Protein AF-A0A7C2W8F2-F1 (afdb_monomer)

Mean predicted aligned error: 5.88 Å

Foldseek 3Di:
DFCVLLLVLLVQLQPDPDLVSNLVSLLVSQLPDDLVCNLQSLQLLVLHRWQQLVVFALADDLLLLLLLLCLQQVHDSVVLVVVCLQALASLLSSLVSLVRRPDQDPDADGHDSVLLSVLSNQSRPQDDPCSSVSNSVSLSVVSNNDHSSSSSSSSCSSNVNNPSPDDLLSSLCSLCVNQVVHSVCSVLLCVLCQLQVRSSVSSSQCSPPNSVSSVPRDRDFSGDGFAEAEAADAALVVLCVLLVLKWKKFFAAAAWKWWWWAAQLDIWTATNSRYTCCLLCVVVSVLCNVFFQFNTWTWIWGKFWADPPPRATDHHVLVVVSPDPPPNVVSCVRTPIAIATEFTQDGDPDGQQQFASVVRVVVVVVRGDDDSRYYHTDIDIDSDSVVLVVVQVVSVVSVTQGIKIARRDRRRGRPRNDYDSRIYGHGDPPDPPDPDDDDWDFPDFDADHDVRNPHTPDTDTD

Structure (mmCIF, N/CA/C/O backbone):
data_AF-A0A7C2W8F2-F1
#
_entry.id   AF-A0A7C2W8F2-F1
#
loop_
_atom_site.group_PDB
_atom_site.id
_atom_site.type_symbol
_atom_site.label_atom_id
_atom_site.label_alt_id
_atom_site.label_comp_id
_atom_site.label_asym_id
_atom_site.label_entity_id
_atom_site.label_seq_id
_atom_site.pdbx_PDB_ins_code
_atom_site.Cartn_x
_atom_site.Cartn_y
_atom_site.Cartn_z
_atom_site.occupancy
_atom_site.B_iso_or_equiv
_atom_site.auth_seq_id
_atom_site.auth_comp_id
_atom_site.auth_asym_id
_atom_site.auth_atom_id
_atom_site.pdbx_PDB_model_num
ATOM 1 N N . MET A 1 1 ? -21.651 -11.490 16.713 1.00 95.00 1 MET A N 1
ATOM 2 C CA . MET A 1 1 ? -20.514 -11.180 17.616 1.00 95.00 1 MET A CA 1
ATOM 3 C C . MET A 1 1 ? -20.652 -9.766 18.187 1.00 95.00 1 MET A C 1
ATOM 5 O O . MET A 1 1 ? -20.973 -8.854 17.424 1.00 95.00 1 MET A O 1
ATOM 9 N N . ARG A 1 2 ? -20.452 -9.576 19.502 1.00 97.62 2 ARG A N 1
ATOM 10 C CA . ARG A 1 2 ? -20.416 -8.239 20.138 1.00 97.62 2 ARG A CA 1
ATOM 11 C C . ARG A 1 2 ? -19.117 -7.513 19.778 1.00 97.62 2 ARG A C 1
ATOM 13 O O . ARG A 1 2 ? -18.077 -8.159 19.701 1.00 97.62 2 ARG A O 1
ATOM 20 N N . TYR A 1 3 ? -19.175 -6.198 19.573 1.00 98.12 3 TYR A N 1
ATOM 21 C CA . TYR A 1 3 ? -17.992 -5.392 19.252 1.00 98.12 3 TYR A CA 1
ATOM 22 C C . TYR A 1 3 ? -17.036 -5.253 20.448 1.00 98.12 3 TYR A C 1
ATOM 24 O O . TYR A 1 3 ? -15.826 -5.175 20.254 1.00 98.12 3 TYR A O 1
ATOM 32 N N . SER A 1 4 ? -17.553 -5.347 21.677 1.00 97.44 4 SER A N 1
ATOM 33 C CA . SER A 1 4 ? -16.748 -5.378 22.902 1.00 97.44 4 SER A CA 1
ATOM 34 C C . SER A 1 4 ? -15.619 -6.416 22.868 1.00 97.44 4 SER A C 1
ATOM 36 O O . SER A 1 4 ? -14.522 -6.115 23.312 1.00 97.44 4 SER A O 1
ATOM 38 N N . LEU A 1 5 ? -15.838 -7.589 22.258 1.00 97.56 5 LEU A N 1
ATOM 39 C CA . LEU A 1 5 ? -14.805 -8.629 22.125 1.00 97.56 5 LEU A CA 1
ATOM 40 C C . LEU A 1 5 ? -13.621 -8.178 21.254 1.00 97.56 5 LEU A C 1
ATOM 42 O O . LEU A 1 5 ? -12.478 -8.528 21.536 1.00 97.56 5 LEU A O 1
ATOM 46 N N . ILE A 1 6 ? -13.886 -7.378 20.216 1.00 97.50 6 ILE A N 1
ATOM 47 C CA . ILE A 1 6 ? -12.836 -6.766 19.394 1.00 97.50 6 ILE A CA 1
ATOM 48 C C . ILE A 1 6 ? -12.087 -5.714 20.215 1.00 97.50 6 ILE A C 1
ATOM 50 O O . ILE A 1 6 ? -10.860 -5.704 20.234 1.00 97.50 6 ILE A O 1
ATOM 54 N N . ALA A 1 7 ? -12.822 -4.848 20.917 1.00 97.69 7 ALA A N 1
ATOM 55 C CA . ALA A 1 7 ? -12.235 -3.806 21.754 1.00 97.69 7 ALA A CA 1
ATOM 56 C C . ALA A 1 7 ? -11.351 -4.384 22.879 1.00 97.69 7 ALA A C 1
ATOM 58 O O . ALA A 1 7 ? -10.286 -3.837 23.164 1.00 97.69 7 ALA A O 1
ATOM 59 N N . ASP A 1 8 ? -11.754 -5.505 23.481 1.00 97.69 8 ASP A N 1
ATOM 60 C CA . ASP A 1 8 ? -10.970 -6.222 24.491 1.00 97.69 8 ASP A CA 1
ATOM 61 C C . ASP A 1 8 ? -9.688 -6.820 23.896 1.00 97.69 8 ASP A C 1
ATOM 63 O O . ASP A 1 8 ? -8.611 -6.680 24.477 1.00 97.69 8 ASP A O 1
ATOM 67 N N . ALA A 1 9 ? -9.769 -7.436 22.711 1.00 97.38 9 ALA A N 1
ATOM 68 C CA . ALA A 1 9 ? -8.585 -7.933 22.012 1.00 97.38 9 ALA A CA 1
ATOM 69 C C . ALA A 1 9 ? -7.612 -6.793 21.668 1.00 97.38 9 ALA A C 1
ATOM 71 O O . ALA A 1 9 ? -6.408 -6.919 21.883 1.00 97.38 9 ALA A O 1
ATOM 72 N N . TYR A 1 10 ? -8.127 -5.659 21.189 1.00 97.25 10 TYR A N 1
ATOM 73 C CA . TYR A 1 10 ? -7.322 -4.483 20.856 1.00 97.25 10 TYR A CA 1
ATOM 74 C C . TYR A 1 10 ? -6.602 -3.900 22.070 1.00 97.25 10 TYR A C 1
ATOM 76 O O . TYR A 1 10 ? -5.442 -3.522 21.953 1.00 97.25 10 TYR A O 1
ATOM 84 N N . GLU A 1 11 ? -7.240 -3.891 23.240 1.00 96.31 11 GLU A N 1
ATOM 85 C CA . GLU A 1 11 ? -6.602 -3.463 24.488 1.00 96.31 11 GLU A CA 1
ATOM 86 C C . GLU A 1 11 ? -5.467 -4.395 24.909 1.00 96.31 11 GLU A C 1
ATOM 88 O O . GLU A 1 11 ? -4.379 -3.915 25.225 1.00 96.31 11 GLU A O 1
ATOM 93 N N . LYS A 1 12 ? -5.673 -5.717 24.834 1.00 96.25 12 LYS A N 1
ATOM 94 C CA . LYS A 1 12 ? -4.608 -6.701 25.093 1.00 96.25 12 LYS A CA 1
ATOM 95 C C . LYS A 1 12 ? -3.419 -6.513 24.141 1.00 96.25 12 LYS A C 1
ATOM 97 O O . LYS A 1 12 ? -2.271 -6.564 24.573 1.00 96.25 12 LYS A O 1
ATOM 102 N N . ILE A 1 13 ? -3.694 -6.276 22.856 1.00 95.56 13 ILE A N 1
ATOM 103 C CA . ILE A 1 13 ? -2.674 -6.051 21.823 1.00 95.56 13 ILE A CA 1
ATOM 104 C C . ILE A 1 13 ? -1.915 -4.742 22.072 1.00 95.56 13 ILE A C 1
ATOM 106 O O . ILE A 1 13 ? -0.689 -4.735 22.019 1.00 95.56 13 ILE A O 1
ATOM 110 N N . GLU A 1 14 ? -2.621 -3.644 22.356 1.00 93.00 14 GLU A N 1
ATOM 111 C CA . GLU A 1 14 ? -2.013 -2.338 22.645 1.00 93.00 14 GLU A CA 1
ATOM 112 C C . GLU A 1 14 ? -1.135 -2.377 23.906 1.00 93.00 14 GLU A C 1
ATOM 114 O O . GLU A 1 14 ? -0.131 -1.669 23.976 1.00 93.00 14 GLU A O 1
ATOM 119 N N . ALA A 1 15 ? -1.487 -3.215 24.885 1.00 93.62 15 ALA A N 1
ATOM 120 C CA . ALA A 1 15 ? -0.768 -3.344 26.149 1.00 93.62 15 ALA A CA 1
ATOM 121 C C . ALA A 1 15 ? 0.567 -4.110 26.053 1.00 93.62 15 ALA A C 1
ATOM 123 O O . ALA A 1 15 ? 1.337 -4.098 27.014 1.00 93.62 15 ALA A O 1
ATOM 124 N N . THR A 1 16 ? 0.868 -4.768 24.928 1.00 93.31 16 THR A N 1
ATOM 125 C CA . THR A 1 16 ? 2.127 -5.500 24.734 1.00 93.31 16 THR A CA 1
ATOM 126 C C . THR A 1 16 ? 2.970 -4.898 23.613 1.00 93.31 16 THR A C 1
ATOM 128 O O . THR A 1 16 ? 2.478 -4.269 22.682 1.00 93.31 16 THR A O 1
ATOM 131 N N . THR A 1 17 ? 4.284 -5.100 23.686 1.00 89.94 17 THR A N 1
ATOM 132 C CA . THR A 1 17 ? 5.238 -4.779 22.611 1.00 89.94 17 THR A CA 1
ATOM 133 C C . THR A 1 17 ? 5.797 -6.035 21.944 1.00 89.94 17 THR A C 1
ATOM 135 O O . THR A 1 17 ? 6.506 -5.944 20.939 1.00 89.94 17 THR A O 1
ATOM 138 N N . LYS A 1 18 ? 5.484 -7.222 22.478 1.00 92.56 18 LYS A N 1
ATOM 139 C CA . LYS A 1 18 ? 6.004 -8.498 21.991 1.00 92.56 18 LYS A CA 1
ATOM 140 C C . LYS A 1 18 ? 5.127 -9.020 20.861 1.00 92.56 18 LYS A C 1
ATOM 142 O O . LYS A 1 18 ? 3.969 -9.373 21.060 1.00 92.56 18 LYS A O 1
ATOM 147 N N . ARG A 1 19 ? 5.716 -9.155 19.672 1.00 89.94 19 ARG A N 1
ATOM 148 C CA . ARG A 1 19 ? 5.006 -9.616 18.468 1.00 89.94 19 ARG A CA 1
ATOM 149 C C . ARG A 1 19 ? 4.367 -11.003 18.621 1.00 89.94 19 ARG A C 1
ATOM 151 O O . ARG A 1 19 ? 3.308 -11.232 18.047 1.00 89.94 19 ARG A O 1
ATOM 158 N N . LEU A 1 20 ? 4.986 -11.911 19.379 1.00 91.81 20 LEU A N 1
ATOM 159 C CA . LEU A 1 20 ? 4.417 -13.241 19.635 1.00 91.81 20 LEU A CA 1
ATOM 160 C C . LEU A 1 20 ? 3.118 -13.147 20.446 1.00 91.81 20 LEU A C 1
ATOM 162 O O . LEU A 1 20 ? 2.108 -13.667 19.997 1.00 91.81 20 LEU A O 1
ATOM 166 N N . GLU A 1 21 ? 3.107 -12.375 21.538 1.00 94.94 21 GLU A N 1
ATOM 167 C CA . GLU A 1 21 ? 1.892 -12.155 22.339 1.00 94.94 21 GLU A CA 1
ATOM 168 C C . GLU A 1 21 ? 0.791 -11.459 21.519 1.00 94.94 21 GLU A C 1
ATOM 170 O O . GLU A 1 21 ? -0.366 -11.866 21.567 1.00 94.94 21 GLU A O 1
ATOM 175 N N . MET A 1 22 ? 1.144 -10.462 20.693 1.00 94.94 22 MET A N 1
ATOM 176 C CA . MET A 1 22 ? 0.184 -9.850 19.757 1.00 94.94 22 MET A CA 1
ATOM 177 C C . MET A 1 22 ? -0.423 -10.883 18.803 1.00 94.94 22 MET A C 1
ATOM 179 O O . MET A 1 22 ? -1.619 -10.838 18.520 1.00 94.94 22 MET A O 1
ATOM 183 N N . THR A 1 23 ? 0.402 -11.802 18.295 1.00 94.94 23 THR A N 1
ATOM 184 C CA . THR A 1 23 ? -0.048 -12.870 17.395 1.00 94.94 23 THR A CA 1
ATOM 185 C C . THR A 1 23 ? -1.003 -13.809 18.124 1.00 94.94 23 THR A C 1
ATOM 187 O O . THR A 1 23 ? -2.050 -14.134 17.574 1.00 94.94 23 THR A O 1
ATOM 190 N N . ASP A 1 24 ? -0.709 -14.180 19.369 1.00 96.25 24 ASP A N 1
ATOM 191 C CA . ASP A 1 24 ? -1.567 -15.058 20.170 1.00 96.25 24 ASP A CA 1
ATOM 192 C C . ASP A 1 24 ? -2.934 -14.419 20.460 1.00 96.25 24 ASP A C 1
ATOM 194 O O . ASP A 1 24 ? -3.969 -15.065 20.278 1.00 96.25 24 ASP A O 1
ATOM 198 N N . TYR A 1 25 ? -2.972 -13.126 20.806 1.00 97.44 25 TYR A N 1
ATOM 199 C CA . TYR A 1 25 ? -4.235 -12.394 20.973 1.00 97.44 25 TYR A CA 1
ATOM 200 C C . TYR A 1 25 ? -5.031 -12.285 19.669 1.00 97.44 25 TYR A C 1
ATOM 202 O O . TYR A 1 25 ? -6.260 -12.371 19.683 1.00 97.44 25 TYR A O 1
ATOM 210 N N . LEU A 1 26 ? -4.352 -12.134 18.528 1.00 97.00 26 LEU A N 1
ATOM 211 C CA . LEU A 1 26 ? -5.010 -12.175 17.223 1.00 97.00 26 LEU A CA 1
ATOM 212 C C . LEU A 1 26 ? -5.559 -13.566 16.907 1.00 97.00 26 LEU A C 1
ATOM 214 O O . LEU A 1 26 ? -6.680 -13.669 16.423 1.00 97.00 26 LEU A O 1
ATOM 218 N N . VAL A 1 27 ? -4.820 -14.634 17.209 1.00 97.69 27 VAL A N 1
ATOM 219 C CA . VAL A 1 27 ? -5.303 -16.014 17.049 1.00 97.69 27 VAL A CA 1
ATOM 220 C C . VAL A 1 27 ? -6.560 -16.237 17.893 1.00 97.69 27 VAL A C 1
ATOM 222 O O . VAL A 1 27 ? -7.541 -16.782 17.385 1.00 97.69 27 VAL A O 1
ATOM 225 N N . GLU A 1 28 ? -6.563 -15.785 19.152 1.00 97.81 28 GLU A N 1
ATOM 226 C CA . GLU A 1 28 ? -7.731 -15.843 20.040 1.00 97.81 28 GLU A CA 1
ATOM 227 C C . GLU A 1 28 ? -8.926 -15.091 19.431 1.00 97.81 28 GLU A C 1
ATOM 229 O O . GLU A 1 28 ? -10.022 -15.649 19.327 1.00 97.81 28 GLU A O 1
ATOM 234 N N . LEU A 1 29 ? -8.720 -13.852 18.971 1.00 97.81 29 LEU A N 1
ATOM 235 C CA . LEU A 1 29 ? -9.763 -13.042 18.340 1.00 97.81 29 LEU A CA 1
ATOM 236 C C . LEU A 1 29 ? -10.339 -13.724 17.090 1.00 97.81 29 LEU A C 1
ATOM 238 O O . LEU A 1 29 ? -11.559 -13.824 16.940 1.00 97.81 29 LEU A O 1
ATOM 242 N N . LEU A 1 30 ? -9.472 -14.210 16.201 1.00 97.50 30 LEU A N 1
ATOM 243 C CA . LEU A 1 30 ? -9.864 -14.821 14.932 1.00 97.50 30 LEU A CA 1
ATOM 244 C C . LEU A 1 30 ? -10.624 -16.137 15.144 1.00 97.50 30 LEU A C 1
ATOM 246 O O . LEU A 1 30 ? -11.603 -16.373 14.440 1.00 97.50 30 LEU A O 1
ATOM 250 N N . LYS A 1 31 ? -10.236 -16.966 16.123 1.00 96.56 31 LYS A N 1
ATOM 251 C CA . LYS A 1 31 ? -10.954 -18.211 16.468 1.00 96.56 31 LYS A CA 1
ATOM 252 C C . LYS A 1 31 ? -12.337 -17.959 17.073 1.00 96.56 31 LYS A C 1
ATOM 254 O O . LYS A 1 31 ? -13.244 -18.757 16.867 1.00 96.56 31 LYS A O 1
ATOM 259 N N . ASN A 1 32 ? -12.506 -16.853 17.798 1.00 96.31 32 ASN A N 1
ATOM 260 C CA . ASN A 1 32 ? -13.794 -16.446 18.371 1.00 96.31 32 ASN A CA 1
ATOM 261 C C . ASN A 1 32 ? -14.674 -15.643 17.393 1.00 96.31 32 ASN A C 1
ATOM 263 O O . ASN A 1 32 ? -15.793 -15.254 17.738 1.00 96.31 32 ASN A O 1
ATOM 267 N N . THR A 1 33 ? -14.179 -15.367 16.185 1.00 97.94 33 THR A N 1
ATOM 268 C CA . THR A 1 33 ? -14.913 -14.617 15.165 1.00 97.94 33 THR A CA 1
ATOM 269 C C . THR A 1 33 ? -15.762 -15.569 14.315 1.00 97.94 33 THR A C 1
ATOM 271 O O . THR A 1 33 ? -15.216 -16.506 13.735 1.00 97.94 33 THR A O 1
ATOM 274 N N . PRO A 1 34 ? -17.085 -15.342 14.192 1.00 97.38 34 PRO A N 1
ATOM 275 C CA . PRO A 1 34 ? -17.926 -16.093 13.262 1.00 97.38 34 PRO A CA 1
ATOM 276 C C . PRO A 1 34 ? -17.430 -15.977 11.818 1.00 97.38 34 PRO A C 1
ATOM 278 O O . PRO A 1 34 ? -16.967 -14.911 11.403 1.00 97.38 34 PRO A O 1
ATOM 281 N N . LYS A 1 35 ? -17.549 -17.061 11.045 1.00 96.00 35 LYS A N 1
ATOM 282 C CA . LYS A 1 35 ? -16.975 -17.166 9.694 1.00 96.00 35 LYS A CA 1
ATOM 283 C C . LYS A 1 35 ? -17.441 -16.036 8.770 1.00 96.00 35 LYS A C 1
ATOM 285 O O . LYS A 1 35 ? -16.639 -15.453 8.051 1.00 96.00 35 LYS A O 1
ATOM 290 N N . GLU A 1 36 ? -18.712 -15.656 8.865 1.00 96.25 36 GLU A N 1
ATOM 291 C CA . GLU A 1 36 ? -19.362 -14.611 8.069 1.00 96.25 36 GLU A CA 1
ATOM 292 C C . GLU A 1 36 ? -18.902 -13.173 8.390 1.00 96.25 36 GLU A C 1
ATOM 294 O O . GLU A 1 36 ? -19.252 -12.219 7.683 1.00 96.25 36 GLU A O 1
ATOM 299 N N . LEU A 1 37 ? -18.128 -13.004 9.466 1.00 97.25 37 LEU A N 1
ATOM 300 C CA . LEU A 1 37 ? -17.574 -11.724 9.905 1.00 97.25 37 LEU A CA 1
ATOM 301 C C . LEU A 1 37 ? -16.048 -11.655 9.779 1.00 97.25 37 LEU A C 1
ATOM 303 O O . LEU A 1 37 ? -15.487 -10.595 10.062 1.00 97.25 37 LEU A O 1
ATOM 307 N N . ILE A 1 38 ? -15.365 -12.741 9.396 1.00 97.62 38 ILE A N 1
ATOM 308 C CA . ILE A 1 38 ? -13.897 -12.799 9.448 1.00 97.62 38 ILE A CA 1
ATOM 309 C C . ILE A 1 38 ? -13.241 -11.751 8.542 1.00 97.62 38 ILE A C 1
ATOM 311 O O . ILE A 1 38 ? -12.291 -11.089 8.955 1.00 97.62 38 ILE A O 1
ATOM 315 N N . ASP A 1 39 ? -13.808 -11.536 7.355 1.00 96.50 39 ASP A N 1
ATOM 316 C CA . ASP A 1 39 ? -13.396 -10.519 6.389 1.00 96.50 39 ASP A CA 1
ATOM 317 C C . ASP A 1 39 ? -13.423 -9.112 7.009 1.00 96.50 39 ASP A C 1
ATOM 319 O O . ASP A 1 39 ? -12.455 -8.354 6.929 1.00 96.50 39 ASP A O 1
ATOM 323 N N . LYS A 1 40 ? -14.512 -8.795 7.714 1.00 97.12 40 LYS A N 1
ATOM 3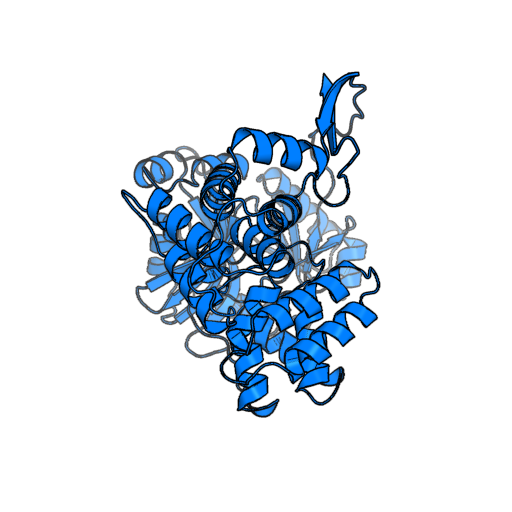24 C CA . LYS A 1 40 ? -14.731 -7.501 8.372 1.00 97.12 40 LYS A CA 1
ATOM 325 C C . LYS A 1 40 ? -13.806 -7.323 9.568 1.00 97.12 40 LYS A C 1
ATOM 327 O O . LYS A 1 40 ? -13.224 -6.255 9.728 1.00 97.12 40 LYS A O 1
ATOM 332 N N . VAL A 1 41 ? -13.662 -8.347 10.414 1.00 97.50 41 VAL A N 1
ATOM 333 C CA . VAL A 1 41 ? -12.810 -8.280 11.616 1.00 97.50 41 VAL A CA 1
ATOM 334 C C . VAL A 1 41 ? -11.347 -8.088 11.239 1.00 97.50 41 VAL A C 1
ATOM 336 O O . VAL A 1 41 ? -10.656 -7.283 11.867 1.00 97.50 41 VAL A O 1
ATOM 339 N N . VAL A 1 42 ? -10.883 -8.765 10.190 1.00 96.31 42 VAL A N 1
ATOM 340 C CA . VAL A 1 42 ? -9.526 -8.602 9.661 1.00 96.31 42 VAL A CA 1
ATOM 341 C C . VAL A 1 42 ? -9.273 -7.157 9.230 1.00 96.31 42 VAL A C 1
ATOM 343 O O . VAL A 1 42 ? -8.285 -6.563 9.666 1.00 96.31 42 VAL A O 1
ATOM 346 N N . TYR A 1 43 ? -10.188 -6.549 8.470 1.00 94.62 43 TYR A N 1
ATOM 347 C CA . TYR A 1 43 ? -10.037 -5.153 8.057 1.00 94.62 43 TYR A CA 1
ATOM 348 C C . TYR A 1 43 ? -10.154 -4.162 9.213 1.00 94.62 43 TYR A C 1
ATOM 350 O O . TYR A 1 43 ? -9.304 -3.277 9.337 1.00 94.62 43 TYR A O 1
ATOM 358 N N . LEU A 1 44 ? -11.125 -4.345 10.113 1.00 95.44 44 LEU A N 1
ATOM 359 C CA . LEU A 1 44 ? -11.261 -3.506 11.307 1.00 95.44 44 LEU A CA 1
ATOM 360 C C . LEU A 1 44 ? -9.984 -3.532 12.154 1.00 95.44 44 LEU A C 1
ATOM 362 O O . LEU A 1 44 ? -9.577 -2.497 12.672 1.00 95.44 44 LEU A O 1
ATOM 366 N N . THR A 1 45 ? -9.304 -4.680 12.219 1.00 95.12 45 THR A N 1
ATOM 367 C CA . THR A 1 45 ? -8.037 -4.854 12.954 1.00 95.12 45 THR A CA 1
ATOM 368 C C . THR A 1 45 ? -6.867 -4.134 12.295 1.00 95.12 45 THR A C 1
ATOM 370 O O . THR A 1 45 ? -5.937 -3.713 12.978 1.00 95.12 45 THR A O 1
ATOM 373 N N . GLN A 1 46 ? -6.939 -3.919 10.983 1.00 91.81 46 GLN A N 1
ATOM 374 C CA . GLN A 1 46 ? -6.030 -3.036 10.250 1.00 91.81 46 GLN A CA 1
ATOM 375 C C . GLN A 1 46 ? -6.454 -1.556 10.306 1.00 91.81 46 GLN A C 1
ATOM 377 O O . GLN A 1 46 ? -5.767 -0.700 9.756 1.00 91.81 46 GLN A O 1
ATOM 382 N N . GLY A 1 47 ? -7.572 -1.226 10.965 1.00 92.00 47 GLY A N 1
ATOM 383 C CA . GLY A 1 47 ? -8.127 0.129 10.993 1.00 92.00 47 GLY A CA 1
ATOM 384 C C . GLY A 1 47 ? -8.745 0.562 9.664 1.00 92.00 47 GLY A C 1
ATOM 385 O O . GLY A 1 47 ? -8.843 1.758 9.400 1.00 92.00 47 GLY A O 1
ATOM 386 N N . LYS A 1 48 ? -9.143 -0.401 8.828 1.00 91.56 48 LYS A N 1
ATOM 387 C CA . LYS A 1 48 ? -9.711 -0.205 7.489 1.00 91.56 48 LYS A CA 1
ATOM 388 C C . LYS A 1 48 ? -11.068 -0.909 7.383 1.00 91.56 48 LYS A C 1
ATOM 390 O O . LYS A 1 48 ? -11.486 -1.621 8.293 1.00 91.56 48 LYS A O 1
ATOM 395 N N . LEU A 1 49 ? -11.764 -0.715 6.264 1.00 93.5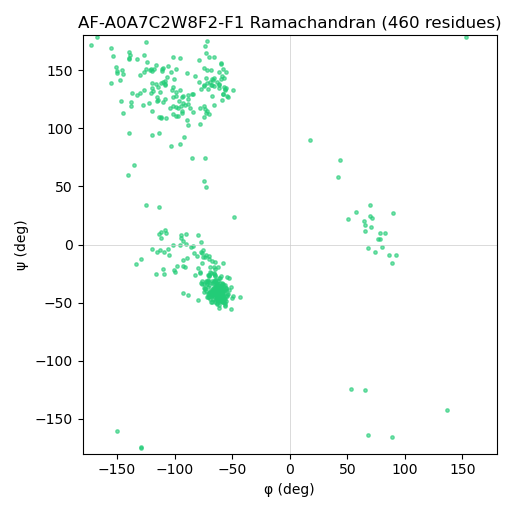6 49 LEU A N 1
ATOM 396 C CA . LEU A 1 49 ? -12.965 -1.495 5.913 1.00 93.56 49 LEU A CA 1
ATOM 397 C C . LEU A 1 49 ? -12.780 -2.331 4.649 1.00 93.56 49 LEU A C 1
ATOM 399 O O . LEU A 1 49 ? -13.470 -3.335 4.486 1.00 93.56 49 LEU A O 1
ATOM 403 N N . TYR A 1 50 ? -11.876 -1.886 3.779 1.00 93.25 50 TYR A N 1
ATOM 404 C CA . TYR A 1 50 ? -11.691 -2.367 2.421 1.00 93.25 50 TYR A CA 1
ATOM 405 C C . TYR A 1 50 ? -10.194 -2.463 2.092 1.00 93.25 50 TYR A C 1
ATOM 407 O O . TYR A 1 50 ? -9.387 -1.797 2.754 1.00 93.25 50 TYR A O 1
ATOM 415 N N . PRO A 1 51 ? -9.818 -3.260 1.076 1.00 92.81 51 PRO A N 1
ATOM 416 C CA . PRO A 1 51 ? -8.507 -3.166 0.445 1.00 92.81 51 PRO A CA 1
ATOM 417 C C . PRO A 1 51 ? -8.211 -1.747 -0.068 1.00 92.81 51 PRO A C 1
ATOM 419 O O . PRO A 1 51 ? -9.112 -1.050 -0.539 1.00 92.81 51 PRO A O 1
ATOM 422 N N . ASP A 1 52 ? -6.936 -1.351 -0.054 1.00 89.31 52 ASP A N 1
ATOM 423 C CA . ASP A 1 52 ? -6.504 0.004 -0.446 1.00 89.31 52 ASP A CA 1
ATOM 424 C C . ASP A 1 52 ? -6.864 0.342 -1.905 1.00 89.31 52 ASP A C 1
ATOM 426 O O . ASP A 1 52 ? -7.254 1.468 -2.218 1.00 89.31 52 ASP A O 1
ATOM 430 N N . PHE A 1 53 ? -6.844 -0.659 -2.788 1.00 91.94 53 PHE A N 1
ATOM 431 C CA . PHE A 1 53 ? -7.137 -0.495 -4.213 1.00 91.94 53 PHE A CA 1
ATOM 432 C C . PHE A 1 53 ? -8.589 -0.142 -4.534 1.00 91.94 53 PHE A C 1
ATOM 434 O O . PHE A 1 53 ? -8.879 0.319 -5.639 1.00 91.94 53 PHE A O 1
ATOM 441 N N . MET A 1 54 ? -9.505 -0.303 -3.576 1.00 92.25 54 MET A N 1
ATOM 442 C CA . MET A 1 54 ? -10.884 0.157 -3.730 1.00 92.25 54 MET A CA 1
ATOM 443 C C . MET A 1 54 ? -11.028 1.676 -3.560 1.00 92.25 54 MET A C 1
ATOM 445 O O . MET A 1 54 ? -12.063 2.224 -3.935 1.00 92.25 54 MET A O 1
ATOM 449 N N . GLY A 1 55 ? -10.031 2.364 -2.989 1.00 86.62 55 GLY A N 1
ATOM 450 C CA . GLY A 1 55 ? -10.059 3.820 -2.804 1.00 86.62 55 GLY A CA 1
ATOM 451 C C . GLY A 1 55 ? -11.151 4.320 -1.848 1.00 86.62 55 GLY A C 1
ATOM 452 O O . GLY A 1 55 ? -11.536 5.487 -1.914 1.00 86.62 55 GLY A O 1
ATOM 453 N N . ILE A 1 56 ? -11.678 3.449 -0.979 1.00 88.00 56 ILE A N 1
ATOM 454 C CA . ILE A 1 56 ? -12.713 3.798 0.000 1.00 88.00 56 ILE A CA 1
ATOM 455 C C . ILE A 1 56 ? -12.064 4.043 1.361 1.00 88.00 56 ILE A C 1
ATOM 457 O O . ILE A 1 56 ? -11.644 3.110 2.045 1.00 88.00 56 ILE A O 1
ATOM 461 N N . GLU A 1 57 ? -12.061 5.302 1.792 1.00 83.75 57 GLU A N 1
ATOM 462 C CA . GLU A 1 57 ? -11.595 5.705 3.117 1.00 83.75 57 GLU A CA 1
ATOM 463 C C . GLU A 1 57 ? -12.761 6.164 3.997 1.00 83.75 57 GLU A C 1
ATOM 465 O O . GLU A 1 57 ? -13.650 6.895 3.560 1.00 83.75 57 GLU A O 1
ATOM 470 N N . ILE A 1 58 ? -12.739 5.791 5.282 1.00 85.00 58 ILE A N 1
ATOM 471 C CA . ILE A 1 58 ? -13.689 6.353 6.255 1.00 85.00 58 ILE A CA 1
ATOM 472 C C . ILE A 1 58 ? -13.384 7.847 6.461 1.00 85.00 58 ILE A C 1
ATOM 474 O O . ILE A 1 58 ? -14.290 8.686 6.392 1.00 85.00 58 ILE A O 1
ATOM 478 N N . GLY A 1 59 ? -12.097 8.140 6.706 1.00 73.06 59 GLY A N 1
ATOM 479 C CA . GLY A 1 59 ? -11.470 9.463 6.696 1.00 73.06 59 GLY A CA 1
ATOM 480 C C . GLY A 1 59 ? -12.273 10.560 7.388 1.00 73.06 59 GLY A C 1
ATOM 481 O O . GLY A 1 59 ? -12.826 11.437 6.724 1.00 73.06 59 GLY A O 1
ATOM 482 N N . VAL A 1 60 ? -12.346 10.537 8.722 1.00 86.88 60 VAL A N 1
ATOM 483 C CA . VAL A 1 60 ? -12.985 11.604 9.506 1.00 86.88 60 VAL A CA 1
ATOM 484 C C . VAL A 1 60 ? -11.913 12.515 10.096 1.00 86.88 60 VAL A C 1
ATOM 486 O O . VAL A 1 60 ? -11.076 12.083 10.889 1.00 86.88 60 VAL A O 1
ATOM 489 N N . ALA A 1 61 ? -11.956 13.799 9.730 1.00 92.06 61 ALA A N 1
ATOM 490 C CA . ALA A 1 61 ? -11.076 14.808 10.309 1.00 92.06 61 ALA A CA 1
ATOM 491 C C . ALA A 1 61 ? -11.255 14.887 11.836 1.00 92.06 61 ALA A C 1
ATOM 493 O O . ALA A 1 61 ? -12.370 14.772 12.345 1.00 92.06 61 ALA A O 1
ATOM 494 N N . GLU A 1 62 ? -10.168 15.158 12.565 1.00 93.69 62 GLU A N 1
ATOM 495 C CA . GLU A 1 62 ? -10.154 15.221 14.039 1.00 93.69 62 GLU A CA 1
ATOM 496 C C . GLU A 1 62 ? -11.242 16.169 14.585 1.00 93.69 62 GLU A C 1
ATOM 498 O O . GLU A 1 62 ? -11.959 15.814 15.516 1.00 93.69 62 GLU A O 1
ATOM 503 N N . LYS A 1 63 ? -11.476 17.305 13.913 1.00 95.12 63 LYS A N 1
ATOM 504 C CA . LYS A 1 63 ? -12.549 18.259 14.244 1.00 95.12 63 LYS A CA 1
ATOM 505 C C . LYS A 1 63 ? -13.962 17.666 14.130 1.00 95.12 63 LYS A C 1
ATOM 507 O O . LYS A 1 63 ? -14.822 17.945 14.959 1.00 95.12 63 LYS A O 1
ATOM 512 N N . LEU A 1 64 ? -14.220 16.827 13.125 1.00 95.50 64 LEU A N 1
ATOM 513 C CA . LEU A 1 64 ? -15.516 16.153 12.974 1.00 95.50 64 LEU A CA 1
ATOM 514 C C . LEU A 1 64 ? -15.705 15.058 14.034 1.00 95.50 64 LEU A C 1
ATOM 516 O O . LEU A 1 64 ? -16.818 14.867 14.523 1.00 95.50 64 LEU A O 1
ATOM 520 N N . ALA A 1 65 ? -14.624 14.376 14.429 1.00 97.00 65 ALA A N 1
ATOM 521 C CA . ALA A 1 65 ? -14.661 13.428 15.540 1.00 97.00 65 ALA A CA 1
ATOM 522 C C . ALA A 1 65 ? -14.978 14.133 16.872 1.00 97.00 65 ALA A C 1
ATOM 524 O O . ALA A 1 65 ? -15.833 13.652 17.612 1.00 97.00 65 ALA A O 1
ATOM 525 N N . ILE A 1 66 ? -14.379 15.302 17.136 1.00 98.00 66 ILE A N 1
ATOM 526 C CA . ILE A 1 66 ? -14.684 16.140 18.312 1.00 98.00 66 ILE A CA 1
ATOM 527 C C . ILE A 1 66 ? -16.174 16.509 18.351 1.00 98.00 66 ILE A C 1
ATOM 529 O O . ILE A 1 66 ? -16.835 16.250 19.357 1.00 98.00 66 ILE A O 1
ATOM 533 N N . ARG A 1 67 ? -16.735 17.006 17.236 1.00 97.81 67 ARG A N 1
ATOM 534 C CA . ARG A 1 67 ? -18.178 17.300 17.104 1.00 97.81 67 ARG A CA 1
ATOM 535 C C . ARG A 1 67 ? -19.056 16.087 17.435 1.00 97.81 67 ARG A C 1
ATOM 537 O O . ARG A 1 67 ? -20.072 16.215 18.118 1.00 97.81 67 ARG A O 1
ATOM 544 N N . ALA A 1 68 ? -18.675 14.897 16.967 1.00 97.50 68 ALA A N 1
ATOM 545 C CA . ALA A 1 68 ? -19.425 13.671 17.234 1.00 97.50 68 ALA A CA 1
ATOM 546 C C . ALA A 1 68 ? -19.343 13.234 18.708 1.00 97.50 68 ALA A C 1
ATOM 548 O O . ALA A 1 68 ? -20.358 12.829 19.278 1.00 97.50 68 ALA A O 1
ATOM 549 N N . ILE A 1 69 ? -18.168 13.351 19.341 1.00 97.69 69 ILE A N 1
ATOM 550 C CA . ILE A 1 69 ? -17.979 13.067 20.775 1.00 97.69 69 ILE A CA 1
ATOM 551 C C . ILE A 1 69 ? -18.792 14.056 21.618 1.00 97.69 69 ILE A C 1
ATOM 553 O O . ILE A 1 69 ? -19.461 13.631 22.560 1.00 97.69 69 ILE A O 1
ATOM 557 N N . ALA A 1 70 ? -18.800 15.345 21.264 1.00 97.00 70 ALA A N 1
ATOM 558 C CA . ALA A 1 70 ? -19.608 16.369 21.929 1.00 97.00 70 ALA A CA 1
ATOM 559 C C . ALA A 1 70 ? -21.095 15.990 21.908 1.00 97.00 70 ALA A C 1
ATOM 561 O O . ALA A 1 70 ? -21.730 15.865 22.957 1.00 97.00 70 ALA A O 1
ATOM 562 N N . LYS A 1 71 ? -21.621 15.670 20.717 1.00 95.38 71 LYS A N 1
ATOM 563 C CA . LYS A 1 71 ? -23.016 15.246 20.524 1.00 95.38 71 LYS A CA 1
ATOM 564 C C . LYS A 1 71 ? -23.368 13.966 21.292 1.00 95.38 71 LYS A C 1
ATOM 566 O O . LYS A 1 71 ? -24.477 13.860 21.801 1.00 95.38 71 LYS A O 1
ATOM 571 N N . ALA A 1 72 ? -22.451 13.001 21.380 1.00 94.94 72 ALA A N 1
ATOM 572 C CA . ALA A 1 72 ? -22.692 11.726 22.062 1.00 94.94 72 ALA A CA 1
ATOM 573 C C . ALA A 1 72 ? -22.513 11.781 23.590 1.00 94.94 72 ALA A C 1
ATOM 575 O O . ALA A 1 72 ? -23.088 10.958 24.301 1.00 94.94 72 ALA A O 1
ATOM 576 N N . SER A 1 73 ? -21.686 12.700 24.096 1.00 94.56 73 SER A N 1
ATOM 577 C CA . SER A 1 73 ? -21.355 12.809 25.523 1.00 94.56 73 SER A CA 1
ATOM 578 C C . SER A 1 73 ? -22.132 13.905 26.257 1.00 94.56 73 SER A C 1
ATOM 580 O O . SER A 1 73 ? -22.277 13.838 27.481 1.00 94.56 73 SER A O 1
ATOM 582 N N . GLY A 1 74 ? -22.644 14.901 25.527 1.00 94.25 74 GLY A N 1
ATOM 583 C CA . GLY A 1 74 ? -23.299 16.088 26.079 1.00 94.25 74 GLY A CA 1
ATOM 584 C C . GLY A 1 74 ? -22.325 17.146 26.614 1.00 94.25 74 GLY A C 1
ATOM 585 O O . GLY A 1 74 ? -22.755 18.072 27.298 1.00 94.25 74 GLY A O 1
ATOM 586 N N . HIS A 1 75 ? -21.022 17.008 26.350 1.00 95.69 75 HIS A N 1
ATOM 587 C CA . HIS A 1 75 ? -19.999 18.006 26.689 1.00 95.69 75 HIS A CA 1
ATOM 588 C C . HIS A 1 75 ? -19.710 18.937 25.510 1.00 95.69 75 HIS A C 1
ATOM 590 O O . HIS A 1 75 ? -20.032 18.624 24.364 1.00 95.69 75 HIS A O 1
ATOM 596 N N . SER A 1 76 ? -19.117 20.095 25.792 1.00 96.69 76 SER A N 1
ATOM 597 C CA . SER A 1 76 ? -18.750 21.070 24.765 1.00 96.69 76 SER A CA 1
ATOM 598 C C . SER A 1 76 ? -17.519 20.626 23.969 1.00 96.69 76 SER A C 1
ATOM 600 O O . SER A 1 76 ? -16.640 19.934 24.482 1.00 96.69 76 SER A O 1
ATOM 602 N N . GLU A 1 77 ? -17.415 21.070 22.713 1.00 97.62 77 GLU A N 1
ATOM 603 C CA . GLU A 1 77 ? -16.236 20.803 21.872 1.00 97.62 77 GLU A CA 1
ATOM 604 C C . GLU A 1 77 ? -14.946 21.339 22.508 1.00 97.62 77 GLU A C 1
ATOM 606 O O . GLU A 1 77 ? -13.906 20.693 22.423 1.00 97.62 77 GLU A O 1
ATOM 611 N N . LYS A 1 78 ? -15.028 22.469 23.223 1.00 97.50 78 LYS A N 1
ATOM 612 C CA . LYS A 1 78 ? -13.891 23.078 23.921 1.00 97.50 78 LYS A CA 1
ATOM 613 C C . LYS A 1 78 ? -13.330 22.176 25.024 1.00 97.50 78 LYS A C 1
ATOM 615 O O . LYS A 1 78 ? -12.119 21.991 25.090 1.00 97.50 78 LYS A O 1
ATOM 620 N N . GLU A 1 79 ? -14.192 21.584 25.856 1.00 96.88 79 GLU A N 1
ATOM 621 C CA . GLU A 1 79 ? -13.767 20.628 26.895 1.00 96.88 79 GLU A CA 1
ATOM 622 C C . GLU A 1 79 ? -13.032 19.429 26.270 1.00 96.88 79 GLU A C 1
ATOM 624 O O . GLU A 1 79 ? -12.010 18.972 26.785 1.00 96.88 79 GLU A O 1
ATOM 629 N N . ILE A 1 80 ? -13.528 18.946 25.128 1.00 97.50 80 ILE A N 1
ATOM 630 C CA . ILE A 1 80 ? -12.953 17.809 24.401 1.00 97.50 80 ILE A CA 1
ATOM 631 C C . ILE A 1 80 ? -11.605 18.178 23.770 1.00 97.50 80 ILE A C 1
ATOM 633 O O . ILE A 1 80 ? -10.662 17.395 23.846 1.00 97.50 80 ILE A O 1
ATOM 637 N N . GLU A 1 81 ? -11.481 19.366 23.175 1.00 96.69 81 GLU A N 1
ATOM 638 C CA . GLU A 1 81 ? -10.215 19.872 22.631 1.00 96.69 81 GLU A CA 1
ATOM 639 C C . GLU A 1 81 ? -9.143 20.050 23.714 1.00 96.69 81 GLU A C 1
ATOM 641 O O . GLU A 1 81 ? -7.968 19.754 23.485 1.00 96.69 81 GLU A O 1
ATOM 646 N N . GLU A 1 82 ? -9.529 20.530 24.897 1.00 95.88 82 GLU A N 1
ATOM 647 C CA . GLU A 1 82 ? -8.623 20.691 26.034 1.00 95.88 82 GLU A CA 1
ATOM 648 C C . GLU A 1 82 ? -8.119 19.346 26.568 1.00 95.88 82 GLU A C 1
ATOM 650 O O . GLU A 1 82 ? -6.932 19.220 26.875 1.00 95.88 82 GLU A O 1
ATOM 655 N N . ASP A 1 83 ? -8.983 18.333 26.648 1.00 95.81 83 ASP A N 1
ATOM 656 C CA . ASP A 1 83 ? -8.578 16.971 27.006 1.00 95.81 83 ASP A CA 1
ATOM 657 C C . ASP A 1 83 ? -7.696 16.337 25.924 1.00 95.81 83 ASP A C 1
ATOM 659 O O . ASP A 1 83 ? -6.653 15.773 26.241 1.00 95.81 83 ASP A O 1
ATOM 663 N N . LEU A 1 84 ? -8.037 16.515 24.643 1.00 94.69 84 LEU A N 1
ATOM 664 C CA . LEU A 1 84 ? -7.255 15.998 23.517 1.00 94.69 84 LEU A CA 1
ATOM 665 C C . LEU A 1 84 ? -5.818 16.527 23.507 1.00 94.69 84 LEU A C 1
ATOM 667 O O . LEU A 1 84 ? -4.889 15.797 23.158 1.00 94.69 84 LEU A O 1
ATOM 671 N N . LYS A 1 85 ? -5.610 17.792 23.886 1.00 91.69 85 LYS A N 1
ATOM 672 C CA . LYS A 1 85 ? -4.261 18.362 24.033 1.00 91.69 85 LYS A CA 1
ATOM 673 C C . LYS A 1 85 ? -3.455 17.653 25.123 1.00 91.69 85 LYS A C 1
ATOM 675 O O . LYS A 1 85 ? -2.240 17.541 24.984 1.00 91.69 85 LYS A O 1
ATOM 680 N N . LYS A 1 86 ? -4.117 17.175 26.182 1.00 91.38 86 LYS A N 1
ATOM 681 C CA . LYS A 1 86 ? -3.485 16.453 27.296 1.00 91.38 86 LYS A CA 1
ATOM 682 C C . LYS A 1 86 ? -3.211 14.994 26.936 1.00 91.38 86 LYS A C 1
ATOM 684 O O . LYS A 1 86 ? -2.099 14.525 27.153 1.00 91.38 86 LYS A O 1
ATOM 689 N N . THR A 1 87 ? -4.194 14.294 26.369 1.00 92.25 87 THR A N 1
ATOM 690 C CA . THR A 1 87 ? -4.078 12.869 26.011 1.00 92.25 87 THR A CA 1
ATOM 691 C C . THR A 1 87 ? -3.220 12.649 24.762 1.00 92.25 87 THR A C 1
ATOM 693 O O . THR A 1 87 ? -2.538 11.637 24.636 1.00 92.25 87 THR A O 1
ATOM 696 N N . GLY A 1 88 ? -3.250 13.573 23.795 1.00 91.44 88 GLY A N 1
ATOM 697 C CA . GLY A 1 88 ? -2.623 13.391 22.481 1.00 91.44 88 GLY A CA 1
ATOM 698 C C . GLY A 1 88 ? -3.261 12.270 21.639 1.00 91.44 88 GLY A C 1
ATOM 699 O O . GLY A 1 88 ? -2.695 11.857 20.610 1.00 91.44 88 GLY A O 1
ATOM 700 N N . ASP A 1 89 ? -4.427 11.766 22.059 1.00 94.06 89 ASP A N 1
ATOM 701 C CA . ASP A 1 89 ? -5.142 10.648 21.451 1.00 94.06 89 ASP A CA 1
ATOM 702 C C . ASP A 1 89 ? -6.661 10.846 21.522 1.00 94.06 89 ASP A C 1
ATOM 704 O O . ASP A 1 89 ? -7.287 10.798 22.579 1.00 94.06 89 ASP A O 1
ATOM 708 N N . ILE A 1 90 ? -7.271 11.023 20.351 1.00 95.38 90 ILE A N 1
ATOM 709 C CA . ILE A 1 90 ? -8.708 11.276 20.226 1.00 95.38 90 ILE A CA 1
ATOM 710 C C . ILE A 1 90 ? -9.571 10.087 20.672 1.00 95.38 90 ILE A C 1
ATOM 712 O O . ILE A 1 90 ? -10.709 10.285 21.092 1.00 95.38 90 ILE A O 1
ATOM 716 N N . GLY A 1 91 ? -9.045 8.859 20.632 1.00 96.62 91 GLY A N 1
ATOM 717 C CA . GLY A 1 91 ? -9.736 7.692 21.170 1.00 96.62 91 GLY A CA 1
ATOM 718 C C . GLY A 1 91 ? -9.765 7.691 22.688 1.00 96.62 91 GLY A C 1
ATOM 719 O O . GLY A 1 91 ? -10.812 7.445 23.278 1.00 96.62 91 GLY A O 1
ATOM 720 N N . GLU A 1 92 ? -8.638 7.982 23.332 1.00 96.50 92 GLU A N 1
ATOM 721 C CA . GLU A 1 92 ? -8.584 8.070 24.795 1.00 96.50 92 GLU A CA 1
ATOM 722 C C . GLU A 1 92 ? -9.476 9.202 25.316 1.00 96.50 92 GLU A C 1
ATOM 724 O O . GLU A 1 92 ? -10.272 9.001 26.233 1.00 96.50 92 GLU A O 1
ATOM 729 N N . THR A 1 93 ? -9.456 10.354 24.643 1.00 97.38 93 THR A N 1
ATOM 730 C CA . THR A 1 93 ? -10.405 11.436 24.915 1.00 97.38 93 THR A CA 1
ATOM 731 C C . THR A 1 93 ? -11.853 10.977 24.733 1.00 97.38 93 THR A C 1
ATOM 733 O O . THR A 1 93 ? -12.684 11.200 25.614 1.00 97.38 93 THR A O 1
ATOM 736 N N . ALA A 1 94 ? -12.181 10.260 23.652 1.00 97.81 94 ALA A N 1
ATOM 737 C CA . ALA A 1 94 ? -13.521 9.702 23.480 1.00 97.81 94 ALA A CA 1
ATOM 738 C C . ALA A 1 94 ? -13.908 8.765 24.637 1.00 97.81 94 ALA A C 1
ATOM 740 O O . ALA A 1 94 ? -14.998 8.900 25.184 1.00 97.81 94 ALA A O 1
ATOM 741 N N . GLN A 1 95 ? -13.018 7.868 25.066 1.00 97.56 95 GLN A N 1
ATOM 742 C CA . GLN A 1 95 ? -13.247 6.992 26.217 1.00 97.56 95 GLN A CA 1
ATOM 743 C C . GLN A 1 95 ? -13.570 7.788 27.488 1.00 97.56 95 GLN A C 1
ATOM 745 O O . GLN A 1 95 ? -14.561 7.490 28.158 1.00 97.56 95 GLN A O 1
ATOM 750 N N . ASN A 1 96 ? -12.791 8.831 27.784 1.00 97.44 96 ASN A N 1
ATOM 751 C CA . ASN A 1 96 ? -12.968 9.672 28.970 1.00 97.44 96 ASN A CA 1
ATOM 752 C C . ASN A 1 96 ? -14.333 10.374 28.993 1.00 97.44 96 ASN A C 1
ATOM 754 O O . ASN A 1 96 ? -15.013 10.379 30.022 1.00 97.44 96 ASN A O 1
ATOM 758 N N . PHE A 1 97 ? -14.762 10.942 27.863 1.00 96.81 97 PHE A N 1
ATOM 759 C CA . PHE A 1 97 ? -16.039 11.657 27.771 1.00 96.81 97 PHE A CA 1
ATOM 760 C C . PHE A 1 97 ? -17.247 10.724 27.692 1.00 96.81 97 PHE A C 1
ATOM 762 O O . PHE A 1 97 ? -18.300 11.030 28.252 1.00 96.81 97 PHE A O 1
ATOM 769 N N . ILE A 1 98 ? -17.103 9.560 27.057 1.00 95.38 98 ILE A N 1
ATOM 770 C CA . ILE A 1 98 ? -18.154 8.537 26.998 1.00 95.38 98 ILE A CA 1
ATOM 771 C C . ILE A 1 98 ? -18.354 7.871 28.368 1.00 95.38 98 ILE A C 1
ATOM 773 O O . ILE A 1 98 ? -19.484 7.527 28.706 1.00 95.38 98 ILE A O 1
ATOM 777 N N . ALA A 1 99 ? -17.309 7.761 29.196 1.00 94.50 99 ALA A N 1
ATOM 778 C CA . ALA A 1 99 ? -17.434 7.336 30.593 1.00 94.50 99 ALA A CA 1
ATOM 779 C C . ALA A 1 99 ? -18.167 8.364 31.477 1.00 94.50 99 ALA A C 1
ATOM 781 O O . ALA A 1 99 ? -18.753 7.994 32.490 1.00 94.50 99 ALA A O 1
ATOM 782 N N . LYS A 1 100 ? -18.156 9.647 31.088 1.00 91.56 100 LYS A N 1
ATOM 783 C CA . LYS A 1 100 ? -18.738 10.778 31.833 1.00 91.56 100 LYS A CA 1
ATOM 784 C C . LYS A 1 100 ? -19.939 11.404 31.109 1.00 91.56 100 LYS A C 1
ATOM 786 O O . LYS A 1 100 ? -20.130 12.620 31.180 1.00 91.56 100 LYS A O 1
ATOM 791 N N . LYS A 1 101 ? -20.723 10.606 30.373 1.00 86.00 101 LYS A N 1
ATOM 792 C CA . LYS A 1 101 ? -21.905 11.081 29.630 1.00 86.00 101 LYS A CA 1
ATOM 793 C C . LYS A 1 101 ? -22.855 11.854 30.552 1.00 86.00 101 LYS A C 1
ATOM 795 O O . LYS A 1 101 ? -23.276 11.333 31.579 1.00 86.00 101 LYS A O 1
ATOM 800 N N . LYS A 1 102 ? -23.222 13.079 30.159 1.00 82.56 102 LYS A N 1
ATOM 801 C CA . LYS A 1 102 ? -24.213 13.906 30.878 1.00 82.56 102 LYS A CA 1
ATOM 802 C C . LYS A 1 102 ? -25.652 13.464 30.593 1.00 82.56 102 LYS A C 1
ATOM 804 O O . LYS A 1 102 ? -26.543 13.721 31.394 1.00 82.56 102 LYS A O 1
ATOM 809 N N . GLN A 1 103 ? -25.876 12.815 29.452 1.00 69.50 103 GLN A N 1
ATOM 810 C CA . GLN A 1 103 ? -27.188 12.355 29.005 1.00 69.50 103 GLN A CA 1
ATOM 811 C C . GLN A 1 103 ? -27.211 10.827 28.944 1.00 69.50 103 GLN A C 1
ATOM 813 O O . GLN A 1 103 ? -26.393 10.212 28.259 1.00 69.50 103 GLN A O 1
ATOM 818 N N . VAL A 1 104 ? -28.155 10.219 29.663 1.00 66.94 104 VAL A N 1
ATOM 819 C CA . VAL A 1 104 ? -28.407 8.775 29.612 1.00 66.94 104 VAL A CA 1
ATOM 820 C C . VAL A 1 104 ? -29.408 8.512 28.492 1.00 66.94 104 VAL A C 1
ATOM 822 O O . VAL A 1 104 ? -30.451 9.160 28.416 1.00 66.94 104 VAL A O 1
ATOM 825 N N . THR A 1 105 ? -29.090 7.583 27.594 1.00 67.94 105 THR A N 1
ATOM 826 C CA . THR A 1 105 ? -30.030 7.154 26.555 1.00 67.94 105 THR A CA 1
ATOM 827 C C . THR A 1 105 ? -31.109 6.270 27.185 1.00 67.94 105 THR A C 1
ATOM 829 O O . THR A 1 105 ? -30.802 5.403 27.996 1.00 67.94 105 THR A O 1
ATOM 832 N N . LEU A 1 106 ? -32.383 6.481 26.823 1.00 65.25 106 LEU A N 1
ATOM 833 C CA . LEU A 1 106 ? -33.506 5.692 27.363 1.00 65.25 106 LEU A CA 1
ATOM 834 C C . LEU A 1 106 ? -33.386 4.190 27.037 1.00 65.25 106 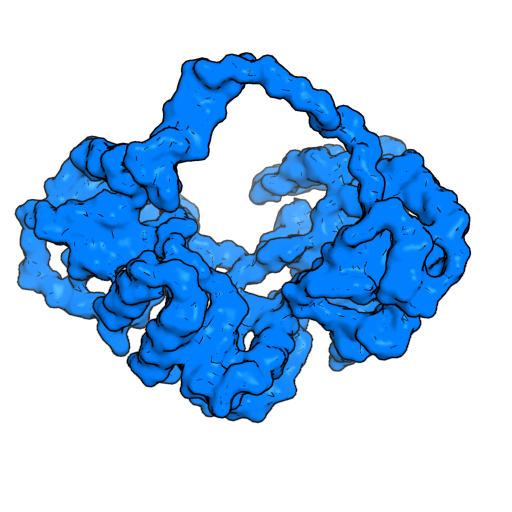LEU A C 1
ATOM 836 O O . LEU A 1 106 ? -33.880 3.352 27.784 1.00 65.25 106 LEU A O 1
ATOM 840 N N . PHE A 1 107 ? -32.730 3.863 25.919 1.00 70.00 107 PHE A N 1
ATOM 841 C CA . PHE A 1 107 ? -32.464 2.503 25.462 1.00 70.00 107 PHE A CA 1
ATOM 842 C C . PHE A 1 107 ? -31.037 2.423 24.926 1.00 70.00 107 PHE A C 1
ATOM 844 O O . PHE A 1 107 ? -30.693 3.136 23.982 1.00 70.00 107 PHE A O 1
ATOM 851 N N . GLN A 1 108 ? -30.226 1.533 25.497 1.00 72.38 108 GLN A N 1
ATOM 852 C CA . GLN A 1 108 ? -28.883 1.239 25.007 1.00 72.38 108 GLN A CA 1
ATOM 853 C C . GLN A 1 108 ? -28.862 -0.168 24.409 1.00 72.38 108 GLN A C 1
ATOM 855 O O . GLN A 1 108 ? -29.184 -1.146 25.085 1.00 72.38 108 GLN A O 1
ATOM 860 N N . GLN A 1 109 ? -28.479 -0.277 23.137 1.00 86.31 109 GLN A N 1
ATOM 861 C CA . GLN A 1 109 ? -28.269 -1.572 22.491 1.00 86.31 109 GLN A CA 1
ATOM 862 C C . GLN A 1 109 ? -26.770 -1.882 22.430 1.00 86.31 109 GLN A C 1
ATOM 864 O O . GLN A 1 109 ? -26.011 -1.060 21.912 1.00 86.31 109 GLN A O 1
ATOM 869 N N . PRO A 1 110 ? -26.320 -3.055 22.918 1.00 92.88 110 PRO A N 1
ATOM 870 C CA . PRO A 1 110 ? -24.928 -3.464 22.778 1.00 92.88 110 PRO A CA 1
ATOM 871 C C . PRO A 1 110 ? -24.492 -3.466 21.310 1.00 92.88 110 PRO A C 1
ATOM 873 O O . PRO A 1 110 ? -25.187 -4.012 20.448 1.00 92.88 110 PRO A O 1
ATOM 876 N N . LEU A 1 111 ? -23.326 -2.886 21.023 1.00 97.19 111 LEU A N 1
ATOM 877 C CA . LEU A 1 111 ? -22.802 -2.834 19.664 1.00 97.19 111 LEU A CA 1
ATOM 878 C C . LEU A 1 111 ? -22.403 -4.232 19.175 1.00 97.19 111 LEU A C 1
ATOM 880 O O . LEU A 1 111 ? -21.763 -5.021 19.876 1.00 97.19 111 LEU A O 1
ATOM 884 N N . THR A 1 112 ? -22.753 -4.532 17.928 1.00 98.12 112 THR A N 1
ATOM 885 C CA . THR A 1 112 ? -22.279 -5.718 17.211 1.00 98.12 112 THR A CA 1
ATOM 886 C C . THR A 1 112 ? -21.246 -5.314 16.170 1.00 98.12 112 THR A C 1
ATOM 888 O O . THR A 1 112 ? -21.277 -4.197 15.652 1.00 98.12 112 THR A O 1
ATOM 891 N N . VAL A 1 113 ? -20.347 -6.239 15.830 1.00 98.06 113 VAL A N 1
ATOM 892 C CA . VAL A 1 113 ? -19.342 -6.030 14.771 1.00 98.06 113 VAL A CA 1
ATOM 893 C C . VAL A 1 113 ? -20.014 -5.626 13.459 1.00 98.06 113 VAL A C 1
ATOM 895 O O . VAL A 1 113 ? -19.596 -4.662 12.826 1.00 98.06 113 VAL A O 1
ATOM 898 N N . GLN A 1 114 ? -21.105 -6.311 13.106 1.00 97.56 114 GLN A N 1
ATOM 899 C CA . GLN A 1 114 ? -21.891 -6.023 11.909 1.00 97.56 114 GLN A CA 1
ATOM 900 C C . GLN A 1 114 ? -22.433 -4.588 11.918 1.00 97.56 114 GLN A C 1
ATOM 902 O O . GLN A 1 114 ? -22.238 -3.853 10.956 1.00 97.56 114 GLN A O 1
ATOM 907 N N . LYS A 1 115 ? -23.050 -4.152 13.027 1.00 97.31 115 LYS A N 1
ATOM 908 C CA . LYS A 1 115 ? -23.624 -2.805 13.134 1.00 97.31 115 LYS A CA 1
ATOM 909 C C . LYS A 1 115 ? -22.558 -1.718 13.022 1.00 97.31 115 LYS A C 1
ATOM 911 O O . LYS A 1 115 ? -22.790 -0.708 12.353 1.00 97.31 115 LYS A O 1
ATOM 916 N N . VAL A 1 116 ? -21.412 -1.914 13.680 1.00 98.06 116 VAL A N 1
ATOM 917 C CA . VAL A 1 116 ? -20.270 -0.996 13.587 1.00 98.06 116 VAL A CA 1
ATOM 918 C C . VAL A 1 116 ? -19.779 -0.937 12.143 1.00 98.06 116 VAL A C 1
ATOM 920 O O . VAL A 1 116 ? -19.782 0.147 11.570 1.00 98.06 116 VAL A O 1
ATOM 923 N N . TYR A 1 117 ? -19.460 -2.078 11.526 1.00 97.75 117 TYR A N 1
ATOM 924 C CA . TYR A 1 117 ? -18.965 -2.135 10.148 1.00 97.75 117 TYR A CA 1
ATOM 925 C C . TYR A 1 117 ? -19.923 -1.462 9.154 1.00 97.75 117 TYR A C 1
ATOM 927 O O . TYR A 1 117 ? -19.506 -0.575 8.421 1.00 97.75 117 TYR A O 1
ATOM 935 N N . GLU A 1 118 ? -21.217 -1.796 9.177 1.00 97.44 118 GLU A N 1
ATOM 936 C CA . GLU A 1 118 ? -22.224 -1.191 8.290 1.00 97.44 118 GLU A CA 1
ATOM 937 C C . GLU A 1 118 ? -22.347 0.323 8.469 1.00 97.44 118 GLU A C 1
ATOM 939 O O . GLU A 1 118 ? -22.605 1.057 7.516 1.00 97.44 118 GLU A O 1
ATOM 944 N N . THR A 1 119 ? -22.205 0.806 9.702 1.00 97.62 119 THR A N 1
ATOM 945 C CA . THR A 1 119 ? -22.314 2.239 9.979 1.00 97.62 119 THR A CA 1
ATOM 946 C C . THR A 1 119 ? -21.067 2.972 9.497 1.00 97.62 119 THR A C 1
ATOM 948 O O . THR A 1 119 ? -21.187 4.031 8.884 1.00 97.62 119 THR A O 1
ATOM 951 N N . LEU A 1 120 ? -19.886 2.384 9.702 1.00 97.19 120 LEU A N 1
ATOM 952 C CA . LEU A 1 120 ? -18.628 2.898 9.168 1.00 97.19 120 LEU A CA 1
ATOM 953 C C . LEU A 1 120 ? -18.603 2.868 7.632 1.00 97.19 120 LEU A C 1
ATOM 955 O O . LEU A 1 120 ? -18.135 3.825 7.023 1.00 97.19 120 LEU A O 1
ATOM 959 N N . ASP A 1 121 ? -19.161 1.832 7.004 1.00 96.75 121 ASP A N 1
ATOM 960 C CA . ASP A 1 121 ? -19.300 1.742 5.547 1.00 96.75 121 ASP A CA 1
ATOM 961 C C . ASP A 1 121 ? -20.216 2.846 4.996 1.00 96.75 121 ASP A C 1
ATOM 963 O O . ASP A 1 121 ? -19.838 3.588 4.088 1.00 96.75 121 ASP A O 1
ATOM 967 N N . LYS A 1 122 ? -21.385 3.055 5.619 1.00 96.25 122 LYS A N 1
ATOM 968 C CA . LYS A 1 122 ? -22.271 4.185 5.281 1.00 96.25 122 LYS A CA 1
ATOM 969 C C . LYS A 1 122 ? -21.560 5.531 5.412 1.00 96.25 122 LYS A C 1
ATOM 971 O O . LYS A 1 122 ? -21.763 6.408 4.579 1.00 96.25 122 LYS A O 1
ATOM 976 N N . MET A 1 123 ? -20.722 5.699 6.437 1.00 95.56 123 MET A N 1
ATOM 977 C CA . MET A 1 123 ? -19.906 6.905 6.596 1.00 95.56 123 MET A CA 1
ATOM 978 C C . MET A 1 123 ? -18.853 7.039 5.492 1.00 95.56 123 MET A C 1
ATOM 980 O O . MET A 1 123 ? -18.655 8.142 4.991 1.00 95.56 123 MET A O 1
ATOM 984 N N . ALA A 1 124 ? -18.175 5.956 5.111 1.00 93.69 124 ALA A N 1
ATOM 985 C CA . ALA A 1 124 ? -17.137 5.977 4.082 1.00 93.69 124 ALA A CA 1
ATOM 986 C C . ALA A 1 124 ? -17.709 6.323 2.696 1.00 93.69 124 ALA A C 1
ATOM 988 O O . ALA A 1 124 ? -17.122 7.114 1.963 1.00 93.69 124 ALA A O 1
ATOM 989 N N . LYS A 1 125 ? -18.903 5.807 2.380 1.00 93.94 125 LYS A N 1
ATOM 990 C CA . LYS A 1 125 ? -19.610 6.051 1.111 1.00 93.94 125 LYS A CA 1
ATOM 991 C C . LYS A 1 125 ? -20.358 7.387 1.046 1.00 93.94 125 LYS A C 1
ATOM 993 O O . LYS A 1 125 ? -20.827 7.762 -0.024 1.00 93.94 125 LYS A O 1
ATOM 998 N N . ALA A 1 126 ? -20.494 8.110 2.158 1.00 92.75 126 ALA A N 1
ATOM 999 C CA . ALA A 1 126 ? -21.168 9.405 2.173 1.00 92.75 126 ALA A CA 1
ATOM 1000 C C . ALA A 1 126 ? -20.312 10.489 1.489 1.00 92.75 126 ALA A C 1
ATOM 1002 O O . ALA A 1 126 ? -19.254 10.873 2.000 1.00 92.75 126 ALA A O 1
ATOM 1003 N N . THR A 1 127 ? -20.807 11.022 0.369 1.00 89.56 127 THR A N 1
ATOM 1004 C CA . THR A 1 127 ? -20.177 12.088 -0.430 1.00 89.56 127 THR A CA 1
ATOM 1005 C C . THR A 1 127 ? -21.179 13.185 -0.794 1.00 89.56 127 THR A C 1
ATOM 1007 O O . THR A 1 127 ? -22.381 12.937 -0.805 1.00 89.56 127 THR A O 1
ATOM 1010 N N . GLY A 1 128 ? -20.688 14.376 -1.146 1.00 89.25 128 GLY A N 1
ATOM 1011 C CA . GLY A 1 128 ? -21.525 15.496 -1.590 1.00 89.25 128 GLY A CA 1
ATOM 1012 C C . GLY A 1 128 ? -22.016 16.403 -0.458 1.00 89.25 128 GLY A C 1
ATOM 1013 O O . GLY A 1 128 ? -21.488 16.386 0.659 1.00 89.25 128 GLY A O 1
ATOM 1014 N N . GLU A 1 129 ? -23.008 17.233 -0.772 1.00 92.12 129 GLU A N 1
ATOM 1015 C CA . GLU A 1 129 ? -23.610 18.177 0.171 1.00 92.12 129 GLU A CA 1
ATOM 1016 C C . GLU A 1 129 ? -24.249 17.440 1.362 1.00 92.12 129 GLU A C 1
ATOM 1018 O O . GLU A 1 129 ? -24.856 16.382 1.211 1.00 92.12 129 GLU A O 1
ATOM 1023 N N . GLY A 1 130 ? -24.051 17.949 2.582 1.00 91.69 130 GLY A N 1
ATOM 1024 C CA . GLY A 1 130 ? -24.561 17.324 3.812 1.00 91.69 130 GLY A CA 1
ATOM 1025 C C . GLY A 1 130 ? -23.816 16.062 4.280 1.00 91.69 130 GLY A C 1
ATOM 1026 O O . GLY A 1 130 ? -24.056 15.588 5.394 1.00 91.69 130 GLY A O 1
ATOM 1027 N N . ALA A 1 131 ? -22.856 15.538 3.506 1.00 92.38 131 ALA A N 1
ATOM 1028 C CA . ALA A 1 131 ? -22.114 14.328 3.874 1.00 92.38 131 ALA A CA 1
ATOM 1029 C C . ALA A 1 131 ? -21.358 14.473 5.206 1.00 92.38 131 ALA A C 1
ATOM 1031 O O . ALA A 1 131 ? -21.306 13.530 5.996 1.00 92.38 131 ALA A O 1
ATOM 1032 N N . MET A 1 132 ? -20.803 15.656 5.494 1.00 93.00 132 MET A N 1
ATOM 1033 C CA . MET A 1 132 ? -20.088 15.908 6.750 1.00 93.00 132 MET A CA 1
ATOM 1034 C C . MET A 1 132 ? -21.002 15.775 7.977 1.00 93.00 132 MET A C 1
ATOM 1036 O O . MET A 1 132 ? -20.631 15.104 8.941 1.00 93.00 132 MET A O 1
ATOM 1040 N N . ASP A 1 133 ? -22.206 16.349 7.939 1.00 94.25 133 ASP A N 1
ATOM 1041 C CA . ASP A 1 133 ? -23.149 16.283 9.063 1.00 94.25 133 ASP A CA 1
ATOM 1042 C C . ASP A 1 133 ? -23.775 14.892 9.217 1.00 94.25 133 ASP A C 1
ATOM 1044 O O . ASP A 1 133 ? -24.016 14.438 10.345 1.00 94.25 133 ASP A O 1
ATOM 1048 N N . LEU A 1 134 ? -23.957 14.169 8.105 1.00 95.12 134 LEU A N 1
ATOM 1049 C CA . LEU A 1 134 ? -24.332 12.758 8.130 1.00 95.12 134 LEU A CA 1
ATOM 1050 C C . LEU A 1 134 ? -23.252 11.914 8.822 1.00 95.12 134 LEU A C 1
ATOM 1052 O O . LEU A 1 134 ? -23.576 11.158 9.739 1.00 95.12 134 LEU A O 1
ATOM 1056 N N . LYS A 1 135 ? -21.969 12.078 8.457 1.00 95.75 135 LYS A N 1
ATOM 1057 C CA . LYS A 1 135 ? -20.847 11.367 9.102 1.00 95.75 135 LYS A CA 1
ATOM 1058 C C . LYS A 1 135 ? -20.785 11.650 10.606 1.00 95.75 135 LYS A C 1
ATOM 1060 O O . LYS A 1 135 ? -20.656 10.713 11.392 1.00 95.75 135 LYS A O 1
ATOM 1065 N N . VAL A 1 136 ? -20.930 12.914 11.016 1.00 96.81 136 VAL A N 1
ATOM 1066 C CA . VAL A 1 136 ? -20.967 13.306 12.439 1.00 96.81 136 VAL A CA 1
ATOM 1067 C C . VAL A 1 136 ? -22.146 12.649 13.161 1.00 96.81 136 VAL A C 1
ATOM 1069 O O . VAL A 1 136 ? -21.979 12.133 14.264 1.00 96.81 136 VAL A O 1
ATOM 1072 N N . SER A 1 137 ? -23.331 12.628 12.548 1.00 96.38 137 SER A N 1
ATOM 1073 C CA . SER A 1 137 ? -24.533 12.054 13.162 1.00 96.38 137 SER A CA 1
ATOM 1074 C C . SER A 1 137 ? -24.469 10.531 13.290 1.00 96.38 137 SER A C 1
ATOM 1076 O O . SER A 1 137 ? -24.835 10.002 14.339 1.00 96.38 137 SER A O 1
ATOM 1078 N N . LEU A 1 138 ? -23.957 9.832 12.273 1.00 97.19 138 LEU A N 1
ATOM 1079 C CA . LEU A 1 138 ? -23.735 8.384 12.316 1.00 97.19 138 LEU A CA 1
ATOM 1080 C C . LEU A 1 138 ? -22.708 8.006 13.391 1.00 97.19 138 LEU A C 1
ATOM 1082 O O . LEU A 1 138 ? -22.966 7.110 14.197 1.00 97.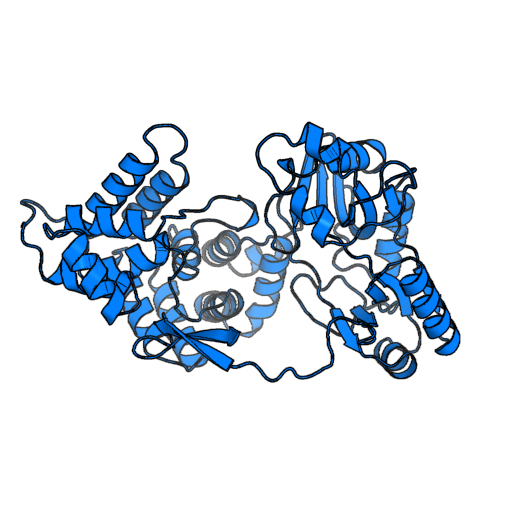19 138 LEU A O 1
ATOM 1086 N N . LEU A 1 139 ? -21.582 8.727 13.454 1.00 97.56 139 LEU A N 1
ATOM 1087 C CA . LEU A 1 139 ? -20.557 8.501 14.473 1.00 97.56 139 LEU A CA 1
ATOM 1088 C C . LEU A 1 139 ? -21.098 8.775 15.881 1.00 97.56 139 LEU A C 1
ATOM 1090 O O . LEU A 1 139 ? -20.934 7.942 16.767 1.00 97.56 139 LEU A O 1
ATOM 1094 N N . ALA A 1 140 ? -21.802 9.891 16.086 1.00 96.44 140 ALA A N 1
ATOM 1095 C CA . ALA A 1 140 ? -22.417 10.200 17.375 1.00 96.44 140 ALA A CA 1
ATOM 1096 C C . ALA A 1 140 ? -23.420 9.115 17.809 1.00 96.44 140 ALA A C 1
ATOM 1098 O O . ALA A 1 140 ? -23.434 8.726 18.975 1.00 96.44 140 ALA A O 1
ATOM 1099 N N . GLY A 1 141 ? -24.211 8.573 16.873 1.00 94.81 141 GLY A N 1
ATOM 1100 C CA . GLY A 1 141 ? -25.145 7.474 17.138 1.00 94.81 141 GLY A CA 1
ATOM 1101 C C . GLY A 1 141 ? -24.460 6.168 17.563 1.00 94.81 141 GLY A C 1
ATOM 1102 O O . GLY A 1 141 ? -24.946 5.486 18.470 1.00 94.81 141 GLY A O 1
ATOM 1103 N N . LEU A 1 142 ? -23.308 5.833 16.965 1.00 95.50 142 LEU A N 1
ATOM 1104 C CA . LEU A 1 142 ? -22.475 4.717 17.433 1.00 95.50 142 LEU A CA 1
ATOM 1105 C C . LEU A 1 142 ? -21.947 4.975 18.847 1.00 95.50 142 LEU A C 1
ATOM 1107 O O . LEU A 1 142 ? -22.103 4.129 19.725 1.00 95.50 142 LEU A O 1
ATOM 1111 N N . LEU A 1 143 ? -21.356 6.150 19.083 1.00 96.00 143 LEU A N 1
ATOM 1112 C CA . LEU A 1 143 ? -20.744 6.501 20.368 1.00 96.00 143 LEU A CA 1
ATOM 1113 C C . LEU A 1 143 ? -21.766 6.597 21.507 1.00 96.00 143 LEU A C 1
ATOM 1115 O O . LEU A 1 143 ? -21.448 6.270 22.652 1.00 96.00 143 LEU A O 1
ATOM 1119 N N . ALA A 1 144 ? -23.008 6.982 21.210 1.00 93.38 144 ALA A N 1
ATOM 1120 C CA . ALA A 1 144 ? -24.098 6.990 22.180 1.00 93.38 144 ALA A CA 1
ATOM 1121 C C . ALA A 1 144 ? -24.361 5.587 22.762 1.00 93.38 144 ALA A C 1
ATOM 1123 O O . ALA A 1 144 ? -24.570 5.468 23.969 1.00 93.38 144 ALA A O 1
ATOM 1124 N N . ASN A 1 145 ? -24.253 4.539 21.936 1.00 93.62 145 ASN A N 1
ATOM 1125 C CA . ASN A 1 145 ? -24.451 3.141 22.336 1.00 93.62 145 ASN A CA 1
ATOM 1126 C C . ASN A 1 145 ? -23.166 2.436 22.802 1.00 93.62 145 ASN A C 1
ATOM 1128 O O . ASN A 1 145 ? -23.245 1.425 23.499 1.00 93.62 145 ASN A O 1
ATOM 1132 N N . ALA A 1 146 ? -21.996 2.967 22.444 1.00 95.56 146 ALA A N 1
ATOM 1133 C CA . ALA A 1 146 ? -20.701 2.407 22.806 1.00 95.56 146 ALA A CA 1
ATOM 1134 C C . ALA A 1 146 ? -20.421 2.485 24.315 1.00 95.56 146 ALA A C 1
ATOM 1136 O O . ALA A 1 146 ? -20.693 3.498 24.975 1.00 95.56 146 ALA A O 1
ATOM 1137 N N . SER A 1 147 ? -19.790 1.436 24.839 1.00 95.50 147 SER A N 1
ATOM 1138 C CA . SER A 1 147 ? -19.022 1.513 26.081 1.00 95.50 147 SER A CA 1
ATOM 1139 C C . SER A 1 147 ? -17.792 2.427 25.907 1.00 95.50 147 SER A C 1
ATOM 1141 O O . SER A 1 147 ? -17.359 2.674 24.776 1.00 95.50 147 SER A O 1
ATOM 1143 N N . PRO A 1 148 ? -17.181 2.922 27.001 1.00 96.50 148 PRO A N 1
ATOM 1144 C CA . PRO A 1 148 ? -15.993 3.777 26.922 1.00 96.50 148 PRO A CA 1
ATOM 1145 C C . PRO A 1 148 ? -14.848 3.160 26.104 1.00 96.50 148 PRO A C 1
ATOM 1147 O O . PRO A 1 148 ? -14.249 3.833 25.267 1.00 96.50 148 PRO A O 1
ATOM 1150 N N . LYS A 1 149 ? -14.592 1.859 26.285 1.00 97.00 149 LYS A N 1
ATOM 1151 C CA . LYS A 1 149 ? -13.546 1.129 25.556 1.00 97.00 149 LYS A CA 1
ATOM 1152 C C . LYS A 1 149 ? -13.867 0.998 24.066 1.00 97.00 149 LYS A C 1
ATOM 1154 O O . LYS A 1 149 ? -13.008 1.219 23.218 1.00 97.00 149 LYS A O 1
ATOM 1159 N N . GLU A 1 150 ? -15.114 0.679 23.721 1.00 98.06 150 GLU A N 1
ATOM 1160 C CA . GLU A 1 150 ? -15.536 0.609 22.317 1.00 98.06 150 GLU A CA 1
ATOM 1161 C C . GLU A 1 150 ? -15.412 1.976 21.633 1.00 98.06 150 GLU A C 1
ATOM 1163 O O . GLU A 1 150 ? -14.933 2.051 20.500 1.00 98.06 150 GLU A O 1
ATOM 1168 N N . ALA A 1 151 ? -15.770 3.061 22.332 1.00 97.88 151 ALA A N 1
ATOM 1169 C CA . ALA A 1 151 ? -15.626 4.423 21.829 1.00 97.88 151 ALA A CA 1
ATOM 1170 C C . ALA A 1 151 ? -14.169 4.767 21.486 1.00 97.88 151 ALA A C 1
ATOM 1172 O O . ALA A 1 151 ? -13.932 5.335 20.418 1.00 97.88 151 ALA A O 1
ATOM 1173 N N . LYS A 1 152 ? -13.200 4.359 22.323 1.00 97.94 152 LYS A N 1
ATOM 1174 C CA . LYS A 1 152 ? -11.763 4.534 22.048 1.00 97.94 152 LYS A CA 1
ATOM 1175 C C . LYS A 1 152 ? -11.390 4.015 20.667 1.00 97.94 152 LYS A C 1
ATOM 1177 O O . LYS A 1 152 ? -10.844 4.752 19.844 1.00 97.94 152 LYS A O 1
ATOM 1182 N N . TYR A 1 153 ? -11.705 2.750 20.402 1.00 97.81 153 TYR A N 1
ATOM 1183 C CA . TYR A 1 153 ? -11.286 2.097 19.166 1.00 97.81 153 TYR A CA 1
ATOM 1184 C C . TYR A 1 153 ? -12.116 2.521 17.958 1.00 97.81 153 TYR A C 1
ATOM 1186 O O . TYR A 1 153 ? -11.547 2.684 16.886 1.00 97.81 153 TYR A O 1
ATOM 1194 N N . ILE A 1 154 ? -13.417 2.794 18.114 1.00 97.75 154 ILE A N 1
ATOM 1195 C CA . ILE A 1 154 ? -14.236 3.353 17.023 1.00 97.75 154 ILE A CA 1
ATOM 1196 C C . ILE A 1 154 ? -13.651 4.691 16.561 1.00 97.75 154 ILE A C 1
ATOM 1198 O O . ILE A 1 154 ? -13.421 4.882 15.367 1.00 97.75 154 ILE A O 1
ATOM 1202 N N . VAL A 1 155 ? -13.361 5.602 17.497 1.00 97.38 155 VAL A N 1
ATOM 1203 C CA . VAL A 1 155 ? -12.837 6.934 17.168 1.00 97.38 155 VAL A CA 1
ATOM 1204 C C . VAL A 1 155 ? -11.427 6.856 16.580 1.00 97.38 155 VAL A C 1
ATOM 1206 O O . VAL A 1 155 ? -11.111 7.562 15.618 1.00 97.38 155 VAL A O 1
ATOM 1209 N N . ARG A 1 156 ? -10.576 5.960 17.085 1.00 95.75 156 ARG A N 1
ATOM 1210 C CA . ARG A 1 156 ? -9.267 5.722 16.470 1.00 95.75 156 ARG A CA 1
ATOM 1211 C C . ARG A 1 156 ? -9.373 5.146 15.055 1.00 95.75 156 ARG A C 1
ATOM 1213 O O . ARG A 1 156 ? -8.620 5.586 14.193 1.00 95.75 156 ARG A O 1
ATOM 1220 N N . THR A 1 157 ? -10.303 4.230 14.784 1.00 95.19 157 THR A N 1
ATOM 1221 C CA . THR A 1 157 ? -10.519 3.679 13.435 1.00 95.19 157 THR A CA 1
ATOM 1222 C C . THR A 1 157 ? -10.968 4.763 12.454 1.00 95.19 157 THR A C 1
ATOM 1224 O O . THR A 1 157 ? -10.329 4.950 11.423 1.00 95.19 157 THR A O 1
ATOM 1227 N N . VAL A 1 158 ? -12.001 5.550 12.782 1.00 95.31 158 VAL A N 1
ATOM 1228 C CA . VAL A 1 158 ? -12.527 6.586 11.860 1.00 95.31 158 VAL A CA 1
ATOM 1229 C C . VAL A 1 158 ? -11.535 7.717 11.583 1.00 95.31 158 VAL A C 1
ATOM 1231 O O . VAL A 1 158 ? -11.616 8.355 10.535 1.00 95.31 158 VAL A O 1
ATOM 1234 N N . THR A 1 159 ? -10.602 7.967 12.506 1.00 94.06 159 THR A N 1
ATOM 1235 C CA . THR A 1 159 ? -9.552 8.987 12.354 1.00 94.06 159 THR A CA 1
ATOM 1236 C C . THR A 1 159 ? -8.245 8.442 11.768 1.00 94.06 159 THR A C 1
ATOM 1238 O O . THR A 1 159 ? -7.275 9.193 11.667 1.00 94.06 159 THR A O 1
ATOM 1241 N N . GLY A 1 160 ? -8.190 7.154 11.394 1.00 91.00 160 GLY A N 1
ATOM 1242 C CA . GLY A 1 160 ? -6.996 6.517 10.818 1.00 91.00 160 GLY A CA 1
ATOM 1243 C C . GLY A 1 160 ? -5.842 6.341 11.816 1.00 91.00 160 GLY A C 1
ATOM 1244 O O . GLY A 1 160 ? -4.675 6.306 11.435 1.00 91.00 160 GLY A O 1
ATOM 1245 N N . LYS A 1 161 ? -6.147 6.276 13.117 1.00 88.50 161 LYS A N 1
ATOM 1246 C CA . LYS A 1 161 ? -5.183 6.262 14.230 1.00 88.50 161 LYS A CA 1
ATOM 1247 C C . LYS A 1 161 ? -5.377 5.056 15.154 1.00 88.50 161 LYS A C 1
ATOM 1249 O O . LYS A 1 161 ? -5.143 5.175 16.353 1.00 88.50 161 LYS A O 1
ATOM 1254 N N . LEU A 1 162 ? -5.774 3.896 14.615 1.00 90.31 162 LEU A N 1
ATOM 1255 C CA . LEU A 1 162 ? -6.010 2.671 15.400 1.00 90.31 162 LEU A CA 1
ATOM 1256 C C . LEU A 1 162 ? -4.794 2.245 16.243 1.00 90.31 162 LEU A C 1
ATOM 1258 O O . LEU A 1 162 ? -4.962 1.872 17.400 1.00 90.31 162 LEU A O 1
ATOM 1262 N N . ARG A 1 163 ? -3.575 2.417 15.707 1.00 78.81 163 ARG A N 1
ATOM 1263 C CA . ARG A 1 163 ? -2.301 2.366 16.460 1.00 78.81 163 ARG A CA 1
ATOM 1264 C C . ARG A 1 163 ? -2.026 1.054 17.217 1.00 78.81 163 ARG A C 1
ATOM 1266 O O . ARG A 1 163 ? -1.258 1.063 18.170 1.00 78.81 163 ARG A O 1
ATOM 1273 N N . LEU A 1 164 ? -2.547 -0.082 16.755 1.00 87.12 164 LEU A N 1
ATOM 1274 C CA . LEU A 1 164 ? -2.302 -1.383 17.403 1.00 87.12 164 LEU A CA 1
ATOM 1275 C C . LEU A 1 164 ? -0.893 -1.948 17.176 1.00 87.12 164 LEU A C 1
ATOM 1277 O O . LEU A 1 164 ? -0.522 -2.934 17.797 1.00 87.12 164 LEU A O 1
ATOM 1281 N N . GLY A 1 165 ? -0.106 -1.363 16.268 1.00 82.44 165 GLY A N 1
ATOM 1282 C CA . GLY A 1 165 ? 1.220 -1.892 15.924 1.00 82.44 165 GLY A CA 1
ATOM 1283 C C . GLY A 1 165 ? 1.179 -3.212 15.143 1.00 82.44 165 GLY A C 1
ATOM 1284 O O . GLY A 1 165 ? 2.203 -3.878 15.019 1.00 82.44 165 GLY A O 1
ATOM 1285 N N . ILE A 1 166 ? 0.015 -3.577 14.600 1.00 85.19 166 ILE A N 1
ATOM 1286 C CA . ILE A 1 166 ? -0.179 -4.775 13.783 1.00 85.19 166 ILE A CA 1
ATOM 1287 C C . ILE A 1 166 ? 0.002 -4.412 12.312 1.00 85.19 166 ILE A C 1
ATOM 1289 O O . ILE A 1 166 ? -0.660 -3.507 11.812 1.00 85.19 166 ILE A O 1
ATOM 1293 N N . ALA A 1 167 ? 0.860 -5.158 11.621 1.00 86.62 167 ALA A N 1
ATOM 1294 C CA . ALA A 1 167 ? 0.986 -5.126 10.168 1.00 86.62 167 ALA A CA 1
ATOM 1295 C C . ALA A 1 167 ? 0.263 -6.325 9.532 1.00 86.62 167 ALA A C 1
ATOM 1297 O O . ALA A 1 167 ? 0.074 -7.346 10.199 1.00 86.62 167 ALA A O 1
ATOM 1298 N N . ASP A 1 168 ? -0.037 -6.243 8.231 1.00 90.69 168 ASP A N 1
ATOM 1299 C CA . ASP A 1 168 ? -0.636 -7.321 7.426 1.00 90.69 168 ASP A CA 1
ATOM 1300 C C . ASP A 1 168 ? -0.007 -8.695 7.713 1.00 90.69 168 ASP A C 1
ATOM 1302 O O . ASP A 1 168 ? -0.698 -9.685 7.933 1.00 90.69 168 ASP A O 1
ATOM 1306 N N . MET A 1 169 ? 1.329 -8.742 7.775 1.00 90.81 169 MET A N 1
ATOM 1307 C CA . MET A 1 169 ? 2.090 -9.977 7.974 1.00 90.81 169 MET A CA 1
ATOM 1308 C C . MET A 1 169 ? 1.801 -10.638 9.328 1.00 90.81 169 MET A C 1
ATOM 1310 O O . MET A 1 169 ? 1.761 -11.860 9.398 1.00 90.81 169 MET A O 1
ATOM 1314 N N . THR A 1 170 ? 1.555 -9.855 10.383 1.00 93.12 170 THR A N 1
ATOM 1315 C CA . THR A 1 170 ? 1.177 -10.379 11.706 1.00 93.12 170 THR A CA 1
ATOM 1316 C C . THR A 1 170 ? -0.236 -10.972 11.680 1.00 93.12 170 THR A C 1
ATOM 1318 O O . THR A 1 170 ? -0.495 -11.979 12.333 1.00 93.12 170 THR A O 1
ATOM 1321 N N . VAL A 1 171 ? -1.152 -10.395 10.892 1.00 95.50 171 VAL A N 1
ATOM 1322 C CA . VAL A 1 171 ? -2.488 -10.980 10.691 1.00 95.50 171 VAL A CA 1
ATOM 1323 C C . VAL A 1 171 ? -2.396 -12.283 9.901 1.00 95.50 171 VAL A C 1
ATOM 1325 O O . VAL A 1 171 ? -3.055 -13.253 10.262 1.00 95.50 171 VAL A O 1
ATOM 1328 N N . LEU A 1 172 ? -1.548 -12.345 8.869 1.00 96.56 172 LEU A N 1
ATOM 1329 C CA . LEU A 1 172 ? -1.288 -13.584 8.131 1.00 96.56 172 LEU A CA 1
ATOM 1330 C C . LEU A 1 172 ? -0.660 -14.667 9.023 1.00 96.56 172 LEU A C 1
ATOM 1332 O O . LEU A 1 172 ? -1.049 -15.828 8.913 1.00 96.56 172 LEU A O 1
ATOM 1336 N N . ASP A 1 173 ? 0.263 -14.299 9.921 1.00 95.75 173 ASP A N 1
ATOM 1337 C CA . ASP A 1 173 ? 0.831 -15.210 10.927 1.00 95.75 173 ASP A CA 1
ATOM 1338 C C . ASP A 1 173 ? -0.289 -15.791 11.812 1.00 95.75 173 ASP A C 1
ATOM 1340 O O . ASP A 1 173 ? -0.379 -17.006 12.001 1.00 95.75 173 ASP A O 1
ATOM 1344 N N . ALA A 1 174 ? -1.196 -14.935 12.293 1.00 97.19 174 ALA A N 1
ATOM 1345 C CA . ALA A 1 174 ? -2.325 -15.352 13.118 1.00 97.19 174 ALA A CA 1
ATOM 1346 C C . ALA A 1 174 ? -3.338 -16.225 12.353 1.00 97.19 174 ALA A C 1
ATOM 1348 O O . ALA A 1 174 ? -3.805 -17.227 12.890 1.00 97.19 174 ALA A O 1
ATOM 1349 N N . LEU A 1 175 ? -3.648 -15.907 11.092 1.00 97.88 175 LEU A N 1
ATOM 1350 C CA . LEU A 1 175 ? -4.522 -16.718 10.233 1.00 97.88 175 LEU A CA 1
ATOM 1351 C C . LEU A 1 175 ? -3.930 -18.110 9.969 1.00 97.88 175 LEU A C 1
ATOM 1353 O O . LEU A 1 175 ? -4.649 -19.106 10.057 1.00 97.88 175 LEU A O 1
ATOM 1357 N N . ALA A 1 176 ? -2.622 -18.191 9.705 1.00 97.56 176 ALA A N 1
ATOM 1358 C CA . ALA A 1 176 ? -1.915 -19.455 9.503 1.00 97.56 176 ALA A CA 1
ATOM 1359 C C . ALA A 1 176 ? -2.023 -20.362 10.741 1.00 97.56 176 ALA A C 1
ATOM 1361 O O . ALA A 1 176 ? -2.378 -21.535 10.630 1.00 97.56 176 ALA A O 1
ATOM 1362 N N . ILE A 1 177 ? -1.815 -19.801 11.935 1.00 97.06 177 ILE A N 1
ATOM 1363 C CA . ILE A 1 177 ? -1.928 -20.541 13.199 1.00 97.06 177 ILE A CA 1
ATOM 1364 C C . ILE A 1 177 ? -3.389 -20.900 13.513 1.00 97.06 177 ILE A C 1
ATOM 1366 O O . ILE A 1 177 ? -3.672 -22.003 13.981 1.00 97.06 177 ILE A O 1
ATOM 1370 N N . ALA A 1 178 ? -4.328 -19.980 13.283 1.00 96.69 178 ALA A N 1
ATOM 1371 C CA . ALA A 1 178 ? -5.727 -20.168 13.652 1.00 96.69 178 ALA A CA 1
ATOM 1372 C C . ALA A 1 178 ? -6.456 -21.175 12.753 1.00 96.69 178 ALA A C 1
ATOM 1374 O O . ALA A 1 178 ? -7.246 -21.968 13.266 1.00 96.69 178 ALA A O 1
ATOM 1375 N N . TYR A 1 179 ? -6.182 -21.144 11.446 1.00 96.50 179 TYR A N 1
ATOM 1376 C CA . TYR A 1 179 ? -6.951 -21.868 10.428 1.00 96.50 179 TYR A CA 1
ATOM 1377 C C . TYR A 1 179 ? -6.093 -22.626 9.404 1.00 96.50 179 TYR A C 1
ATOM 1379 O O . TYR A 1 179 ? -6.602 -23.506 8.718 1.00 96.50 179 TYR A O 1
ATOM 1387 N N . GLY A 1 180 ? -4.799 -22.318 9.295 1.00 92.12 180 GLY A N 1
ATOM 1388 C CA . GLY A 1 180 ? -3.871 -22.972 8.364 1.00 92.12 180 GLY A CA 1
ATOM 1389 C C . GLY A 1 180 ? -3.156 -24.207 8.922 1.00 92.12 180 GLY A C 1
ATOM 1390 O O . GLY A 1 180 ? -2.345 -24.797 8.220 1.00 92.12 180 GLY A O 1
ATOM 1391 N N . GLY A 1 181 ? -3.427 -24.602 10.169 1.00 90.12 181 GLY A N 1
ATOM 1392 C CA . GLY A 1 181 ? -2.806 -25.774 10.798 1.00 90.12 181 GLY A CA 1
ATOM 1393 C C . GLY A 1 181 ? -1.376 -25.559 11.306 1.00 90.12 181 GLY A C 1
ATOM 1394 O O . GLY A 1 181 ? -0.773 -26.512 11.787 1.00 90.12 181 GLY A O 1
ATOM 1395 N N . GLY A 1 182 ? -0.840 -24.335 11.240 1.00 91.44 182 GLY A N 1
ATOM 1396 C CA . GLY A 1 182 ? 0.514 -24.032 11.705 1.00 91.44 182 GLY A CA 1
ATOM 1397 C C . GLY A 1 182 ? 1.151 -22.840 10.995 1.00 91.44 182 GLY A C 1
ATOM 1398 O O . GLY A 1 182 ? 0.568 -22.234 10.094 1.00 91.44 182 GLY A O 1
ATOM 1399 N N . LYS A 1 183 ? 2.375 -22.490 11.401 1.00 89.25 183 LYS A N 1
ATOM 1400 C CA . LYS A 1 183 ? 3.132 -21.372 10.806 1.00 89.25 183 LYS A CA 1
ATOM 1401 C C . LYS A 1 183 ? 3.583 -21.673 9.376 1.00 89.25 183 LYS A C 1
ATOM 1403 O O . LYS A 1 183 ? 3.855 -20.755 8.617 1.00 89.25 183 LYS A O 1
ATOM 1408 N N . GLU A 1 184 ? 3.625 -22.936 8.985 1.00 91.56 184 GLU A N 1
ATOM 1409 C CA . GLU A 1 184 ? 4.049 -23.420 7.673 1.00 91.56 184 GLU A CA 1
ATOM 1410 C C . GLU A 1 184 ? 3.098 -22.944 6.564 1.00 91.56 184 GLU A C 1
ATOM 1412 O O . GLU A 1 184 ? 3.531 -22.624 5.458 1.00 91.56 184 GLU A O 1
ATOM 1417 N N . ALA A 1 185 ? 1.805 -22.788 6.875 1.00 94.50 185 ALA A N 1
ATOM 1418 C CA . ALA A 1 185 ? 0.814 -22.245 5.945 1.00 94.50 185 ALA A CA 1
ATOM 1419 C C . ALA A 1 185 ? 1.068 -20.774 5.573 1.00 94.50 185 ALA A C 1
ATOM 1421 O O . ALA A 1 185 ? 0.518 -20.272 4.588 1.00 94.50 185 ALA A O 1
ATOM 1422 N N . ARG A 1 186 ? 1.916 -20.070 6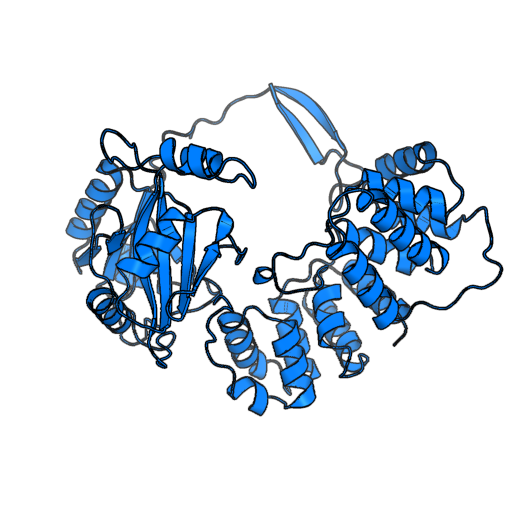.334 1.00 94.62 186 ARG A N 1
ATOM 1423 C CA . ARG A 1 186 ? 2.153 -18.632 6.196 1.00 94.62 186 ARG A CA 1
ATOM 1424 C C . ARG A 1 186 ? 2.613 -18.225 4.801 1.00 94.62 186 ARG A C 1
ATOM 1426 O O . ARG A 1 186 ? 2.161 -17.190 4.313 1.00 94.62 186 ARG A O 1
ATOM 1433 N N . GLN A 1 187 ? 3.474 -19.018 4.164 1.00 93.50 187 GLN A N 1
ATOM 1434 C CA . GLN A 1 187 ? 3.993 -18.723 2.825 1.00 93.50 187 GLN A CA 1
ATOM 1435 C C . GLN A 1 187 ? 2.887 -18.791 1.763 1.00 93.50 187 GLN A C 1
ATOM 1437 O O . GLN A 1 187 ? 2.828 -17.953 0.864 1.00 93.50 187 GLN A O 1
ATOM 1442 N N . LEU A 1 188 ? 1.980 -19.762 1.893 1.00 95.50 188 LEU A N 1
ATOM 1443 C CA . LEU A 1 188 ? 0.856 -19.932 0.979 1.00 95.50 188 LEU A CA 1
ATOM 1444 C C . LEU A 1 188 ? -0.135 -18.764 1.104 1.00 95.50 188 LEU A C 1
ATOM 1446 O O . LEU A 1 188 ? -0.554 -18.199 0.093 1.00 95.50 188 LEU A O 1
ATOM 1450 N N . LEU A 1 189 ? -0.451 -18.363 2.343 1.00 97.69 189 LEU A N 1
ATOM 1451 C CA . LEU A 1 189 ? -1.292 -17.193 2.610 1.00 97.69 189 LEU A CA 1
ATOM 1452 C C . LEU A 1 189 ? -0.640 -15.900 2.120 1.00 97.69 189 LEU A C 1
ATOM 1454 O O . LEU A 1 189 ? -1.329 -15.047 1.569 1.00 97.69 189 LEU A O 1
ATOM 1458 N N . GLU A 1 190 ? 0.682 -15.766 2.278 1.00 96.31 190 GLU A N 1
ATOM 1459 C CA . GLU A 1 190 ? 1.415 -14.613 1.750 1.00 96.31 190 GLU A CA 1
ATOM 1460 C C . GLU A 1 190 ? 1.269 -14.506 0.249 1.00 96.31 190 GLU A C 1
ATOM 1462 O O . GLU A 1 190 ? 0.972 -13.432 -0.252 1.00 96.31 190 GLU A O 1
ATOM 1467 N N . ARG A 1 191 ? 1.453 -15.617 -0.474 1.00 95.12 191 ARG A N 1
ATOM 1468 C CA . ARG A 1 191 ? 1.335 -15.607 -1.930 1.00 95.12 191 ARG A CA 1
ATOM 1469 C C . ARG A 1 191 ? -0.070 -15.185 -2.349 1.00 95.12 191 ARG A C 1
ATOM 1471 O O . ARG A 1 191 ? -0.199 -14.316 -3.204 1.00 95.12 191 ARG A O 1
ATOM 1478 N N . ALA A 1 192 ? -1.101 -15.768 -1.737 1.00 97.38 192 ALA A N 1
ATOM 1479 C CA . ALA A 1 192 ? -2.490 -15.413 -2.017 1.00 97.38 192 ALA A CA 1
ATOM 1480 C C . ALA A 1 192 ? -2.763 -13.928 -1.740 1.00 97.38 192 ALA A C 1
ATOM 1482 O O . ALA A 1 192 ? -3.367 -13.250 -2.570 1.00 97.38 192 ALA A O 1
ATOM 1483 N N . TYR A 1 193 ? -2.258 -13.397 -0.624 1.00 97.56 193 TYR A N 1
ATOM 1484 C CA . TYR A 1 193 ? -2.375 -11.978 -0.303 1.00 97.56 193 TYR A CA 1
ATOM 1485 C C . TYR A 1 193 ? -1.585 -11.093 -1.267 1.00 97.56 193 TYR A C 1
ATOM 1487 O O . TYR A 1 193 ? -2.088 -10.071 -1.711 1.00 97.56 193 TYR A O 1
ATOM 1495 N N . ASN A 1 194 ? -0.370 -11.479 -1.643 1.00 96.69 194 ASN A N 1
ATOM 1496 C CA . ASN A 1 194 ? 0.491 -10.647 -2.472 1.00 96.69 194 ASN A CA 1
ATOM 1497 C C . ASN A 1 194 ? -0.015 -10.531 -3.914 1.00 96.69 194 ASN A C 1
ATOM 1499 O O . ASN A 1 194 ? 0.253 -9.512 -4.537 1.00 96.69 194 ASN A O 1
ATOM 1503 N N . ILE A 1 195 ? -0.755 -11.516 -4.436 1.00 96.50 195 ILE A N 1
ATOM 1504 C CA . ILE A 1 195 ? -1.333 -11.442 -5.791 1.00 96.50 195 ILE A CA 1
ATOM 1505 C C . ILE A 1 195 ? -2.757 -10.875 -5.840 1.00 96.50 195 ILE A C 1
ATOM 1507 O O . ILE A 1 195 ? -3.232 -10.568 -6.925 1.00 96.50 195 ILE A O 1
ATOM 1511 N N . SER A 1 196 ? -3.440 -10.767 -4.697 1.00 96.50 196 SER A N 1
ATOM 1512 C CA . SER A 1 196 ? -4.808 -10.225 -4.608 1.00 96.50 196 SER A CA 1
ATOM 1513 C C . SER A 1 196 ? -4.887 -8.859 -3.936 1.00 96.50 196 SER A C 1
ATOM 1515 O O . SER A 1 196 ? -5.854 -8.126 -4.113 1.00 96.50 196 SER A O 1
ATOM 1517 N N . SER A 1 197 ? -3.912 -8.555 -3.079 1.00 96.69 197 SER A N 1
ATOM 1518 C CA . SER A 1 197 ? -3.914 -7.433 -2.140 1.00 96.69 197 SER A CA 1
ATOM 1519 C C . SER A 1 197 ? -5.178 -7.332 -1.271 1.00 96.69 197 SER A C 1
ATOM 1521 O O . SER A 1 197 ? -5.468 -6.271 -0.717 1.00 96.69 197 SER A O 1
ATOM 1523 N N . ASP A 1 198 ? -5.908 -8.440 -1.097 1.00 96.56 198 ASP A N 1
ATOM 1524 C CA . ASP A 1 198 ? -7.168 -8.505 -0.354 1.00 96.56 198 ASP A CA 1
ATOM 1525 C C . ASP A 1 198 ? -7.050 -9.474 0.831 1.00 96.56 198 ASP A C 1
ATOM 1527 O O . ASP A 1 198 ? -7.237 -10.690 0.726 1.00 96.56 198 ASP A O 1
ATOM 1531 N N . LEU A 1 199 ? -6.717 -8.914 1.994 1.00 96.31 199 LEU A N 1
ATOM 1532 C CA . LEU A 1 199 ? -6.536 -9.677 3.224 1.00 96.31 199 LEU A CA 1
ATOM 1533 C C . LEU A 1 199 ? -7.859 -10.270 3.729 1.00 96.31 199 LEU A C 1
ATOM 1535 O O . LEU A 1 199 ? -7.863 -11.367 4.290 1.00 96.31 199 LEU A O 1
ATOM 1539 N N . GLY A 1 200 ? -8.980 -9.572 3.518 1.00 96.75 200 GLY A N 1
ATOM 1540 C CA . GLY A 1 200 ? -10.300 -10.046 3.930 1.00 96.75 200 GLY A CA 1
ATOM 1541 C C . GLY A 1 200 ? -10.743 -11.255 3.112 1.00 96.75 200 GLY A C 1
ATOM 1542 O O . GLY A 1 200 ? -11.218 -12.237 3.685 1.00 96.75 200 GLY A O 1
ATOM 1543 N N . ARG A 1 201 ? -10.510 -11.241 1.795 1.00 97.25 201 ARG A N 1
ATOM 1544 C CA . ARG A 1 201 ? -10.774 -12.378 0.908 1.00 97.25 201 ARG A CA 1
ATOM 1545 C C . ARG A 1 201 ? -9.875 -13.565 1.218 1.00 97.25 201 ARG A C 1
ATOM 1547 O O . ARG A 1 201 ? -10.373 -14.690 1.251 1.00 97.25 201 ARG A O 1
ATOM 1554 N N . VAL A 1 202 ? -8.587 -13.339 1.491 1.00 98.19 202 VAL A N 1
ATOM 1555 C CA . VAL A 1 202 ? -7.674 -14.406 1.942 1.00 98.19 202 VAL A CA 1
ATOM 1556 C C . VAL A 1 202 ? -8.182 -15.034 3.239 1.00 98.19 202 VAL A C 1
ATOM 1558 O O . VAL A 1 202 ? -8.293 -16.255 3.321 1.00 98.19 202 VAL A O 1
ATOM 1561 N N . ALA A 1 203 ? -8.551 -14.219 4.230 1.00 98.19 203 ALA A N 1
ATOM 1562 C CA . ALA A 1 203 ? -9.074 -14.710 5.501 1.00 98.19 203 ALA A CA 1
ATOM 1563 C C . ALA A 1 203 ? -10.375 -15.503 5.327 1.00 98.19 203 ALA A C 1
ATOM 1565 O O . ALA A 1 203 ? -10.493 -16.615 5.838 1.00 98.19 203 ALA A O 1
ATOM 1566 N N . LYS A 1 204 ? -11.330 -14.959 4.567 1.00 98.06 204 LYS A N 1
ATOM 1567 C CA . LYS A 1 204 ? -12.611 -15.612 4.292 1.00 98.06 204 LYS A CA 1
ATOM 1568 C C . LYS A 1 204 ? -12.421 -16.948 3.579 1.00 98.06 204 LYS A C 1
ATOM 1570 O O . LYS A 1 204 ? -12.933 -17.960 4.048 1.00 98.06 204 LYS A O 1
ATOM 1575 N N . THR A 1 205 ? -11.611 -16.970 2.521 1.00 98.31 205 THR A N 1
ATOM 1576 C CA . THR A 1 205 ? -11.338 -18.199 1.763 1.00 98.31 205 THR A CA 1
ATOM 1577 C C . THR A 1 205 ? -10.659 -19.251 2.637 1.00 98.31 205 THR A C 1
ATOM 1579 O O . THR A 1 205 ? -11.040 -20.415 2.595 1.00 98.31 205 THR A O 1
ATOM 1582 N N . LEU A 1 206 ? -9.701 -18.860 3.486 1.00 98.31 206 LEU A N 1
ATOM 1583 C CA . LEU A 1 206 ? -9.057 -19.793 4.413 1.00 98.31 206 LEU A CA 1
ATOM 1584 C C . LEU A 1 206 ? -10.063 -20.416 5.395 1.00 98.31 206 LEU A C 1
ATOM 1586 O O . LEU A 1 206 ? -9.988 -21.607 5.680 1.00 98.31 206 LEU A O 1
ATOM 1590 N N . VAL A 1 207 ? -10.999 -19.626 5.920 1.00 97.56 207 VAL A N 1
ATOM 1591 C CA . VAL A 1 207 ? -11.974 -20.079 6.927 1.00 97.56 207 VAL A CA 1
ATOM 1592 C C . VAL A 1 207 ? -13.109 -20.925 6.329 1.00 97.56 207 VAL A C 1
ATOM 1594 O O . VAL A 1 207 ? -13.651 -21.815 7.004 1.00 97.56 207 VAL A O 1
ATOM 1597 N N . GLU A 1 208 ? -13.490 -20.645 5.084 1.00 97.19 208 GLU A N 1
ATOM 1598 C CA . GLU A 1 208 ? -14.573 -21.333 4.372 1.00 97.19 208 GLU A CA 1
ATOM 1599 C C . GLU A 1 208 ? -14.078 -22.576 3.619 1.00 97.19 208 GLU A C 1
ATOM 1601 O O . GLU A 1 208 ? -14.703 -23.631 3.717 1.00 97.19 208 GLU A O 1
ATOM 1606 N N . GLU A 1 209 ? -12.941 -22.481 2.926 1.00 97.19 209 GLU A N 1
ATOM 1607 C CA . GLU A 1 209 ? -12.422 -23.515 2.017 1.00 97.19 209 GLU A CA 1
ATOM 1608 C C . GLU A 1 209 ? -11.089 -24.143 2.468 1.00 97.19 209 GLU A C 1
ATOM 1610 O O . GLU A 1 209 ? -10.603 -25.090 1.843 1.00 97.19 209 GLU A O 1
ATOM 1615 N N . GLY A 1 210 ? -10.464 -23.636 3.534 1.00 97.00 210 GLY A N 1
ATOM 1616 C CA . GLY A 1 210 ? -9.160 -24.113 3.991 1.00 97.00 210 GLY A CA 1
ATOM 1617 C C . GLY A 1 210 ? -8.017 -23.782 3.025 1.00 97.00 210 GLY A C 1
ATOM 1618 O O . GLY A 1 210 ? -8.128 -22.944 2.126 1.00 97.00 210 GLY A O 1
ATOM 1619 N N . LEU A 1 211 ? -6.881 -24.464 3.199 1.00 97.12 211 LEU A N 1
ATOM 1620 C CA . LEU A 1 211 ? -5.693 -24.250 2.363 1.00 97.12 211 LEU A CA 1
ATOM 1621 C C . LEU A 1 211 ? -5.911 -24.630 0.893 1.00 97.12 211 LEU A C 1
ATOM 1623 O O . LEU A 1 211 ? -5.258 -24.059 0.023 1.00 97.12 211 LEU A O 1
ATOM 1627 N N . GLU A 1 212 ? -6.834 -25.548 0.598 1.00 96.81 212 GLU A N 1
ATOM 1628 C CA . GLU A 1 212 ? -7.177 -25.895 -0.785 1.00 96.81 212 GLU A CA 1
ATOM 1629 C C . GLU A 1 212 ? -7.839 -24.723 -1.516 1.00 96.81 212 GLU A C 1
ATOM 1631 O O . GLU A 1 212 ? -7.527 -24.489 -2.681 1.00 96.81 212 GLU A O 1
ATOM 1636 N N . GLY A 1 213 ? -8.669 -23.924 -0.836 1.00 97.31 213 GLY A N 1
ATOM 1637 C CA . GLY A 1 213 ? -9.176 -22.664 -1.389 1.00 97.31 213 GLY A CA 1
ATOM 1638 C C . GLY A 1 213 ? -8.054 -21.659 -1.654 1.00 97.31 213 GLY A C 1
ATOM 1639 O O . GLY A 1 213 ? -7.978 -21.067 -2.729 1.00 97.31 213 GLY A O 1
ATOM 1640 N N . ILE A 1 214 ? -7.102 -21.534 -0.724 1.00 97.88 214 ILE A N 1
ATOM 1641 C CA . ILE A 1 214 ? -5.940 -20.644 -0.884 1.00 97.88 214 ILE A CA 1
ATOM 1642 C C . ILE A 1 214 ? -5.085 -21.035 -2.095 1.00 97.88 214 ILE A C 1
ATOM 1644 O O . ILE A 1 214 ? -4.656 -20.166 -2.855 1.00 97.88 214 ILE A O 1
ATOM 1648 N N . LYS A 1 215 ? -4.876 -22.333 -2.342 1.00 96.12 215 LYS A N 1
ATOM 1649 C CA . LYS A 1 215 ? -4.138 -22.821 -3.522 1.00 96.12 215 LYS A CA 1
ATOM 1650 C C . LYS A 1 215 ? -4.803 -22.449 -4.849 1.00 96.12 215 LYS A C 1
ATOM 1652 O O . LYS A 1 215 ? -4.122 -22.460 -5.875 1.00 96.12 215 LYS A O 1
ATOM 1657 N N . LYS A 1 216 ? -6.098 -22.115 -4.860 1.00 96.44 216 LYS A N 1
ATOM 1658 C CA . LYS A 1 216 ? -6.827 -21.672 -6.059 1.00 96.44 216 LYS A CA 1
ATOM 1659 C C . LYS A 1 216 ? -6.655 -20.186 -6.358 1.00 96.44 216 LYS A C 1
ATOM 1661 O O . LYS A 1 216 ? -7.074 -19.766 -7.429 1.00 96.44 216 LYS A O 1
ATOM 1666 N N . PHE A 1 217 ? -6.027 -19.396 -5.481 1.00 96.62 217 PHE A N 1
ATOM 1667 C CA . PHE A 1 217 ? -5.765 -17.986 -5.776 1.00 96.62 217 PHE A CA 1
ATOM 1668 C C . PHE A 1 217 ? -4.931 -17.853 -7.053 1.00 96.62 217 PHE A C 1
ATOM 1670 O O . PHE A 1 217 ? -3.885 -18.495 -7.225 1.00 96.62 217 PHE A O 1
ATOM 1677 N N . ARG A 1 218 ? -5.416 -17.008 -7.955 1.00 94.69 218 ARG A N 1
ATOM 1678 C CA . ARG A 1 218 ? -4.764 -16.627 -9.205 1.00 94.69 218 ARG A CA 1
ATOM 1679 C C . ARG A 1 218 ? -4.686 -15.111 -9.264 1.00 94.69 218 ARG A C 1
ATOM 1681 O O . ARG A 1 218 ? -5.373 -14.422 -8.512 1.00 94.69 218 ARG A O 1
ATOM 1688 N N . VAL A 1 219 ? -3.832 -14.626 -10.150 1.00 95.88 219 VAL A N 1
ATOM 1689 C CA . VAL A 1 219 ? -3.832 -13.226 -10.557 1.00 95.88 219 VAL A CA 1
ATOM 1690 C C . VAL A 1 219 ? -5.180 -12.907 -11.210 1.00 95.88 219 VAL A C 1
ATOM 1692 O O . VAL A 1 219 ? -5.674 -13.697 -12.015 1.00 95.88 219 VAL A O 1
ATOM 1695 N N . VAL A 1 220 ? -5.781 -11.776 -10.837 1.00 95.81 220 VAL A N 1
ATOM 1696 C CA . VAL A 1 220 ? -7.077 -11.315 -11.351 1.00 95.81 220 VAL A CA 1
ATOM 1697 C C . VAL A 1 220 ? -6.934 -9.865 -11.800 1.00 95.81 220 VAL A C 1
ATOM 1699 O O . VAL A 1 220 ? -6.422 -9.020 -11.069 1.00 95.81 220 VAL A O 1
ATOM 1702 N N . ILE A 1 221 ? -7.391 -9.552 -13.011 1.00 96.81 221 ILE A N 1
ATOM 1703 C CA . ILE A 1 221 ? -7.365 -8.175 -13.507 1.00 96.81 221 ILE A CA 1
ATOM 1704 C C . ILE A 1 221 ? -8.306 -7.289 -12.677 1.00 96.81 221 ILE A C 1
ATOM 1706 O O . ILE A 1 221 ? -9.435 -7.664 -12.377 1.00 96.81 221 ILE A O 1
ATOM 1710 N N . GLY A 1 222 ? -7.838 -6.088 -12.325 1.00 95.56 222 GLY A N 1
ATOM 1711 C CA . GLY A 1 222 ? -8.527 -5.157 -11.434 1.00 95.56 222 GLY A CA 1
ATOM 1712 C C . GLY A 1 222 ? -8.145 -5.300 -9.961 1.00 95.56 222 GLY A C 1
ATOM 1713 O O . GLY A 1 222 ? -8.500 -4.428 -9.173 1.00 95.56 222 GLY A O 1
ATOM 1714 N N . GLU A 1 223 ? -7.387 -6.336 -9.602 1.00 95.81 223 GLU A N 1
ATOM 1715 C CA . GLU A 1 223 ? -6.831 -6.522 -8.264 1.00 95.81 223 GLU A CA 1
ATOM 1716 C C . GLU A 1 223 ? -5.310 -6.407 -8.329 1.00 95.81 223 GLU A C 1
ATOM 1718 O O . GLU A 1 223 ? -4.658 -7.277 -8.911 1.00 95.81 223 GLU A O 1
ATOM 1723 N N . PRO A 1 224 ? -4.716 -5.338 -7.780 1.00 97.44 224 PRO A N 1
ATOM 1724 C CA . PRO A 1 224 ? -3.301 -5.113 -7.962 1.00 97.44 224 PRO A CA 1
ATOM 1725 C C . PRO A 1 224 ? -2.463 -6.111 -7.168 1.00 97.44 224 PRO A C 1
ATOM 1727 O O . PRO A 1 224 ? -2.724 -6.423 -6.002 1.00 97.44 224 PRO A O 1
ATOM 1730 N N . ILE A 1 225 ? -1.399 -6.572 -7.808 1.00 98.31 225 ILE A N 1
ATOM 1731 C CA . ILE A 1 225 ? -0.349 -7.388 -7.220 1.00 98.31 225 ILE A CA 1
ATOM 1732 C C . ILE A 1 225 ? 0.557 -6.468 -6.398 1.00 98.31 225 ILE A C 1
ATOM 1734 O O . ILE A 1 225 ? 0.987 -5.408 -6.857 1.00 98.31 225 ILE A O 1
ATOM 1738 N N . ARG A 1 226 ? 0.907 -6.874 -5.175 1.00 97.38 226 ARG A N 1
ATOM 1739 C CA . ARG A 1 226 ? 1.837 -6.111 -4.338 1.00 97.38 226 ARG A CA 1
ATOM 1740 C C . ARG A 1 226 ? 3.177 -5.937 -5.062 1.00 97.38 226 ARG A C 1
ATOM 1742 O O . ARG A 1 226 ? 3.768 -6.946 -5.459 1.00 97.38 226 ARG A O 1
ATOM 1749 N N . PRO A 1 227 ? 3.728 -4.714 -5.158 1.00 97.38 227 PRO A N 1
ATOM 1750 C CA . PRO A 1 227 ? 4.898 -4.492 -5.988 1.00 97.38 227 PRO A CA 1
ATOM 1751 C C . PRO A 1 227 ? 6.137 -5.169 -5.396 1.00 97.38 227 PRO A C 1
ATOM 1753 O O . PRO A 1 227 ? 6.368 -5.120 -4.183 1.00 97.38 227 PRO A O 1
ATOM 1756 N N . MET A 1 228 ? 6.962 -5.773 -6.247 1.00 97.81 228 MET A N 1
ATOM 1757 C CA . MET A 1 228 ? 8.284 -6.269 -5.864 1.00 97.81 228 MET A CA 1
ATOM 1758 C C . MET A 1 228 ? 9.212 -5.095 -5.524 1.00 97.81 228 MET A C 1
ATOM 1760 O O . MET A 1 228 ? 9.216 -4.064 -6.205 1.00 97.81 228 MET A O 1
ATOM 1764 N N . LEU A 1 229 ? 9.992 -5.229 -4.452 1.00 96.44 229 LEU A N 1
ATOM 1765 C CA . LEU A 1 229 ? 10.895 -4.195 -3.950 1.00 96.44 229 LEU A CA 1
ATOM 1766 C C . LEU A 1 229 ? 12.359 -4.601 -4.144 1.00 96.44 229 LEU A C 1
ATOM 1768 O O . LEU A 1 229 ? 12.705 -5.776 -4.070 1.00 96.44 229 LEU A O 1
ATOM 1772 N N . ALA A 1 230 ? 13.223 -3.601 -4.310 1.00 96.38 230 ALA A N 1
ATOM 1773 C CA . ALA A 1 230 ? 14.656 -3.798 -4.500 1.00 96.38 230 ALA A CA 1
ATOM 1774 C C . ALA A 1 230 ? 15.463 -3.559 -3.214 1.00 96.38 230 ALA A C 1
ATOM 1776 O O . ALA A 1 230 ? 15.168 -2.625 -2.451 1.00 96.38 230 ALA A O 1
ATOM 1777 N N . GLU A 1 231 ? 16.505 -4.367 -3.014 1.00 96.94 231 GLU A N 1
ATOM 1778 C CA . GLU A 1 231 ? 17.597 -4.056 -2.084 1.00 96.94 231 GLU A CA 1
ATOM 1779 C C . GLU A 1 231 ? 18.507 -2.956 -2.643 1.00 96.94 231 GLU A C 1
ATOM 1781 O O . GLU A 1 231 ? 18.334 -2.526 -3.782 1.00 96.94 231 GLU A O 1
ATOM 1786 N N . ARG A 1 232 ? 19.438 -2.437 -1.837 1.00 94.81 232 ARG A N 1
ATOM 1787 C CA . ARG A 1 232 ? 20.373 -1.373 -2.243 1.00 94.81 232 ARG A CA 1
ATOM 1788 C C . ARG A 1 232 ? 21.814 -1.850 -2.129 1.00 94.81 232 ARG A C 1
ATOM 1790 O O . ARG A 1 232 ? 22.185 -2.357 -1.078 1.00 94.81 232 ARG A O 1
ATOM 1797 N N . LEU A 1 233 ? 22.612 -1.572 -3.155 1.00 93.94 233 LEU A N 1
ATOM 1798 C CA . LEU A 1 233 ? 24.076 -1.616 -3.113 1.00 93.94 233 LEU A CA 1
ATOM 1799 C C . LEU A 1 233 ? 24.646 -0.420 -3.885 1.00 93.94 233 LEU A C 1
ATOM 1801 O O . LEU A 1 233 ? 23.934 0.234 -4.654 1.00 93.94 233 LEU A O 1
ATOM 1805 N N . SER A 1 234 ? 25.921 -0.124 -3.652 1.00 90.81 234 SER A N 1
ATOM 1806 C CA . SER A 1 234 ? 26.645 1.008 -4.247 1.00 90.81 234 SER A CA 1
ATOM 1807 C C . SER A 1 234 ? 27.859 0.594 -5.088 1.00 90.81 234 SER A C 1
ATOM 1809 O O . SER A 1 234 ? 28.489 1.456 -5.701 1.00 90.81 234 SER A O 1
ATOM 1811 N N . SER A 1 235 ? 28.183 -0.700 -5.145 1.00 93.56 235 SER A N 1
ATOM 1812 C CA . SER A 1 235 ? 29.320 -1.234 -5.898 1.00 93.56 235 SER A CA 1
ATOM 1813 C C . SER A 1 235 ? 28.845 -2.120 -7.055 1.00 93.56 235 SER A C 1
ATOM 1815 O O . SER A 1 235 ? 28.141 -3.100 -6.796 1.00 93.56 235 SER A O 1
ATOM 1817 N N . PRO A 1 236 ? 29.248 -1.843 -8.311 1.00 95.81 236 PRO A N 1
ATOM 1818 C CA . PRO A 1 236 ? 28.950 -2.705 -9.457 1.00 95.81 236 PRO A CA 1
ATOM 1819 C C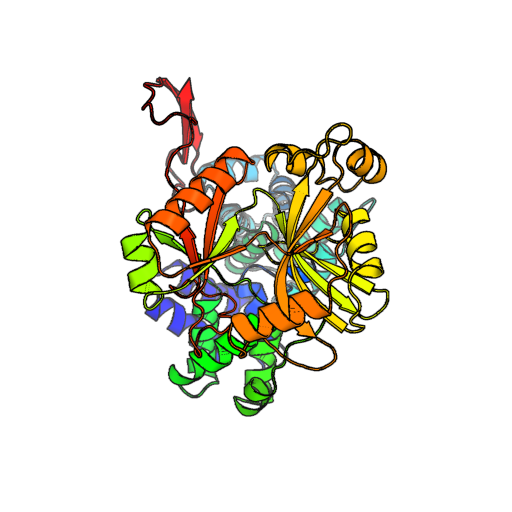 . PRO A 1 236 ? 29.420 -4.152 -9.253 1.00 95.81 236 PRO A C 1
ATOM 1821 O O . PRO A 1 236 ? 28.707 -5.089 -9.604 1.00 95.81 236 PRO A O 1
ATOM 1824 N N . HIS A 1 237 ? 30.581 -4.337 -8.616 1.00 96.88 237 HIS A N 1
ATOM 1825 C CA . HIS A 1 237 ? 31.149 -5.655 -8.330 1.00 96.88 237 HIS A CA 1
ATOM 1826 C C . HIS A 1 237 ? 30.270 -6.450 -7.359 1.00 96.88 237 HIS A C 1
ATOM 1828 O O . HIS A 1 237 ? 29.901 -7.584 -7.652 1.00 96.88 237 HIS A O 1
ATOM 1834 N N . GLU A 1 238 ? 29.871 -5.838 -6.239 1.00 96.69 238 GLU A N 1
ATOM 1835 C CA . GLU A 1 238 ? 29.003 -6.491 -5.248 1.00 96.69 238 GLU A CA 1
ATOM 1836 C C . GLU A 1 238 ? 27.616 -6.799 -5.826 1.00 96.69 238 GLU A C 1
ATOM 1838 O O . GLU A 1 238 ? 27.016 -7.827 -5.511 1.00 96.69 238 GLU A O 1
ATOM 1843 N N . ILE A 1 239 ? 27.099 -5.911 -6.682 1.00 97.62 239 ILE A N 1
ATOM 1844 C CA . ILE A 1 239 ? 25.825 -6.110 -7.376 1.00 97.62 239 ILE A CA 1
ATOM 1845 C C . ILE A 1 239 ? 25.899 -7.344 -8.270 1.00 97.62 239 ILE A C 1
ATOM 1847 O O . ILE A 1 239 ? 25.040 -8.220 -8.161 1.00 97.62 239 ILE A O 1
ATOM 1851 N N . LEU A 1 240 ? 26.910 -7.430 -9.136 1.00 98.12 240 LEU A N 1
ATOM 1852 C CA . LEU A 1 240 ? 27.073 -8.567 -10.036 1.00 98.12 240 LEU A CA 1
ATOM 1853 C C . LEU A 1 240 ? 27.303 -9.856 -9.251 1.00 98.12 240 LEU A C 1
ATOM 1855 O O . LEU A 1 240 ? 26.630 -10.846 -9.526 1.00 98.12 240 LEU A O 1
ATOM 1859 N N . GLU A 1 241 ? 28.150 -9.837 -8.221 1.00 97.56 241 GLU A N 1
ATOM 1860 C CA . GLU A 1 241 ? 28.362 -10.986 -7.336 1.00 97.56 241 GLU A CA 1
ATOM 1861 C C . GLU A 1 241 ? 27.038 -11.479 -6.729 1.00 97.56 241 GLU A C 1
ATOM 1863 O O . GLU A 1 241 ? 26.716 -12.666 -6.816 1.00 97.56 241 GLU A O 1
ATOM 1868 N N . LYS A 1 242 ? 26.211 -10.572 -6.184 1.00 97.44 242 LYS A N 1
ATOM 1869 C CA . LYS A 1 242 ? 24.897 -10.930 -5.623 1.00 97.44 242 LYS A CA 1
ATOM 1870 C C . LYS A 1 242 ? 23.902 -11.450 -6.651 1.00 97.44 242 LYS A C 1
ATOM 1872 O O . LYS A 1 242 ? 23.015 -12.216 -6.275 1.00 97.44 242 LYS A O 1
ATOM 1877 N N . LEU A 1 243 ? 24.028 -11.048 -7.912 1.00 97.62 243 LEU A N 1
ATOM 1878 C CA . LEU A 1 243 ? 23.119 -11.433 -8.992 1.00 97.62 243 LEU A CA 1
ATOM 1879 C C . LEU A 1 243 ? 23.595 -12.657 -9.791 1.00 97.62 243 LEU A C 1
ATOM 1881 O O . LEU A 1 243 ? 22.920 -13.043 -10.744 1.00 97.62 243 LEU A O 1
ATOM 1885 N N . GLY A 1 244 ? 24.693 -13.300 -9.377 1.00 96.25 244 GLY A N 1
ATOM 1886 C CA . GLY A 1 244 ? 25.220 -14.510 -10.017 1.00 96.25 244 GLY A CA 1
ATOM 1887 C C . GLY A 1 244 ? 26.217 -14.232 -11.146 1.00 96.25 244 GLY A C 1
ATOM 1888 O O . GLY A 1 244 ? 26.330 -15.024 -12.075 1.00 96.25 244 GLY A O 1
ATOM 1889 N N . GLY A 1 245 ? 26.914 -13.096 -11.089 1.00 97.06 245 GLY A N 1
ATOM 1890 C CA . GLY A 1 245 ? 27.936 -12.665 -12.046 1.00 97.06 245 GLY A CA 1
ATOM 1891 C C . GLY A 1 245 ? 27.395 -11.919 -13.264 1.00 97.06 245 GLY A C 1
ATOM 1892 O O . GLY A 1 245 ? 28.180 -11.356 -14.013 1.00 97.06 245 GLY A O 1
ATOM 1893 N N . LYS A 1 246 ? 26.073 -11.880 -13.464 1.00 97.88 246 LYS A N 1
ATOM 1894 C CA . LYS A 1 246 ? 25.431 -11.235 -14.616 1.00 97.88 246 LYS A CA 1
ATOM 1895 C C . LYS A 1 246 ? 24.082 -10.649 -14.228 1.00 97.88 246 LYS A C 1
ATOM 1897 O O . LYS A 1 246 ? 23.323 -11.274 -13.487 1.00 97.88 246 LYS A O 1
ATOM 1902 N N . CYS A 1 247 ? 23.745 -9.478 -14.755 1.00 98.31 247 CYS A N 1
ATOM 1903 C CA . CYS A 1 247 ? 22.445 -8.858 -14.514 1.00 98.31 247 CYS A CA 1
ATOM 1904 C C . CYS A 1 247 ? 21.864 -8.211 -15.771 1.00 98.31 247 CYS A C 1
ATOM 1906 O O . CYS A 1 247 ? 22.555 -8.005 -16.766 1.00 98.31 247 CYS A O 1
ATOM 1908 N N . ALA A 1 248 ? 20.572 -7.896 -15.706 1.00 98.62 248 ALA A N 1
ATOM 1909 C CA . ALA A 1 248 ? 19.944 -6.908 -16.568 1.00 98.62 248 ALA A CA 1
ATOM 1910 C C . ALA A 1 248 ? 19.792 -5.618 -15.761 1.00 98.62 248 ALA A C 1
ATOM 1912 O O . ALA A 1 248 ? 19.039 -5.585 -14.788 1.00 98.62 248 ALA A O 1
ATOM 1913 N N . ALA A 1 249 ? 20.526 -4.578 -16.124 1.00 98.62 249 ALA A N 1
ATOM 1914 C CA . ALA A 1 249 ? 20.442 -3.273 -15.502 1.00 98.62 249 ALA A CA 1
ATOM 1915 C C . ALA A 1 249 ? 19.517 -2.376 -16.317 1.00 98.62 249 ALA A C 1
ATOM 1917 O O . ALA A 1 249 ? 19.737 -2.189 -17.505 1.00 98.62 249 ALA A O 1
ATOM 1918 N N . GLU A 1 250 ? 18.485 -1.835 -15.683 1.00 98.62 250 GLU A N 1
ATOM 1919 C CA . GLU A 1 250 ? 17.543 -0.901 -16.298 1.00 98.62 250 GLU A CA 1
ATOM 1920 C C . GLU A 1 250 ? 17.716 0.495 -15.716 1.00 98.62 250 GLU A C 1
ATOM 1922 O O . GLU A 1 250 ? 18.078 0.636 -14.543 1.00 98.62 250 GLU A O 1
ATOM 1927 N N . TYR A 1 251 ? 17.394 1.524 -16.496 1.00 98.44 251 TYR A N 1
ATOM 1928 C CA . TYR A 1 251 ? 17.299 2.883 -15.972 1.00 98.44 251 TYR A CA 1
ATOM 1929 C C . TYR A 1 251 ? 16.309 2.958 -14.815 1.00 98.44 251 TYR A C 1
ATOM 1931 O O . TYR A 1 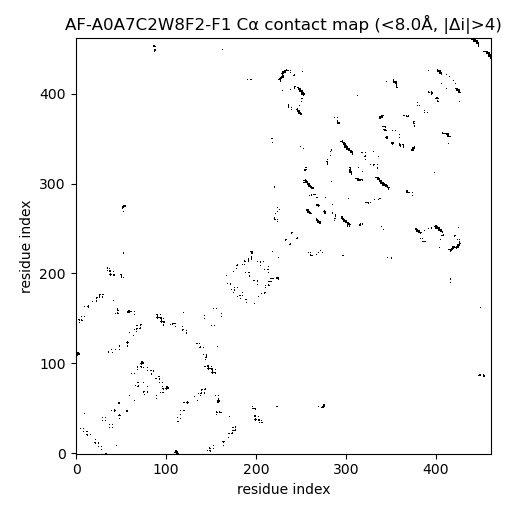251 ? 15.190 2.441 -14.865 1.00 98.44 251 TYR A O 1
ATOM 1939 N N . LYS A 1 252 ? 16.729 3.636 -13.748 1.00 97.62 252 LYS A N 1
ATOM 1940 C CA . LYS A 1 252 ? 15.868 3.948 -12.621 1.00 97.62 252 LYS A CA 1
ATOM 1941 C C . LYS A 1 252 ? 15.280 5.345 -12.796 1.00 97.62 252 LYS A C 1
ATOM 1943 O O . LYS A 1 252 ? 15.804 6.317 -12.256 1.00 97.62 252 LYS A O 1
ATOM 1948 N N . TYR A 1 253 ? 14.169 5.403 -13.507 1.00 97.62 253 TYR A N 1
ATOM 1949 C CA . TYR A 1 253 ? 13.383 6.616 -13.705 1.00 97.62 253 TYR A CA 1
ATOM 1950 C C . TYR A 1 253 ? 12.901 7.234 -12.376 1.00 97.62 253 TYR A C 1
ATOM 1952 O O . TYR A 1 253 ? 12.727 6.523 -11.376 1.00 97.62 253 TYR A O 1
ATOM 1960 N N . ASP A 1 254 ? 12.722 8.560 -12.374 1.00 94.75 254 ASP A N 1
ATOM 1961 C CA . ASP A 1 254 ? 12.200 9.348 -11.249 1.00 94.75 254 ASP A CA 1
ATOM 1962 C C . ASP A 1 254 ? 10.735 9.730 -11.503 1.00 94.75 254 ASP A C 1
ATOM 1964 O O . ASP A 1 254 ? 10.434 10.790 -12.047 1.00 94.75 254 ASP A O 1
ATOM 1968 N N . GLY A 1 255 ? 9.804 8.837 -11.166 1.00 95.44 255 GLY A N 1
ATOM 1969 C CA . GLY A 1 255 ? 8.387 9.045 -11.446 1.00 95.44 255 GLY A CA 1
ATOM 1970 C C . GLY A 1 255 ? 7.459 8.378 -10.436 1.00 95.44 255 GLY A C 1
ATOM 1971 O O . GLY A 1 255 ? 7.826 8.068 -9.300 1.00 95.44 255 GLY A O 1
ATOM 1972 N N . GLU A 1 256 ? 6.206 8.191 -10.842 1.00 96.12 256 GLU A N 1
ATOM 1973 C CA . GLU A 1 256 ? 5.251 7.362 -10.110 1.00 96.12 256 GLU A CA 1
ATOM 1974 C C . GLU A 1 256 ? 5.265 5.957 -10.709 1.00 96.12 256 GLU A C 1
ATOM 1976 O O . GLU A 1 256 ? 4.924 5.763 -11.879 1.00 96.12 256 GLU A O 1
ATOM 1981 N N . ARG A 1 257 ? 5.610 4.958 -9.895 1.00 98.06 257 ARG A N 1
ATOM 1982 C CA . ARG A 1 257 ? 5.464 3.560 -10.297 1.00 98.06 257 ARG A CA 1
ATOM 1983 C C . ARG A 1 257 ? 3.987 3.240 -10.470 1.00 98.06 257 ARG A C 1
ATOM 1985 O O . ARG A 1 257 ? 3.222 3.273 -9.501 1.00 98.06 257 ARG A O 1
ATOM 1992 N N . ILE A 1 258 ? 3.627 2.841 -11.681 1.00 98.00 258 ILE A N 1
ATOM 1993 C CA . ILE A 1 258 ? 2.285 2.404 -12.031 1.00 98.00 258 ILE A CA 1
ATOM 1994 C C . ILE A 1 258 ? 2.255 0.896 -12.253 1.00 98.00 258 ILE A C 1
ATOM 1996 O O . ILE A 1 258 ? 3.134 0.318 -12.892 1.00 98.00 258 ILE A O 1
ATOM 2000 N N . GLN A 1 259 ? 1.209 0.263 -11.738 1.00 98.75 259 GLN A N 1
ATOM 2001 C CA . GLN A 1 259 ? 0.792 -1.066 -12.150 1.00 98.75 259 GLN A CA 1
ATOM 2002 C C . GLN A 1 259 ? -0.484 -0.918 -12.975 1.00 98.75 259 GLN A C 1
ATOM 2004 O O . GLN A 1 259 ? -1.538 -0.541 -12.457 1.00 98.75 259 GLN A O 1
ATOM 2009 N N . ALA A 1 260 ? -0.358 -1.150 -14.276 1.00 98.69 260 ALA A N 1
ATOM 2010 C CA . ALA A 1 260 ? -1.429 -1.005 -15.242 1.00 98.69 260 ALA A CA 1
ATOM 2011 C C . ALA A 1 260 ? -2.129 -2.345 -15.457 1.00 98.69 260 ALA A C 1
ATOM 2013 O O . ALA A 1 260 ? -1.494 -3.344 -15.777 1.00 98.69 260 ALA A O 1
ATOM 2014 N N . HIS A 1 261 ? -3.446 -2.346 -15.303 1.00 98.75 261 HIS A N 1
ATOM 2015 C CA . HIS A 1 261 ? -4.321 -3.482 -15.548 1.00 98.75 261 HIS A CA 1
ATOM 2016 C C . HIS A 1 261 ? -5.192 -3.162 -16.759 1.00 98.75 261 HIS A C 1
ATOM 2018 O O . HIS A 1 261 ? -6.079 -2.314 -16.657 1.00 98.75 261 HIS A O 1
ATOM 2024 N N . LYS A 1 262 ? -4.946 -3.832 -17.884 1.00 98.56 262 LYS A N 1
ATOM 2025 C CA . LYS A 1 262 ? -5.732 -3.714 -19.117 1.00 98.56 262 LYS A CA 1
ATOM 2026 C C . LYS A 1 262 ? -6.666 -4.917 -19.253 1.00 98.56 262 LYS A C 1
ATOM 2028 O O . LYS A 1 262 ? -6.231 -6.048 -19.055 1.00 98.56 262 LYS A O 1
ATOM 2033 N N . ASN A 1 263 ? -7.930 -4.655 -19.567 1.00 97.94 263 ASN A N 1
ATOM 2034 C CA . ASN A 1 263 ? -8.932 -5.633 -19.991 1.00 97.94 263 ASN A CA 1
ATOM 2035 C C . ASN A 1 263 ? -9.750 -4.999 -21.124 1.00 97.94 263 ASN A C 1
ATOM 2037 O O . ASN A 1 263 ? -10.640 -4.177 -20.864 1.00 97.94 263 ASN A O 1
ATOM 2041 N N . GLY A 1 264 ? -9.361 -5.296 -22.363 1.00 96.25 264 GLY A N 1
ATOM 2042 C CA . GLY A 1 264 ? -9.823 -4.606 -23.561 1.00 96.25 264 GLY A CA 1
ATOM 2043 C C . GLY A 1 264 ? -9.625 -3.098 -23.441 1.00 96.25 264 GLY A C 1
ATOM 2044 O O . GLY A 1 264 ? -8.539 -2.612 -23.125 1.00 96.25 264 GLY A O 1
ATOM 2045 N N . GLU A 1 265 ? -10.712 -2.348 -23.605 1.00 94.81 265 GLU A N 1
ATOM 2046 C CA . GLU A 1 265 ? -10.726 -0.884 -23.494 1.00 94.81 265 GLU A CA 1
ATOM 2047 C C . GLU A 1 265 ? -10.685 -0.361 -22.050 1.00 94.81 265 GLU A C 1
ATOM 2049 O O . GLU A 1 265 ? -10.592 0.846 -21.816 1.00 94.81 265 GLU A O 1
ATOM 2054 N N . LYS A 1 266 ? -10.782 -1.230 -21.040 1.00 97.81 266 LYS A N 1
ATOM 2055 C CA . LYS A 1 266 ? -10.731 -0.802 -19.643 1.00 97.81 266 LYS A CA 1
ATOM 2056 C C . LYS A 1 266 ? -9.303 -0.896 -19.122 1.00 97.81 266 LYS A C 1
ATOM 2058 O O . LYS A 1 266 ? -8.774 -1.989 -18.943 1.00 97.81 266 LYS A O 1
ATOM 2063 N N . VAL A 1 267 ? -8.723 0.253 -18.787 1.00 98.50 267 VAL A N 1
ATOM 2064 C CA . VAL A 1 267 ? -7.424 0.340 -18.109 1.00 98.50 267 VAL A CA 1
ATOM 2065 C C . VAL A 1 267 ? -7.618 0.886 -16.700 1.00 98.50 267 VAL A C 1
ATOM 2067 O O . VAL A 1 267 ? -8.292 1.896 -16.500 1.00 98.50 267 VAL A O 1
ATOM 2070 N N . LEU A 1 268 ? -7.026 0.209 -15.721 1.00 98.31 268 LEU A N 1
ATOM 2071 C CA . LEU A 1 268 ? -6.910 0.668 -14.341 1.00 98.31 268 LEU A CA 1
ATOM 2072 C C . LEU A 1 268 ? -5.436 0.868 -14.004 1.00 98.31 268 LEU A C 1
ATOM 2074 O O . LEU A 1 268 ? -4.602 0.038 -14.357 1.00 98.31 268 LEU A O 1
ATOM 2078 N N . LEU A 1 269 ? -5.128 1.954 -13.303 1.00 98.06 269 LEU A N 1
ATOM 2079 C CA . LEU A 1 269 ? -3.779 2.275 -12.850 1.00 98.06 269 LEU A CA 1
ATOM 2080 C C . LEU A 1 269 ? -3.739 2.260 -11.330 1.00 98.06 269 LEU A C 1
ATOM 2082 O O . LEU A 1 269 ? -4.522 2.956 -10.674 1.00 98.06 269 LEU A O 1
ATOM 2086 N N . PHE A 1 270 ? -2.799 1.501 -10.781 1.00 98.19 270 PHE A N 1
ATOM 2087 C CA . PHE A 1 270 ? -2.537 1.447 -9.350 1.00 98.19 270 PHE A CA 1
ATOM 2088 C C . PHE A 1 270 ? -1.153 2.012 -9.044 1.00 98.19 270 PHE A C 1
ATOM 2090 O O . PHE A 1 270 ? -0.187 1.698 -9.736 1.00 98.19 270 PHE A O 1
ATOM 2097 N N . SER A 1 271 ? -1.055 2.849 -8.013 1.00 95.94 271 SER A N 1
ATOM 2098 C CA . SER A 1 271 ? 0.228 3.389 -7.555 1.00 95.94 271 SER A CA 1
ATOM 2099 C C . SER A 1 271 ? 1.066 2.322 -6.858 1.00 95.94 271 SER A C 1
ATOM 2101 O O . SER A 1 271 ? 0.590 1.235 -6.516 1.00 95.94 271 SER A O 1
ATOM 2103 N N . ARG A 1 272 ? 2.302 2.673 -6.493 1.00 95.00 272 ARG A N 1
ATOM 2104 C CA . ARG A 1 272 ? 3.138 1.843 -5.612 1.00 95.00 272 ARG A CA 1
ATOM 2105 C C . ARG A 1 272 ? 2.457 1.457 -4.291 1.00 95.00 272 ARG A C 1
ATOM 2107 O O . ARG A 1 272 ? 2.799 0.434 -3.697 1.00 95.00 272 ARG A O 1
ATOM 2114 N N . ARG A 1 273 ? 1.543 2.296 -3.796 1.00 92.50 273 ARG A N 1
ATOM 2115 C CA . ARG A 1 273 ? 0.770 2.055 -2.565 1.00 92.50 273 ARG A CA 1
ATOM 2116 C C . ARG A 1 273 ? -0.537 1.311 -2.824 1.00 92.50 273 ARG A C 1
ATOM 2118 O O . ARG A 1 273 ? -1.332 1.182 -1.903 1.00 92.50 273 ARG A O 1
ATOM 2125 N N . LEU A 1 274 ? -0.728 0.809 -4.045 1.00 94.56 274 LEU A N 1
ATOM 2126 C CA . LEU A 1 274 ? -1.927 0.113 -4.501 1.00 94.56 274 LEU A CA 1
ATOM 2127 C C . LEU A 1 274 ? -3.167 1.008 -4.532 1.00 94.56 274 LEU A C 1
ATOM 2129 O O . LEU A 1 274 ? -4.277 0.502 -4.610 1.00 94.56 274 LEU A O 1
ATOM 2133 N N . GLU A 1 275 ? -3.002 2.331 -4.486 1.00 92.69 275 GLU A N 1
ATOM 2134 C CA . GLU A 1 275 ? -4.117 3.268 -4.626 1.00 92.69 275 GLU A CA 1
ATOM 2135 C C . GLU A 1 275 ? -4.542 3.322 -6.092 1.00 92.69 275 GLU A C 1
ATOM 2137 O O . GLU A 1 275 ? -3.691 3.414 -6.978 1.00 92.69 275 GLU A O 1
ATOM 2142 N N . ASN A 1 276 ? -5.848 3.319 -6.361 1.00 93.69 276 ASN A N 1
ATOM 2143 C CA . ASN A 1 276 ? -6.346 3.542 -7.712 1.00 93.69 276 ASN A CA 1
ATOM 2144 C C . ASN A 1 276 ? -6.121 5.010 -8.114 1.00 93.69 276 ASN A C 1
ATOM 2146 O O . ASN A 1 276 ? -6.746 5.924 -7.571 1.00 93.69 276 ASN A O 1
ATOM 2150 N N . ILE A 1 277 ? -5.231 5.223 -9.080 1.00 93.62 277 ILE A N 1
ATOM 2151 C CA . ILE A 1 277 ? -4.843 6.540 -9.597 1.00 93.62 277 ILE A CA 1
ATOM 2152 C C . ILE A 1 277 ? -5.312 6.760 -11.040 1.00 93.62 277 ILE A C 1
ATOM 2154 O O . ILE A 1 277 ? -4.924 7.740 -11.663 1.00 93.62 277 ILE A O 1
ATOM 2158 N N . THR A 1 278 ? -6.174 5.888 -11.572 1.00 94.62 278 THR A N 1
ATOM 2159 C CA . THR A 1 278 ? -6.624 5.905 -12.979 1.00 94.62 278 THR A CA 1
ATOM 2160 C C . THR A 1 278 ? -7.109 7.286 -13.428 1.00 94.62 278 THR A C 1
ATOM 2162 O O . THR A 1 278 ? -6.694 7.786 -14.468 1.00 94.62 278 THR A O 1
ATOM 2165 N N . SER A 1 279 ? -7.933 7.955 -12.615 1.00 91.94 279 SER A N 1
ATOM 2166 C CA . SER A 1 279 ? -8.487 9.276 -12.950 1.00 91.94 279 SER A CA 1
ATOM 2167 C C . SER A 1 279 ? -7.459 10.415 -12.942 1.00 91.94 279 SER A C 1
ATOM 2169 O O . SER A 1 279 ? -7.779 11.515 -13.377 1.00 91.94 279 SER A O 1
ATOM 2171 N N . GLN A 1 280 ? -6.259 10.187 -12.398 1.00 91.50 280 GLN A N 1
ATOM 2172 C CA . GLN A 1 280 ? -5.167 11.168 -12.332 1.00 91.50 280 GLN A CA 1
ATOM 2173 C C . GLN A 1 280 ? -4.258 11.102 -13.573 1.00 91.50 280 GLN A C 1
ATOM 2175 O O . GLN A 1 280 ? -3.430 11.990 -13.762 1.00 91.50 280 GLN A O 1
ATOM 2180 N N . TYR A 1 281 ? -4.398 10.065 -14.409 1.00 94.31 281 TYR A N 1
ATOM 2181 C CA . TYR A 1 281 ? -3.535 9.835 -15.572 1.00 94.31 281 TYR A CA 1
ATOM 2182 C C . TYR A 1 281 ? -4.321 9.335 -16.800 1.00 94.31 281 TYR A C 1
ATOM 2184 O O . TYR A 1 281 ? -4.061 8.237 -17.299 1.00 94.31 281 TYR A O 1
ATOM 2192 N N . PRO A 1 282 ? -5.304 10.104 -17.303 1.00 94.44 282 PRO A N 1
ATOM 2193 C CA . PRO A 1 282 ? -6.084 9.692 -18.470 1.00 94.44 282 PRO A CA 1
ATOM 2194 C C . PRO A 1 282 ? -5.245 9.603 -19.761 1.00 94.44 282 PRO A C 1
ATOM 2196 O O . PRO A 1 282 ? -5.494 8.728 -20.577 1.00 94.44 282 PRO A O 1
ATOM 2199 N N . ASP A 1 283 ? -4.205 10.422 -19.936 1.00 94.88 283 ASP A N 1
ATOM 2200 C CA . ASP A 1 283 ? -3.239 10.276 -21.044 1.00 94.88 283 ASP A CA 1
ATOM 2201 C C . ASP A 1 283 ? -2.463 8.950 -20.991 1.00 94.88 283 ASP A C 1
ATOM 2203 O O . ASP A 1 283 ? -2.325 8.292 -22.017 1.00 94.88 283 ASP A O 1
ATOM 2207 N N . ALA A 1 284 ? -1.998 8.519 -19.816 1.00 96.81 284 ALA A N 1
ATOM 2208 C CA . ALA A 1 284 ? -1.340 7.228 -19.630 1.00 96.81 284 ALA A CA 1
ATOM 2209 C C . ALA A 1 284 ? -2.293 6.071 -19.948 1.00 96.81 284 ALA A C 1
ATOM 2211 O O . ALA A 1 284 ? -1.889 5.090 -20.569 1.00 96.81 284 ALA A O 1
ATOM 2212 N N . VAL A 1 285 ? -3.566 6.198 -19.556 1.00 97.94 285 VAL A N 1
ATOM 2213 C CA . VAL A 1 285 ? -4.623 5.247 -19.921 1.00 97.94 285 VAL A CA 1
ATOM 2214 C C . VAL A 1 285 ? -4.747 5.133 -21.441 1.00 97.94 285 VAL A C 1
ATOM 2216 O O . VAL A 1 285 ? -4.725 4.018 -21.957 1.00 97.94 285 VAL A O 1
ATOM 2219 N N . GLU A 1 286 ? -4.821 6.252 -22.163 1.00 97.62 286 GLU A N 1
ATOM 2220 C CA . GLU A 1 286 ? -4.914 6.241 -23.629 1.00 97.62 286 GLU A CA 1
ATOM 2221 C C . GLU A 1 286 ? -3.650 5.676 -24.296 1.00 97.62 286 GLU A C 1
ATOM 2223 O O . GLU A 1 286 ? -3.753 4.888 -25.239 1.00 97.62 286 GLU A O 1
ATOM 2228 N N . LEU A 1 287 ? -2.459 5.996 -23.775 1.00 98.00 287 LEU A N 1
ATOM 2229 C CA . LEU A 1 287 ? -1.203 5.396 -24.238 1.00 98.00 287 LEU A CA 1
ATOM 2230 C C . LEU A 1 287 ? -1.235 3.871 -24.088 1.00 98.00 287 LEU A C 1
ATOM 2232 O O . LEU A 1 287 ? -0.945 3.157 -25.044 1.00 98.00 287 LEU A O 1
ATOM 2236 N N . LEU A 1 288 ? -1.640 3.361 -22.922 1.00 98.44 288 LEU A N 1
ATOM 2237 C CA . LEU A 1 288 ? -1.712 1.922 -22.659 1.00 98.44 288 LEU A CA 1
ATOM 2238 C C . LEU A 1 288 ? -2.755 1.218 -23.530 1.00 98.44 288 LEU A C 1
ATOM 2240 O O . LEU A 1 288 ? -2.482 0.126 -24.019 1.00 98.44 288 LEU A O 1
ATOM 2244 N N . LYS A 1 289 ? -3.922 1.826 -23.771 1.00 97.75 289 LYS A N 1
ATOM 2245 C CA . LYS A 1 289 ? -4.925 1.256 -24.688 1.00 97.75 289 LYS A CA 1
ATOM 2246 C C . LYS A 1 289 ? -4.368 1.082 -26.094 1.00 97.75 289 LYS A C 1
ATOM 2248 O O . LYS A 1 289 ? -4.514 0.016 -26.681 1.00 97.75 289 LYS A O 1
ATOM 2253 N N . LYS A 1 290 ? -3.722 2.130 -26.612 1.00 97.62 290 LYS A N 1
ATOM 2254 C CA . LYS A 1 290 ? -3.241 2.184 -27.994 1.00 97.62 290 LYS A CA 1
ATOM 2255 C C . LYS A 1 290 ? -2.009 1.311 -28.232 1.00 97.62 290 LYS A C 1
ATOM 2257 O O . LYS A 1 290 ? -1.890 0.723 -29.299 1.00 97.62 290 LYS A O 1
ATOM 2262 N N . HIS A 1 291 ? -1.092 1.263 -27.269 1.00 98.25 291 HIS A N 1
ATOM 2263 C CA . HIS A 1 291 ? 0.240 0.688 -27.466 1.00 98.25 291 HIS A CA 1
ATOM 2264 C C . HIS A 1 291 ? 0.430 -0.698 -26.834 1.00 98.25 291 HIS A C 1
ATOM 2266 O O . HIS A 1 291 ? 1.443 -1.345 -27.092 1.00 98.25 291 HIS A O 1
ATOM 2272 N N . VAL A 1 292 ? -0.520 -1.190 -26.029 1.00 98.38 292 VAL A N 1
ATOM 2273 C CA . VAL A 1 292 ? -0.489 -2.564 -25.501 1.00 98.38 292 VAL A CA 1
ATOM 2274 C C . VAL A 1 292 ? -1.366 -3.463 -26.367 1.00 98.38 292 VAL A C 1
ATOM 2276 O O . VAL A 1 292 ? -2.594 -3.368 -26.334 1.00 98.38 292 VAL A O 1
ATOM 2279 N N . LYS A 1 293 ? -0.732 -4.377 -27.106 1.00 97.75 293 LYS A N 1
ATOM 2280 C CA . LYS A 1 293 ? -1.385 -5.276 -28.074 1.00 97.75 293 LYS A CA 1
ATOM 2281 C C . LYS A 1 293 ? -2.247 -6.364 -27.432 1.00 97.75 293 LYS A C 1
ATOM 2283 O O . LYS A 1 293 ? -3.222 -6.786 -28.041 1.00 97.75 293 LYS A O 1
ATOM 2288 N N . ALA A 1 294 ? -1.881 -6.824 -26.235 1.00 97.62 294 ALA A N 1
ATOM 2289 C CA . ALA A 1 294 ? -2.615 -7.862 -25.509 1.00 97.62 294 ALA A CA 1
ATOM 2290 C C . ALA A 1 294 ? -4.013 -7.376 -25.099 1.00 97.62 294 ALA A C 1
ATOM 2292 O O . ALA A 1 294 ? -4.172 -6.210 -24.728 1.00 97.62 294 ALA A O 1
ATOM 2293 N N . GLU A 1 295 ? -5.012 -8.256 -25.128 1.00 97.50 295 GLU A N 1
ATOM 2294 C CA . GLU A 1 295 ? -6.379 -7.922 -24.700 1.00 97.50 295 GLU A CA 1
ATOM 2295 C C . GLU A 1 295 ? -6.423 -7.757 -23.178 1.00 97.50 295 GLU A C 1
ATOM 2297 O O . GLU A 1 295 ? -6.979 -6.794 -22.646 1.00 97.50 295 GLU A O 1
ATOM 2302 N N . GLU A 1 296 ? -5.749 -8.664 -22.479 1.00 98.38 296 GLU A N 1
ATOM 2303 C CA . GLU A 1 296 ? -5.672 -8.714 -21.032 1.00 98.38 296 GLU A CA 1
ATOM 2304 C C . GLU A 1 296 ? -4.211 -8.652 -20.582 1.00 98.38 296 GLU A C 1
ATOM 2306 O O . GLU A 1 296 ? -3.406 -9.510 -20.936 1.00 98.38 296 GLU A O 1
ATOM 2311 N N . ALA A 1 297 ? -3.840 -7.657 -19.772 1.00 98.62 297 ALA A N 1
ATOM 2312 C CA . ALA A 1 297 ? -2.465 -7.539 -19.289 1.00 98.62 297 ALA A CA 1
ATOM 2313 C C . ALA A 1 297 ? -2.354 -6.886 -17.909 1.00 98.62 297 ALA A C 1
ATOM 2315 O O . ALA A 1 297 ? -3.120 -5.983 -17.565 1.00 98.62 297 ALA A O 1
ATOM 2316 N N . ILE A 1 298 ? -1.347 -7.309 -17.141 1.00 98.81 298 ILE A N 1
ATOM 2317 C CA . ILE A 1 298 ? -0.870 -6.590 -15.953 1.00 98.81 298 ILE A CA 1
ATOM 2318 C C . ILE A 1 298 ? 0.590 -6.230 -16.171 1.00 98.81 298 ILE A C 1
ATOM 2320 O O . ILE A 1 298 ? 1.449 -7.105 -16.266 1.00 98.81 298 ILE A O 1
ATOM 2324 N N . LEU A 1 299 ? 0.850 -4.933 -16.246 1.00 98.56 299 LEU A N 1
ATOM 2325 C CA . LEU A 1 299 ? 2.131 -4.341 -16.600 1.00 98.56 299 LEU A CA 1
ATOM 2326 C C . LEU A 1 299 ? 2.627 -3.455 -15.466 1.00 98.56 299 LEU A C 1
ATOM 2328 O O . LEU A 1 299 ? 1.829 -2.838 -14.762 1.00 98.56 299 LEU A O 1
ATOM 2332 N N . GLU A 1 300 ? 3.940 -3.330 -15.335 1.00 98.75 300 GLU A N 1
ATOM 2333 C CA . GLU A 1 300 ? 4.550 -2.327 -14.471 1.00 98.75 300 GLU A CA 1
ATOM 2334 C C . GLU A 1 300 ? 5.438 -1.384 -15.275 1.00 98.75 300 GLU A C 1
ATOM 2336 O O . GLU A 1 300 ? 6.176 -1.801 -16.171 1.00 98.75 300 GLU A O 1
ATOM 2341 N N . GLY A 1 301 ? 5.361 -0.102 -14.934 1.00 98.50 301 GLY A N 1
ATOM 2342 C CA . GLY A 1 301 ? 6.160 0.948 -15.543 1.00 98.50 301 GLY A CA 1
ATOM 2343 C C . GLY A 1 301 ? 6.322 2.141 -14.618 1.00 98.50 301 GLY A C 1
ATOM 2344 O O . GLY A 1 301 ? 5.650 2.243 -13.588 1.00 98.50 301 GLY A O 1
ATOM 2345 N N . GLU A 1 302 ? 7.216 3.044 -14.992 1.00 98.62 302 GLU A N 1
ATOM 2346 C CA . GLU A 1 302 ? 7.337 4.349 -14.356 1.00 98.62 302 GLU A CA 1
ATOM 2347 C C . GLU A 1 302 ? 6.616 5.398 -15.209 1.00 98.62 302 GLU A C 1
ATOM 2349 O O . GLU A 1 302 ? 6.850 5.501 -16.414 1.00 98.62 302 GLU A O 1
ATOM 2354 N N . CYS A 1 303 ? 5.726 6.161 -14.582 1.00 97.62 303 CYS A N 1
ATOM 2355 C CA . CYS A 1 303 ? 5.066 7.317 -15.174 1.00 97.62 303 CYS A CA 1
ATOM 2356 C C . CYS A 1 303 ? 5.867 8.570 -14.810 1.00 97.62 303 CYS A C 1
ATOM 2358 O O . CYS A 1 303 ? 5.947 8.931 -13.634 1.00 97.62 303 CYS A O 1
ATOM 2360 N N . VAL A 1 304 ? 6.475 9.206 -15.807 1.00 97.50 304 VAL A N 1
ATOM 2361 C CA . VAL A 1 304 ? 7.422 10.317 -15.633 1.00 97.50 304 VAL A CA 1
ATOM 2362 C C . VAL A 1 304 ? 6.857 11.550 -16.324 1.00 97.50 304 VAL A C 1
ATOM 2364 O O . VAL A 1 304 ? 6.398 11.456 -17.462 1.00 97.50 304 VAL A O 1
ATOM 2367 N N . ALA A 1 305 ? 6.861 12.692 -15.635 1.00 95.75 305 ALA A N 1
ATOM 2368 C CA . ALA A 1 305 ? 6.490 13.964 -16.248 1.00 95.75 305 ALA A CA 1
ATOM 2369 C C . ALA A 1 305 ? 7.550 14.361 -17.282 1.00 95.75 305 ALA A C 1
ATOM 2371 O O . ALA A 1 305 ? 8.736 14.126 -17.061 1.00 95.75 305 ALA A O 1
ATOM 2372 N N . ILE A 1 306 ? 7.130 14.950 -18.396 1.00 95.06 306 ILE A N 1
ATOM 2373 C CA . ILE A 1 306 ? 8.040 15.436 -19.433 1.00 95.06 306 ILE A CA 1
ATOM 2374 C C . ILE A 1 306 ? 7.784 16.910 -19.720 1.00 95.06 306 ILE A C 1
ATOM 2376 O O . ILE A 1 306 ? 6.657 17.388 -19.572 1.00 95.06 306 ILE A O 1
ATOM 2380 N N . ASP A 1 307 ? 8.827 17.607 -20.147 1.00 93.19 307 ASP A N 1
ATOM 2381 C CA . ASP A 1 307 ? 8.717 18.953 -20.683 1.00 93.19 307 ASP A CA 1
ATOM 2382 C C . ASP A 1 307 ? 7.957 18.907 -22.025 1.00 93.19 307 ASP A C 1
ATOM 2384 O O . ASP A 1 307 ? 8.302 18.095 -22.891 1.00 93.19 307 ASP A O 1
ATOM 2388 N N . PRO A 1 308 ? 6.895 19.708 -22.213 1.00 90.56 308 PRO A N 1
ATOM 2389 C CA . PRO A 1 308 ? 6.085 19.669 -23.429 1.00 90.56 308 PRO A CA 1
ATOM 2390 C C . PRO A 1 308 ? 6.817 20.188 -24.676 1.00 90.56 308 PRO A C 1
ATOM 2392 O O . PRO A 1 308 ? 6.438 19.806 -25.784 1.00 90.56 308 PRO A O 1
ATOM 2395 N N . ASP A 1 309 ? 7.836 21.036 -24.512 1.00 91.06 309 ASP A N 1
ATOM 2396 C CA . ASP A 1 309 ? 8.565 21.664 -25.613 1.00 91.06 309 ASP A CA 1
ATOM 2397 C C . ASP A 1 309 ? 9.797 20.840 -26.013 1.00 91.06 309 ASP A C 1
ATOM 2399 O O . ASP A 1 309 ? 10.073 20.675 -27.205 1.00 91.06 309 ASP A O 1
ATOM 2403 N N . THR A 1 310 ? 10.542 20.310 -25.035 1.00 91.81 310 THR A N 1
ATOM 2404 C CA . THR A 1 310 ? 11.781 19.553 -25.294 1.00 91.81 310 THR A CA 1
ATOM 2405 C C . THR A 1 310 ? 11.598 18.038 -25.254 1.00 91.81 310 THR A C 1
ATOM 2407 O O . THR A 1 310 ? 12.374 17.312 -25.877 1.00 91.81 310 THR A O 1
ATOM 2410 N N . GLY A 1 311 ? 10.574 17.543 -24.551 1.00 90.25 311 GLY A N 1
ATOM 2411 C CA . GLY A 1 311 ? 10.373 16.117 -24.282 1.00 90.25 311 GLY A CA 1
ATOM 2412 C C . GLY A 1 311 ? 11.284 15.551 -23.186 1.00 90.25 311 GLY A C 1
ATOM 2413 O O . GLY A 1 311 ? 11.250 14.341 -22.940 1.00 90.25 311 GLY A O 1
ATOM 2414 N N . ASP A 1 312 ? 12.087 16.395 -22.530 1.00 92.19 312 ASP A N 1
ATOM 2415 C CA . ASP A 1 312 ? 12.999 15.975 -21.467 1.00 92.19 312 ASP A CA 1
ATOM 2416 C C . ASP A 1 312 ? 12.237 15.516 -20.221 1.00 92.19 312 ASP A C 1
ATOM 2418 O O . ASP A 1 312 ? 11.145 15.995 -19.918 1.00 92.19 312 ASP A O 1
ATOM 2422 N N . MET A 1 313 ? 12.819 14.583 -19.468 1.00 94.88 313 MET A N 1
ATOM 2423 C CA . MET A 1 313 ? 12.221 14.104 -18.222 1.00 94.88 313 MET A CA 1
ATOM 2424 C C . MET A 1 313 ? 12.298 15.174 -17.132 1.00 94.88 313 MET A C 1
ATOM 2426 O O . MET A 1 313 ? 13.356 15.749 -16.876 1.00 94.88 313 MET A O 1
ATOM 2430 N N . LEU A 1 314 ? 11.181 15.381 -16.442 1.00 93.00 314 LEU A N 1
ATOM 2431 C CA . LEU A 1 314 ? 11.072 16.278 -15.301 1.00 93.00 314 LEU A CA 1
ATOM 2432 C C . LEU A 1 314 ? 11.168 15.499 -13.977 1.00 93.00 314 LEU A C 1
ATOM 2434 O O . LEU A 1 314 ? 10.746 14.340 -13.913 1.00 93.00 314 LEU A O 1
ATOM 2438 N N . PRO A 1 315 ? 11.666 16.126 -12.894 1.00 90.38 315 PRO A N 1
ATOM 2439 C CA . PRO A 1 315 ? 11.728 15.500 -11.574 1.00 90.38 315 PRO A CA 1
ATOM 2440 C C . PRO A 1 315 ? 10.352 15.088 -11.036 1.00 90.38 315 PRO A C 1
ATOM 2442 O O . PRO A 1 315 ? 9.334 15.725 -11.323 1.00 90.38 315 PRO A O 1
ATOM 2445 N N . PHE A 1 316 ? 10.319 14.107 -10.128 1.00 89.56 316 PHE A N 1
ATOM 2446 C CA . PHE A 1 316 ? 9.073 13.636 -9.501 1.00 89.56 316 PHE A CA 1
ATOM 2447 C C . PHE A 1 316 ? 8.244 14.748 -8.828 1.00 89.56 316 PHE A C 1
ATOM 2449 O O . PHE A 1 316 ? 7.019 14.650 -8.735 1.00 89.56 316 PHE A O 1
ATOM 2456 N N . GLN A 1 317 ? 8.885 15.820 -8.353 1.00 88.50 317 GLN A N 1
ATOM 2457 C CA . GLN A 1 317 ? 8.187 16.958 -7.746 1.00 88.50 317 GLN A CA 1
ATOM 2458 C C . GLN A 1 317 ? 7.230 17.646 -8.728 1.00 88.50 317 GLN A C 1
ATOM 2460 O O . GLN A 1 317 ? 6.113 17.977 -8.330 1.00 88.50 317 GLN A O 1
ATOM 2465 N N . GLU A 1 318 ? 7.604 17.756 -10.004 1.00 90.19 318 GLU A N 1
ATOM 2466 C CA . GLU A 1 318 ? 6.738 18.325 -11.042 1.00 90.19 318 GLU A CA 1
ATOM 2467 C C . GLU A 1 318 ? 5.505 17.442 -11.269 1.00 90.19 318 GLU A C 1
ATOM 2469 O O . GLU A 1 318 ? 4.370 17.920 -11.318 1.00 90.19 318 GLU A O 1
ATOM 2474 N N . LEU A 1 319 ? 5.690 16.116 -11.250 1.00 88.94 319 LEU A N 1
ATOM 2475 C CA . LEU A 1 319 ? 4.588 15.153 -11.323 1.00 88.94 319 LEU A CA 1
ATOM 2476 C C . LEU A 1 319 ? 3.588 15.311 -10.160 1.00 88.94 319 LEU A C 1
ATOM 2478 O O . LEU A 1 319 ? 2.405 14.997 -10.310 1.00 88.94 319 LEU A O 1
ATOM 2482 N N . MET A 1 320 ? 4.011 15.814 -8.995 1.00 86.88 320 MET A N 1
ATOM 2483 C CA . MET A 1 320 ? 3.109 16.040 -7.856 1.00 86.88 320 MET A CA 1
ATOM 2484 C C . MET A 1 320 ? 2.141 17.201 -8.068 1.00 86.88 320 MET A C 1
ATOM 2486 O O . MET A 1 320 ? 1.030 17.148 -7.532 1.00 86.88 320 MET A O 1
ATOM 2490 N N . HIS A 1 321 ? 2.480 18.186 -8.904 1.00 85.56 321 HIS A N 1
ATOM 2491 C CA . HIS A 1 321 ? 1.552 19.257 -9.284 1.00 85.56 321 HIS A CA 1
ATOM 2492 C C . HIS A 1 321 ? 0.349 18.739 -10.085 1.00 85.56 321 HIS A C 1
ATOM 2494 O O . HIS A 1 321 ? -0.729 19.343 -10.071 1.00 85.56 321 HIS A O 1
ATOM 2500 N N . ARG A 1 322 ? 0.493 17.558 -10.694 1.00 81.75 322 ARG A N 1
ATOM 2501 C CA . ARG A 1 322 ? -0.552 16.876 -11.456 1.00 81.75 322 ARG A CA 1
ATOM 2502 C C . ARG A 1 322 ? -1.601 16.173 -10.591 1.00 81.75 322 ARG A C 1
ATOM 2504 O O . ARG A 1 322 ? -2.722 15.962 -11.056 1.00 81.75 322 ARG A O 1
ATOM 2511 N N . ARG A 1 323 ? -1.291 15.804 -9.338 1.00 73.06 323 ARG A N 1
ATOM 2512 C CA . ARG A 1 323 ? -2.192 15.010 -8.471 1.00 73.06 323 ARG A CA 1
ATOM 2513 C C . ARG A 1 323 ? -3.375 15.843 -7.956 1.00 73.06 323 ARG A C 1
ATOM 2515 O O . ARG A 1 323 ? -3.445 16.203 -6.782 1.00 73.06 323 ARG A O 1
ATOM 2522 N N . ARG A 1 324 ? -4.345 16.126 -8.830 1.00 73.81 324 ARG A N 1
ATOM 2523 C CA . ARG A 1 324 ? -5.580 16.866 -8.524 1.00 73.81 324 ARG A CA 1
ATOM 2524 C C . ARG A 1 324 ? -6.830 16.138 -9.024 1.00 73.81 324 ARG A C 1
ATOM 2526 O O . ARG A 1 324 ? -6.809 15.473 -10.051 1.00 73.81 324 ARG A O 1
ATOM 2533 N N . LYS A 1 325 ? -7.938 16.266 -8.278 1.00 63.38 325 LYS A N 1
ATOM 2534 C CA . LYS A 1 325 ? -9.252 15.695 -8.654 1.00 63.38 325 LYS A CA 1
ATOM 2535 C C . LYS A 1 325 ? -10.016 16.539 -9.685 1.00 63.38 325 LYS A C 1
ATOM 2537 O O . LYS A 1 325 ? -10.919 16.021 -10.326 1.00 63.38 325 LYS A O 1
ATOM 2542 N N . TYR A 1 326 ? -9.672 17.819 -9.826 1.00 69.69 326 TYR A N 1
ATOM 2543 C CA . TYR A 1 326 ? -10.314 18.772 -10.735 1.00 69.69 326 TYR A CA 1
ATOM 2544 C C . TYR A 1 326 ? -9.255 19.438 -11.618 1.00 69.69 326 TYR A C 1
ATOM 2546 O O . TYR A 1 326 ? -8.128 19.630 -11.165 1.00 69.69 326 TYR A O 1
ATOM 2554 N N . GLY A 1 327 ? -9.610 19.807 -12.853 1.00 79.38 327 GLY A N 1
ATOM 2555 C CA . GLY A 1 327 ? -8.685 20.463 -13.788 1.00 79.38 327 GLY A CA 1
ATOM 2556 C C . GLY A 1 327 ? -7.570 19.544 -14.295 1.00 79.38 327 GLY A C 1
ATOM 2557 O O . GLY A 1 327 ? -6.437 19.995 -14.470 1.00 79.38 327 GLY A O 1
ATOM 2558 N N . ILE A 1 328 ? -7.864 18.250 -14.464 1.00 85.38 328 ILE A N 1
ATOM 2559 C CA . ILE A 1 328 ? -6.876 17.269 -14.926 1.00 85.38 328 ILE A CA 1
ATOM 2560 C C . ILE A 1 328 ? -6.411 17.553 -16.357 1.00 85.38 328 ILE A C 1
ATOM 2562 O O . ILE A 1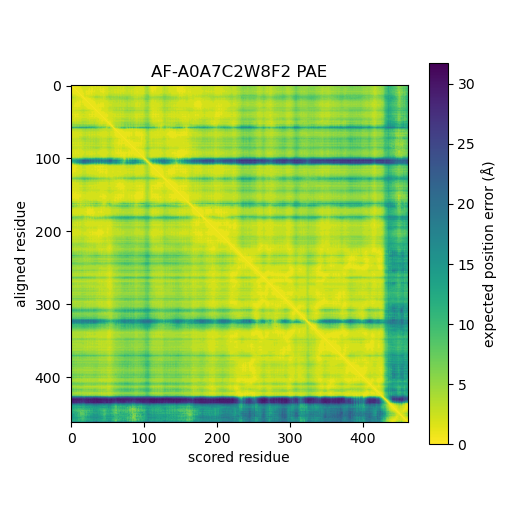 328 ? -5.220 17.469 -16.609 1.00 85.38 328 ILE A O 1
ATOM 2566 N N . GLU A 1 329 ? -7.306 17.996 -17.243 1.00 86.06 329 GLU A N 1
ATOM 2567 C CA . GLU A 1 329 ? -6.993 18.332 -18.642 1.00 86.06 329 GLU A CA 1
ATOM 2568 C C . GLU A 1 329 ? -5.878 19.376 -18.729 1.00 86.06 329 GLU A C 1
ATOM 2570 O O . GLU A 1 329 ? -4.814 19.108 -19.275 1.00 86.06 329 GLU A O 1
ATOM 2575 N N . LYS A 1 330 ? -6.047 20.504 -18.031 1.00 86.75 330 LYS A N 1
ATOM 2576 C CA . LYS A 1 330 ? -5.001 21.527 -17.925 1.00 86.75 330 LYS A CA 1
ATOM 2577 C C . LYS A 1 330 ? -3.701 20.978 -17.320 1.00 86.75 330 LYS A C 1
ATOM 2579 O O . LYS A 1 330 ? -2.616 21.419 -17.662 1.00 86.75 330 LYS A O 1
ATOM 2584 N N . ALA A 1 331 ? -3.803 20.018 -16.395 1.00 86.19 331 ALA A N 1
ATOM 2585 C CA . ALA A 1 331 ? -2.623 19.419 -15.765 1.00 86.19 331 ALA A CA 1
ATOM 2586 C C . ALA A 1 331 ? -1.850 18.531 -16.739 1.00 86.19 331 ALA A C 1
ATOM 2588 O O . ALA A 1 331 ? -0.641 18.418 -16.616 1.00 86.19 331 ALA A O 1
ATOM 2589 N N . MET A 1 332 ? -2.548 17.883 -17.672 1.00 90.12 332 MET A N 1
ATOM 2590 C CA . MET A 1 332 ? -1.938 17.060 -18.714 1.00 90.12 332 MET A CA 1
ATOM 2591 C C . MET A 1 332 ? -1.236 17.910 -19.768 1.00 90.12 332 MET A C 1
ATOM 2593 O O . MET A 1 332 ? -0.253 17.452 -20.334 1.00 90.12 332 MET A O 1
ATOM 2597 N N . GLU A 1 333 ? -1.749 19.111 -20.040 1.00 88.31 333 GLU A N 1
ATOM 2598 C CA . GLU A 1 333 ? -1.105 20.078 -20.935 1.00 88.31 333 GLU A CA 1
ATOM 2599 C C . GLU A 1 333 ? 0.158 20.670 -20.301 1.00 88.31 333 GLU A C 1
ATOM 2601 O O . GLU A 1 333 ? 1.192 20.735 -20.952 1.00 88.31 333 GLU A O 1
ATOM 2606 N N . GLU A 1 334 ? 0.081 21.065 -19.025 1.00 89.81 334 GLU A N 1
ATOM 2607 C CA . GLU A 1 334 ? 1.218 21.623 -18.277 1.00 89.81 334 GLU A CA 1
ATOM 2608 C C . GLU A 1 334 ? 2.276 20.551 -17.946 1.00 89.81 334 GLU A C 1
ATOM 2610 O O . GLU A 1 334 ? 3.468 20.833 -17.968 1.00 89.81 334 GLU A O 1
ATOM 2615 N N . TYR A 1 335 ? 1.839 19.323 -17.645 1.00 91.69 335 TYR A N 1
ATOM 2616 C CA . TYR A 1 335 ? 2.685 18.211 -17.201 1.00 91.69 335 TYR A CA 1
ATOM 2617 C C . TYR A 1 335 ? 2.309 16.907 -17.924 1.00 91.69 335 TYR A C 1
ATOM 2619 O O . TYR A 1 335 ? 1.760 15.977 -17.299 1.00 91.69 335 TYR A O 1
ATOM 2627 N N . PRO A 1 336 ? 2.562 16.805 -19.242 1.00 94.38 336 PRO A N 1
ATOM 2628 C CA . PRO A 1 336 ? 2.373 15.555 -19.965 1.00 94.38 336 PRO A CA 1
ATOM 2629 C C . PRO A 1 336 ? 3.264 14.463 -19.369 1.00 94.38 336 PRO A C 1
ATOM 2631 O O . PRO A 1 336 ? 4.284 14.739 -18.740 1.00 94.38 336 PRO A O 1
ATOM 2634 N N . VAL A 1 337 ? 2.868 13.200 -19.540 1.00 96.44 337 VAL A N 1
ATOM 2635 C CA . VAL A 1 337 ? 3.651 12.061 -19.038 1.00 96.44 337 VAL A CA 1
ATOM 2636 C C . VAL A 1 337 ? 4.093 11.130 -20.152 1.00 96.44 337 VAL A C 1
ATOM 2638 O O . VAL A 1 337 ? 3.381 10.943 -21.144 1.00 96.44 337 VAL A O 1
ATOM 2641 N N . SER A 1 338 ? 5.248 10.514 -19.919 1.00 97.81 338 SER A N 1
ATOM 2642 C CA . SER A 1 338 ? 5.746 9.347 -20.634 1.00 97.81 338 SER A CA 1
ATOM 2643 C C . SER A 1 338 ? 5.742 8.119 -19.726 1.00 97.81 338 SER A C 1
ATOM 2645 O O . SER A 1 338 ? 5.904 8.220 -18.508 1.00 97.81 338 SER A O 1
ATOM 2647 N N . LEU A 1 339 ? 5.555 6.948 -20.329 1.00 98.62 339 LEU A N 1
ATOM 2648 C CA . LEU A 1 339 ? 5.559 5.653 -19.661 1.00 98.62 339 LEU A CA 1
ATOM 2649 C C . LEU A 1 339 ? 6.815 4.867 -20.025 1.00 98.62 339 LEU A C 1
ATOM 2651 O O . LEU A 1 339 ? 7.068 4.611 -21.202 1.00 98.62 339 LEU A O 1
ATOM 2655 N N . PHE A 1 340 ? 7.554 4.434 -19.010 1.00 98.69 340 PHE A N 1
ATOM 2656 C CA . PHE A 1 340 ? 8.733 3.584 -19.153 1.00 98.69 340 PHE A CA 1
ATOM 2657 C C . PHE A 1 340 ? 8.453 2.215 -18.535 1.00 98.69 340 PHE A C 1
ATOM 2659 O O . PHE A 1 340 ? 8.534 2.024 -17.321 1.00 98.69 340 PHE A O 1
ATOM 2666 N N . MET A 1 341 ? 8.058 1.264 -19.376 1.00 98.81 341 MET A N 1
ATOM 2667 C CA . MET A 1 341 ? 7.544 -0.040 -18.965 1.00 98.81 341 MET A CA 1
ATOM 2668 C C . MET A 1 341 ? 8.691 -1.014 -18.685 1.00 98.81 341 MET A C 1
ATOM 2670 O O . MET A 1 341 ? 9.588 -1.172 -19.511 1.00 98.81 341 MET A O 1
ATOM 2674 N N . PHE A 1 342 ? 8.675 -1.684 -17.532 1.00 98.69 342 PHE A N 1
ATOM 2675 C CA . PHE A 1 342 ? 9.823 -2.466 -17.057 1.00 98.69 342 PHE A CA 1
ATOM 2676 C C . PHE A 1 342 ? 9.506 -3.906 -16.627 1.00 98.69 342 PHE A C 1
ATOM 2678 O O . PHE A 1 342 ? 10.434 -4.691 -16.411 1.00 98.69 342 PHE A O 1
ATOM 2685 N N . ASP A 1 343 ? 8.236 -4.284 -16.461 1.00 98.69 343 ASP A N 1
ATOM 2686 C CA . ASP A 1 343 ? 7.855 -5.679 -16.198 1.00 98.69 343 ASP A CA 1
ATOM 2687 C C . ASP A 1 343 ? 6.429 -5.983 -16.679 1.00 98.69 343 ASP A C 1
ATOM 2689 O O . ASP A 1 343 ? 5.609 -5.086 -16.881 1.00 98.69 343 ASP A O 1
ATOM 2693 N N . VAL A 1 344 ? 6.127 -7.270 -16.830 1.00 98.75 344 VAL A N 1
ATOM 2694 C CA . VAL A 1 344 ? 4.793 -7.794 -17.135 1.00 98.75 344 VAL A CA 1
ATOM 2695 C C . VAL A 1 344 ? 4.522 -9.017 -16.265 1.00 98.75 344 VAL A C 1
ATOM 2697 O O . VAL A 1 344 ? 5.338 -9.929 -16.155 1.00 98.75 344 VAL A O 1
ATOM 2700 N N . LEU A 1 345 ? 3.361 -9.027 -15.617 1.00 98.69 345 LEU A N 1
ATOM 2701 C CA . LEU A 1 345 ? 2.984 -10.016 -14.605 1.00 98.69 345 LEU A CA 1
ATOM 2702 C C . LEU A 1 345 ? 1.882 -10.958 -15.091 1.00 98.69 345 LEU A C 1
ATOM 2704 O O . LEU A 1 345 ? 1.728 -12.054 -14.554 1.00 98.69 345 LEU A O 1
ATOM 2708 N N . TYR A 1 346 ? 1.123 -10.538 -16.100 1.00 98.69 346 TYR A N 1
ATOM 2709 C CA . TYR A 1 346 ? 0.016 -11.296 -16.667 1.00 98.69 346 TYR A CA 1
ATOM 2710 C C . TYR A 1 346 ? -0.229 -10.875 -18.113 1.00 98.69 346 TYR A C 1
ATOM 2712 O O . TYR A 1 346 ? -0.179 -9.676 -18.392 1.00 98.69 346 TYR A O 1
ATOM 2720 N N . VAL A 1 347 ? -0.506 -11.836 -18.998 1.00 98.50 347 VAL A N 1
ATOM 2721 C CA . VAL A 1 347 ? -0.881 -11.603 -20.406 1.00 98.50 347 VAL A CA 1
ATOM 2722 C C . VAL A 1 347 ? -1.874 -12.675 -20.853 1.00 98.50 347 VAL A C 1
ATOM 2724 O O . VAL A 1 347 ? -1.545 -13.855 -20.763 1.00 98.50 347 VAL A O 1
ATOM 2727 N N . ASP A 1 348 ? -3.053 -12.280 -21.335 1.00 97.31 348 ASP A N 1
ATOM 2728 C CA . ASP A 1 348 ? -4.043 -13.121 -22.031 1.00 97.31 348 ASP A CA 1
ATOM 2729 C C . ASP A 1 348 ? -4.236 -14.518 -21.401 1.00 97.31 348 ASP A C 1
ATOM 2731 O O . ASP A 1 348 ? -3.994 -15.557 -22.021 1.00 97.31 348 ASP A O 1
ATOM 2735 N N . GLY A 1 349 ? -4.618 -14.569 -20.121 1.00 95.69 349 GLY A N 1
ATOM 2736 C CA . GLY A 1 349 ? -4.812 -15.833 -19.398 1.00 95.69 349 GLY A CA 1
ATOM 2737 C C . GLY A 1 349 ? -3.567 -16.399 -18.705 1.00 95.69 349 GLY A C 1
ATOM 2738 O O . GLY A 1 349 ? -3.699 -17.269 -17.838 1.00 95.69 349 GLY A O 1
ATOM 2739 N N . LYS A 1 350 ? -2.359 -15.929 -19.040 1.00 97.25 350 LYS A N 1
ATOM 2740 C CA . LYS A 1 350 ? -1.094 -16.468 -18.523 1.00 97.25 350 LYS A CA 1
ATOM 2741 C C . LYS A 1 350 ? -0.561 -15.656 -17.340 1.00 97.25 350 LYS A C 1
ATOM 2743 O O . LYS A 1 350 ? -0.173 -14.501 -17.488 1.00 97.25 350 LYS A O 1
ATOM 2748 N N . ASP A 1 351 ? -0.468 -16.302 -16.176 1.00 97.44 351 ASP A N 1
ATOM 2749 C CA . ASP A 1 351 ? 0.256 -15.793 -15.001 1.00 97.44 351 ASP A CA 1
ATOM 2750 C C . ASP A 1 351 ? 1.770 -15.904 -15.237 1.00 97.44 351 ASP A C 1
ATOM 2752 O O . ASP A 1 351 ? 2.304 -17.004 -15.389 1.00 97.44 351 ASP A O 1
ATOM 2756 N N . LEU A 1 352 ? 2.455 -14.759 -15.267 1.00 98.25 352 LEU A N 1
ATOM 2757 C CA . LEU A 1 352 ? 3.901 -14.664 -15.461 1.00 98.25 352 LEU A CA 1
ATOM 2758 C C . LEU A 1 352 ? 4.652 -14.423 -14.144 1.00 98.25 352 LEU A C 1
ATOM 2760 O O . LEU A 1 352 ? 5.876 -14.363 -14.149 1.00 98.25 352 LEU A O 1
ATOM 2764 N N . THR A 1 353 ? 3.975 -14.311 -12.996 1.00 97.31 353 THR A N 1
ATOM 2765 C CA . THR A 1 353 ? 4.626 -13.964 -11.716 1.00 97.31 353 THR A CA 1
ATOM 2766 C C . THR A 1 353 ? 5.676 -14.984 -11.269 1.00 97.31 353 THR A C 1
ATOM 2768 O O . THR A 1 353 ? 6.646 -14.623 -10.604 1.00 97.31 353 THR A O 1
ATOM 2771 N N . LEU A 1 354 ? 5.509 -16.252 -11.652 1.00 96.00 354 LEU A N 1
ATOM 2772 C CA . LEU A 1 354 ? 6.462 -17.334 -11.382 1.00 96.00 354 LEU A CA 1
ATOM 2773 C C . LEU A 1 354 ? 7.438 -17.591 -12.539 1.00 96.00 354 LEU A C 1
ATOM 2775 O O . LEU A 1 354 ? 8.291 -18.465 -12.419 1.00 96.00 354 LEU A O 1
ATOM 2779 N N . GLU A 1 355 ? 7.330 -16.846 -13.638 1.00 98.25 355 GLU A N 1
ATOM 2780 C CA . GLU A 1 355 ? 8.261 -16.945 -14.759 1.00 98.25 355 GLU A CA 1
ATOM 2781 C C . GLU A 1 355 ? 9.527 -16.117 -14.471 1.00 98.25 355 GLU A C 1
ATOM 2783 O O . GLU A 1 355 ? 9.437 -15.041 -13.860 1.00 98.25 355 GLU A O 1
ATOM 2788 N N . PRO A 1 356 ? 10.712 -16.563 -14.923 1.00 98.38 356 PRO A N 1
ATOM 2789 C CA . PRO A 1 356 ? 11.956 -15.815 -14.756 1.00 98.38 356 PRO A CA 1
ATOM 2790 C C . PRO A 1 356 ? 11.905 -14.451 -15.456 1.00 98.38 356 PRO A C 1
ATOM 2792 O O . PRO A 1 356 ? 11.295 -14.311 -16.518 1.00 98.38 356 PRO A O 1
ATOM 2795 N N . TYR A 1 357 ? 12.602 -13.450 -14.912 1.00 98.50 357 TYR A N 1
ATOM 2796 C CA . TYR A 1 357 ? 12.634 -12.090 -15.462 1.00 98.50 357 TYR A CA 1
ATOM 2797 C C . TYR A 1 357 ? 12.927 -12.034 -16.976 1.00 98.50 357 TYR A C 1
ATOM 2799 O O . TYR A 1 357 ? 12.185 -11.338 -17.667 1.00 98.50 357 TYR A O 1
ATOM 2807 N N . PRO A 1 358 ? 13.894 -12.788 -17.544 1.00 98.38 358 PRO A N 1
ATOM 2808 C CA . PRO A 1 358 ? 14.115 -12.786 -18.994 1.00 98.38 358 PRO A CA 1
ATOM 2809 C C . PRO A 1 358 ? 12.892 -13.218 -19.818 1.00 98.38 358 PRO A C 1
ATOM 2811 O O . PRO A 1 358 ? 12.651 -12.674 -20.894 1.00 98.38 358 PRO A O 1
ATOM 2814 N N . VAL A 1 359 ? 12.092 -14.165 -19.309 1.00 98.62 359 VAL A N 1
ATOM 2815 C CA . VAL A 1 359 ? 10.848 -14.604 -19.959 1.00 98.62 359 VAL A CA 1
ATOM 2816 C C . VAL A 1 359 ? 9.822 -13.481 -19.909 1.00 98.62 359 VAL A C 1
ATOM 2818 O O . VAL A 1 359 ? 9.286 -13.108 -20.949 1.00 98.62 359 VAL A O 1
ATOM 2821 N N . ARG A 1 360 ? 9.596 -12.884 -18.733 1.00 98.69 360 ARG A N 1
ATOM 2822 C CA . ARG A 1 360 ? 8.666 -11.751 -18.588 1.00 98.69 360 ARG A CA 1
ATOM 2823 C C . ARG A 1 360 ? 9.074 -10.582 -19.482 1.00 98.69 360 ARG A C 1
ATOM 2825 O O . ARG A 1 360 ? 8.257 -10.059 -20.227 1.00 98.69 360 ARG A O 1
ATOM 2832 N N . ARG A 1 361 ? 10.363 -10.244 -19.515 1.00 98.19 361 ARG A N 1
ATOM 2833 C CA . ARG A 1 361 ? 10.909 -9.189 -20.377 1.00 98.19 361 ARG A CA 1
ATOM 2834 C C . ARG A 1 361 ? 10.656 -9.454 -21.862 1.00 98.19 361 ARG A C 1
ATOM 2836 O O . ARG A 1 361 ? 10.326 -8.526 -22.590 1.00 98.19 361 ARG A O 1
ATOM 2843 N N . LYS A 1 362 ? 10.764 -10.708 -22.312 1.00 98.31 362 LYS A N 1
ATOM 2844 C CA . LYS A 1 362 ? 10.412 -11.085 -23.686 1.00 98.31 362 LYS A CA 1
ATOM 2845 C C . LYS A 1 362 ? 8.930 -10.824 -23.979 1.00 98.31 362 LYS A C 1
ATOM 2847 O O . LYS A 1 362 ? 8.638 -10.181 -24.979 1.00 98.31 362 LYS A O 1
ATOM 2852 N N . TYR A 1 363 ? 8.026 -11.250 -23.093 1.00 98.62 363 TYR A N 1
ATOM 2853 C CA . TYR A 1 363 ? 6.593 -10.951 -23.226 1.00 98.62 363 TYR A CA 1
ATOM 2854 C C . TYR A 1 363 ? 6.332 -9.441 -23.273 1.00 98.62 363 TYR A C 1
ATOM 2856 O O . TYR A 1 363 ? 5.576 -8.986 -24.123 1.00 98.62 363 TYR A O 1
ATOM 2864 N N . LEU A 1 364 ? 6.993 -8.661 -22.411 1.00 98.62 364 LEU A N 1
ATOM 2865 C CA . LEU A 1 364 ? 6.877 -7.201 -22.383 1.00 98.62 364 LEU A CA 1
ATOM 2866 C C . LEU A 1 364 ? 7.242 -6.580 -23.742 1.00 98.62 364 LEU A C 1
ATOM 2868 O O . LEU A 1 364 ? 6.483 -5.766 -24.261 1.00 98.62 364 LEU A O 1
ATOM 2872 N N . ASN A 1 365 ? 8.362 -7.014 -24.332 1.00 98.12 365 ASN A N 1
ATOM 2873 C CA . ASN A 1 365 ? 8.817 -6.566 -25.653 1.00 98.12 365 ASN A CA 1
ATOM 2874 C C . ASN A 1 365 ? 7.848 -6.935 -26.786 1.00 98.12 365 ASN A C 1
ATOM 2876 O O . ASN A 1 365 ? 7.733 -6.200 -27.760 1.00 98.12 365 ASN A O 1
ATOM 2880 N N . GLU A 1 366 ? 7.173 -8.080 -26.693 1.00 98.06 366 GLU A N 1
ATOM 2881 C CA . GLU A 1 366 ? 6.246 -8.541 -27.733 1.00 98.06 366 GLU A CA 1
ATOM 2882 C C . GLU A 1 366 ? 4.928 -7.753 -27.728 1.00 98.06 366 GLU A C 1
ATOM 2884 O O . GLU A 1 366 ? 4.376 -7.458 -28.795 1.00 98.06 366 GLU A O 1
ATOM 2889 N N . ILE A 1 367 ? 4.427 -7.401 -26.539 1.00 98.06 367 ILE A N 1
ATOM 2890 C CA . ILE A 1 367 ? 3.098 -6.792 -26.385 1.00 98.06 367 ILE A CA 1
ATOM 2891 C C . ILE A 1 367 ? 3.107 -5.265 -26.397 1.00 98.06 367 ILE A C 1
ATOM 2893 O O . ILE A 1 367 ? 2.046 -4.680 -26.610 1.00 98.06 367 ILE A O 1
ATOM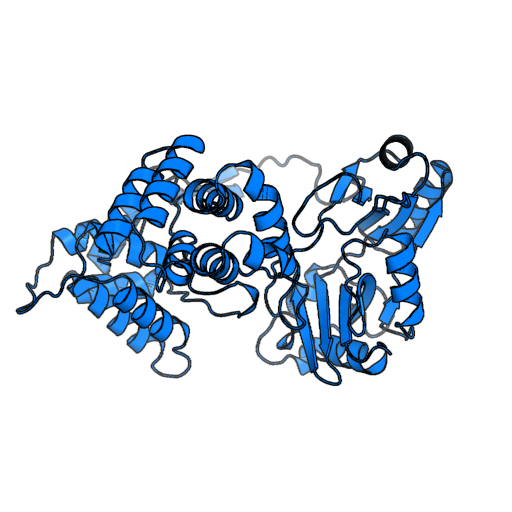 2897 N N . ILE A 1 368 ? 4.254 -4.619 -26.173 1.00 98.25 368 ILE A N 1
ATOM 2898 C CA . ILE A 1 368 ? 4.372 -3.159 -26.240 1.00 98.25 368 ILE A CA 1
ATOM 2899 C C . ILE A 1 368 ? 4.804 -2.742 -27.642 1.00 98.25 368 ILE A C 1
ATOM 2901 O O . ILE A 1 368 ? 5.861 -3.123 -28.135 1.00 98.25 368 ILE A O 1
ATOM 2905 N N . GLU A 1 369 ? 3.985 -1.914 -28.277 1.00 98.12 369 GLU A N 1
ATOM 2906 C CA . GLU A 1 369 ? 4.386 -1.121 -29.431 1.00 98.12 369 GLU A CA 1
ATOM 2907 C C . GLU A 1 369 ? 4.941 0.213 -28.942 1.00 98.12 369 GLU A C 1
ATOM 2909 O O . GLU A 1 369 ? 4.183 1.057 -28.469 1.00 98.12 369 GLU A O 1
ATOM 2914 N N . GLU A 1 370 ? 6.255 0.416 -29.018 1.00 97.69 370 GLU A N 1
ATOM 2915 C CA . GLU A 1 370 ? 6.840 1.680 -28.570 1.00 97.69 370 GLU A CA 1
ATOM 2916 C C . GLU A 1 370 ? 6.311 2.864 -29.387 1.00 97.69 370 GLU A C 1
ATOM 2918 O O . GLU A 1 370 ? 6.154 2.806 -30.607 1.00 97.69 370 GLU A O 1
ATOM 2923 N N . GLY A 1 371 ? 6.026 3.954 -28.688 1.00 95.31 371 GLY A N 1
ATOM 2924 C CA . GLY A 1 371 ? 5.637 5.232 -29.255 1.00 95.31 371 GLY A CA 1
ATOM 2925 C C . GLY A 1 371 ? 6.486 6.356 -28.681 1.00 95.31 371 GLY A C 1
ATOM 2926 O O . GLY A 1 371 ? 7.398 6.148 -27.884 1.00 95.31 371 GLY A O 1
ATOM 2927 N N . GLU A 1 372 ? 6.147 7.585 -29.050 1.00 92.56 372 GLU A N 1
ATOM 2928 C CA . GLU A 1 372 ? 6.873 8.772 -28.595 1.00 92.56 372 GLU A CA 1
ATOM 2929 C C . GLU A 1 372 ? 6.947 8.859 -27.060 1.00 92.56 372 GLU A C 1
ATOM 2931 O O . GLU A 1 372 ? 8.034 9.063 -26.514 1.00 92.56 372 GLU A O 1
ATOM 2936 N N . ARG A 1 373 ? 5.811 8.597 -26.389 1.00 95.88 373 ARG A N 1
ATOM 2937 C CA . ARG A 1 373 ? 5.601 8.725 -24.933 1.00 95.88 373 ARG A CA 1
ATOM 2938 C C . ARG A 1 373 ? 5.346 7.404 -24.197 1.00 95.88 373 ARG A C 1
ATOM 2940 O O . ARG A 1 373 ? 4.970 7.409 -23.032 1.00 95.88 373 ARG A O 1
ATOM 2947 N N . ILE A 1 374 ? 5.510 6.257 -24.848 1.00 98.19 374 ILE A N 1
ATOM 2948 C CA . ILE A 1 374 ? 5.473 4.950 -24.176 1.00 98.19 374 ILE A CA 1
ATOM 2949 C C . ILE A 1 374 ? 6.580 4.083 -24.739 1.00 98.19 374 ILE A C 1
ATOM 2951 O O . ILE A 1 374 ? 6.622 3.815 -25.935 1.00 98.19 374 ILE A O 1
ATOM 2955 N N . ARG A 1 375 ? 7.495 3.674 -23.872 1.00 97.81 375 ARG A N 1
ATOM 2956 C CA . ARG A 1 375 ? 8.692 2.932 -24.246 1.00 97.81 375 ARG A CA 1
ATOM 2957 C C . ARG A 1 375 ? 8.961 1.854 -23.226 1.00 97.81 375 ARG A C 1
ATOM 2959 O O . ARG A 1 375 ? 8.484 1.905 -22.089 1.00 97.81 375 ARG A O 1
ATOM 2966 N N . ILE A 1 376 ? 9.741 0.876 -23.630 1.00 98.50 376 ILE A N 1
ATOM 2967 C CA . ILE A 1 376 ? 10.299 -0.093 -22.712 1.00 98.50 376 ILE A CA 1
ATOM 2968 C C . ILE A 1 376 ? 11.494 0.568 -22.016 1.00 98.50 376 ILE A C 1
ATOM 2970 O O . ILE A 1 376 ? 12.250 1.319 -22.625 1.00 98.50 376 ILE A O 1
ATOM 2974 N N . ALA A 1 377 ? 11.642 0.327 -20.714 1.00 98.25 377 ALA A N 1
ATOM 2975 C CA . ALA A 1 377 ? 12.741 0.869 -19.924 1.00 98.25 377 ALA A CA 1
ATOM 2976 C C . ALA A 1 377 ? 14.096 0.509 -20.555 1.00 98.25 377 ALA A C 1
ATOM 2978 O O . ALA A 1 377 ? 14.360 -0.674 -20.797 1.00 98.25 377 ALA A O 1
ATOM 2979 N N . GLU A 1 378 ? 14.942 1.515 -20.778 1.00 98.12 378 GLU A N 1
ATOM 2980 C CA . GLU A 1 378 ? 16.286 1.352 -21.341 1.00 98.12 378 GLU A CA 1
ATOM 2981 C C . GLU A 1 378 ? 17.098 0.391 -20.468 1.00 98.12 378 GLU A C 1
ATOM 2983 O O . GLU A 1 378 ? 17.045 0.473 -19.233 1.00 98.12 378 GLU A O 1
ATOM 2988 N N . TYR A 1 379 ? 17.816 -0.551 -21.087 1.00 98.00 379 TYR A N 1
ATOM 2989 C CA . TYR A 1 379 ? 18.474 -1.620 -20.341 1.00 98.00 379 TYR A CA 1
ATOM 2990 C C . TYR A 1 379 ? 19.744 -2.154 -20.999 1.00 98.00 379 TYR A C 1
ATOM 2992 O O . TYR A 1 379 ? 19.878 -2.193 -22.218 1.00 98.00 379 TYR A O 1
ATOM 3000 N N . LEU A 1 380 ? 20.631 -2.668 -20.153 1.00 98.25 380 LEU A N 1
ATOM 3001 C CA . LEU A 1 380 ? 21.869 -3.343 -20.513 1.00 98.25 380 LEU A CA 1
ATOM 3002 C C . LEU A 1 380 ? 21.920 -4.709 -19.824 1.00 98.25 380 LEU A C 1
ATOM 3004 O O . LEU A 1 380 ? 21.685 -4.811 -18.622 1.00 98.25 380 LEU A O 1
ATOM 3008 N N . ILE A 1 381 ? 22.268 -5.766 -20.558 1.00 98.31 381 ILE A N 1
ATOM 3009 C CA . ILE A 1 381 ? 22.652 -7.048 -19.952 1.00 98.31 381 ILE A CA 1
ATOM 3010 C C . ILE A 1 381 ? 24.173 -7.116 -19.933 1.00 98.31 381 ILE A C 1
ATOM 3012 O O . ILE A 1 381 ? 24.786 -7.137 -20.996 1.00 98.31 381 ILE A O 1
ATOM 3016 N N . THR A 1 382 ? 24.773 -7.199 -18.749 1.00 98.38 382 THR A N 1
ATOM 3017 C CA . THR A 1 382 ? 26.233 -7.218 -18.605 1.00 98.38 382 THR A CA 1
ATOM 3018 C C . THR A 1 382 ? 26.678 -8.101 -17.440 1.00 98.38 382 THR A C 1
ATOM 3020 O O . THR A 1 382 ? 25.950 -8.305 -16.462 1.00 98.38 382 THR A O 1
ATOM 3023 N N . ASP A 1 383 ? 27.866 -8.672 -17.588 1.00 98.00 383 ASP A N 1
ATOM 3024 C CA . ASP A 1 383 ? 28.665 -9.334 -16.554 1.00 98.00 383 ASP A CA 1
ATOM 3025 C C . ASP A 1 383 ? 29.942 -8.532 -16.226 1.00 98.00 383 ASP A C 1
ATOM 3027 O O . ASP A 1 383 ? 30.760 -8.962 -15.412 1.00 98.00 383 ASP A O 1
ATOM 3031 N N . ASN A 1 384 ? 30.091 -7.338 -16.812 1.00 98.38 384 ASN A N 1
ATOM 3032 C CA . ASN A 1 384 ? 31.242 -6.467 -16.644 1.00 98.38 384 ASN A CA 1
ATOM 3033 C C . ASN A 1 384 ? 30.915 -5.287 -15.698 1.00 98.38 384 ASN A C 1
ATOM 3035 O O . ASN A 1 384 ? 30.075 -4.440 -16.025 1.00 98.38 384 ASN A O 1
ATOM 3039 N N . PRO A 1 385 ? 31.602 -5.173 -14.544 1.00 97.75 385 PRO A N 1
ATOM 3040 C CA . PRO A 1 385 ? 31.439 -4.053 -13.619 1.00 97.75 385 PRO A CA 1
ATOM 3041 C C . PRO A 1 385 ? 31.675 -2.669 -14.247 1.00 97.75 385 PRO A C 1
ATOM 3043 O O . PRO A 1 385 ? 31.006 -1.711 -13.864 1.00 97.75 385 PRO A O 1
ATOM 3046 N N . GLU A 1 386 ? 32.604 -2.548 -15.199 1.00 97.81 386 GLU A N 1
ATOM 3047 C CA . GLU A 1 386 ? 32.948 -1.277 -15.854 1.00 97.81 386 GLU A CA 1
ATOM 3048 C C . GLU A 1 386 ? 31.861 -0.825 -16.837 1.00 97.81 386 GLU A C 1
ATOM 3050 O O . GLU A 1 386 ? 31.540 0.361 -16.918 1.00 97.81 386 GLU A O 1
ATOM 3055 N N . GLU A 1 387 ? 31.243 -1.765 -17.557 1.00 98.25 387 GLU A N 1
ATOM 3056 C CA . GLU A 1 387 ? 30.098 -1.464 -18.422 1.00 98.25 387 GLU A CA 1
ATOM 3057 C C . GLU A 1 387 ? 28.880 -1.048 -17.600 1.00 98.25 387 GLU A C 1
ATOM 3059 O O . GLU A 1 387 ? 28.199 -0.083 -17.950 1.00 98.25 387 GLU A O 1
ATOM 3064 N N . LEU A 1 388 ? 28.634 -1.738 -16.481 1.00 98.12 388 LEU A N 1
ATOM 3065 C CA . LEU A 1 388 ? 27.563 -1.386 -15.554 1.00 98.12 388 LEU A CA 1
ATOM 3066 C C . LEU A 1 388 ? 27.762 0.022 -14.975 1.00 98.12 388 LEU A C 1
ATOM 3068 O O . LEU A 1 388 ? 26.806 0.790 -14.875 1.00 98.12 388 LEU A O 1
ATOM 3072 N N . GLU A 1 389 ? 29.001 0.373 -14.628 1.00 96.69 389 GLU A N 1
ATOM 3073 C CA . GLU A 1 389 ? 29.374 1.713 -14.173 1.00 96.69 389 GLU A CA 1
ATOM 3074 C C . GLU A 1 389 ? 29.125 2.772 -15.252 1.00 96.69 389 GLU A C 1
ATOM 3076 O O . GLU A 1 389 ? 28.499 3.798 -14.986 1.00 96.69 389 GLU A O 1
ATOM 3081 N N . LYS A 1 390 ? 29.567 2.520 -16.488 1.00 97.25 390 LYS A N 1
ATOM 3082 C CA . LYS A 1 390 ? 29.349 3.440 -17.609 1.00 97.25 390 LYS A CA 1
ATOM 3083 C C . LYS A 1 390 ? 27.857 3.667 -17.862 1.00 97.25 390 LYS A C 1
ATOM 3085 O O . LYS A 1 390 ? 27.433 4.809 -18.018 1.00 97.25 390 LYS A O 1
ATOM 3090 N N . PHE A 1 391 ? 27.063 2.598 -17.854 1.00 98.25 391 PHE A N 1
ATOM 3091 C CA . PHE A 1 391 ? 25.616 2.675 -18.048 1.00 98.25 391 PHE A CA 1
ATOM 3092 C C . PHE A 1 391 ? 24.911 3.396 -16.891 1.00 98.25 391 PHE A C 1
ATOM 3094 O O . PHE A 1 391 ? 23.934 4.112 -17.104 1.00 98.25 391 PHE A O 1
ATOM 3101 N N . PHE A 1 392 ? 25.428 3.266 -15.665 1.00 96.69 392 PHE A N 1
ATOM 3102 C CA . PHE A 1 392 ? 24.944 4.029 -14.516 1.00 96.69 392 PHE A CA 1
ATOM 3103 C C . PHE A 1 392 ? 25.170 5.531 -14.708 1.00 96.69 392 PHE A C 1
ATOM 3105 O O . PHE A 1 392 ? 24.248 6.313 -14.481 1.00 96.69 392 PHE A O 1
ATOM 3112 N N . LEU A 1 393 ? 26.368 5.934 -15.144 1.00 94.94 393 LEU A N 1
ATOM 3113 C CA . LEU A 1 393 ? 26.683 7.342 -15.402 1.00 94.94 393 LEU A CA 1
ATOM 3114 C C . LEU A 1 393 ? 25.817 7.917 -16.527 1.00 94.94 393 LEU A C 1
ATOM 3116 O O . LEU A 1 393 ? 25.294 9.017 -16.378 1.00 94.94 393 LEU A O 1
ATOM 3120 N N . GLU A 1 394 ? 25.594 7.150 -17.595 1.00 96.31 394 GLU A N 1
ATOM 3121 C CA . GLU A 1 394 ? 24.702 7.536 -18.694 1.00 96.31 394 GLU A CA 1
ATOM 3122 C C . GLU A 1 394 ? 23.255 7.749 -18.219 1.00 96.31 394 GLU A C 1
ATOM 3124 O O . GLU A 1 394 ? 22.613 8.732 -18.587 1.00 96.31 394 GLU A O 1
ATOM 3129 N N . ALA A 1 395 ? 22.740 6.859 -17.362 1.00 95.56 395 ALA A N 1
ATOM 3130 C CA . ALA A 1 395 ? 21.406 7.011 -16.786 1.00 95.56 395 ALA A CA 1
ATOM 3131 C C . ALA A 1 395 ? 21.289 8.311 -15.971 1.00 95.56 395 ALA A C 1
ATOM 3133 O O . ALA A 1 395 ? 20.301 9.034 -16.098 1.00 95.56 395 ALA A O 1
ATOM 3134 N N . VAL A 1 396 ? 22.301 8.619 -15.153 1.00 91.50 396 VAL A N 1
ATOM 3135 C CA . VAL A 1 396 ? 22.340 9.843 -14.336 1.00 91.50 396 VAL A CA 1
ATOM 3136 C C . VAL A 1 396 ? 22.448 11.098 -15.204 1.00 91.50 396 VAL A C 1
ATOM 3138 O O . VAL A 1 396 ? 21.746 12.069 -14.938 1.00 91.50 396 VAL A O 1
ATOM 3141 N N . GLU A 1 397 ? 23.268 11.081 -16.258 1.00 91.31 397 GLU A N 1
ATOM 3142 C CA . GLU A 1 397 ? 23.388 12.188 -17.219 1.00 91.31 397 GLU A CA 1
ATOM 3143 C C . GLU A 1 397 ? 22.054 12.484 -17.916 1.00 91.31 397 GLU A C 1
ATOM 3145 O O . GLU A 1 397 ? 21.700 13.642 -18.125 1.00 91.31 397 GLU A O 1
ATOM 3150 N N . LYS A 1 398 ? 21.262 11.442 -18.184 1.00 90.56 398 LYS A N 1
ATOM 3151 C CA . LYS A 1 398 ? 19.901 11.550 -18.725 1.00 90.56 398 LYS A CA 1
ATOM 3152 C C . LYS A 1 398 ? 18.838 11.897 -17.672 1.00 90.56 398 LYS A C 1
ATOM 3154 O O . LYS A 1 398 ? 17.655 11.831 -17.978 1.00 90.56 398 LYS A O 1
ATOM 3159 N N . GLY A 1 399 ? 19.218 12.231 -16.438 1.00 88.62 399 GLY A N 1
ATOM 3160 C CA . GLY A 1 399 ? 18.290 12.653 -15.381 1.00 88.62 399 GLY A CA 1
ATOM 3161 C C . GLY A 1 399 ? 17.595 11.519 -14.617 1.00 88.62 399 GLY A C 1
ATOM 3162 O O . GLY A 1 399 ? 16.688 11.782 -13.830 1.00 88.62 399 GLY A O 1
ATOM 3163 N N . CYS A 1 400 ? 18.000 10.257 -14.800 1.00 93.44 400 CYS A N 1
ATOM 3164 C CA . CYS A 1 400 ? 17.499 9.144 -13.987 1.00 93.44 400 CYS A CA 1
ATOM 3165 C C . CYS A 1 400 ? 18.183 9.101 -12.610 1.00 93.44 400 CYS A C 1
ATOM 3167 O O . CYS A 1 400 ? 19.307 9.560 -12.418 1.00 93.44 400 CYS A O 1
ATOM 3169 N N . GLU A 1 401 ? 17.551 8.449 -11.632 1.00 92.62 401 GLU A N 1
ATOM 3170 C CA . GLU A 1 401 ? 18.100 8.337 -10.275 1.00 92.62 401 GLU A CA 1
ATOM 3171 C C . GLU A 1 401 ? 19.256 7.320 -10.141 1.00 92.62 401 GLU A C 1
ATOM 3173 O O . GLU A 1 401 ? 19.787 7.137 -9.040 1.00 92.62 401 GLU A O 1
ATOM 3178 N N . GLY A 1 402 ? 19.577 6.579 -11.205 1.00 95.38 402 GLY A N 1
ATOM 3179 C CA . GLY A 1 402 ? 20.543 5.478 -11.222 1.00 95.38 402 GLY A CA 1
ATOM 3180 C C . GLY A 1 402 ? 20.018 4.276 -12.006 1.00 95.38 402 GLY A C 1
ATOM 3181 O O . GLY A 1 402 ? 19.320 4.450 -13.003 1.00 95.38 402 GLY A O 1
ATOM 3182 N N . LEU A 1 403 ? 20.304 3.057 -11.531 1.00 98.38 403 LEU A N 1
ATOM 3183 C CA . LEU A 1 403 ? 19.862 1.811 -12.174 1.00 98.38 403 LEU A CA 1
ATOM 3184 C C . LEU A 1 403 ? 19.064 0.898 -11.233 1.00 98.38 403 LEU A C 1
ATOM 3186 O O . LEU A 1 403 ? 19.213 0.935 -10.007 1.00 98.38 403 LEU A O 1
ATOM 3190 N N . VAL A 1 404 ? 18.251 0.017 -11.813 1.00 98.38 404 VAL A N 1
ATOM 3191 C CA . VAL A 1 404 ? 17.714 -1.183 -11.160 1.00 98.38 404 VAL A CA 1
ATOM 3192 C C . VAL A 1 404 ? 18.339 -2.405 -11.824 1.00 98.38 404 VAL A C 1
ATOM 3194 O O . VAL A 1 404 ? 18.026 -2.740 -12.960 1.00 98.38 404 VAL A O 1
ATOM 3197 N N . CYS A 1 405 ? 19.230 -3.082 -11.107 1.00 98.62 405 CYS A N 1
ATOM 3198 C CA . CYS A 1 405 ? 19.886 -4.307 -11.548 1.00 98.62 405 CYS A CA 1
ATOM 3199 C C . CYS A 1 405 ? 19.029 -5.513 -11.162 1.00 98.62 405 CYS A C 1
ATOM 3201 O O . CYS A 1 405 ? 18.746 -5.731 -9.983 1.00 98.62 405 CYS A O 1
ATOM 3203 N N . LYS A 1 406 ? 18.610 -6.295 -12.151 1.00 98.62 406 LYS A N 1
ATOM 3204 C CA . LYS A 1 406 ? 17.733 -7.455 -11.999 1.00 98.62 406 LYS A CA 1
ATOM 3205 C C . LYS A 1 406 ? 18.500 -8.738 -12.297 1.00 98.62 406 LYS A C 1
ATOM 3207 O O . LYS A 1 406 ? 19.276 -8.805 -13.252 1.00 98.62 406 LYS A O 1
ATOM 3212 N N . SER A 1 407 ? 18.268 -9.771 -11.493 1.00 98.44 407 SER A N 1
ATOM 3213 C CA . SER A 1 407 ? 18.816 -11.102 -11.746 1.00 98.44 407 SER A CA 1
ATOM 3214 C C . SER A 1 407 ? 18.256 -11.660 -13.054 1.00 98.44 407 SER A C 1
ATOM 3216 O O . SER A 1 407 ? 17.065 -11.519 -13.346 1.00 98.44 407 SER A O 1
ATOM 3218 N N . VAL A 1 408 ? 19.110 -12.330 -13.822 1.00 98.12 408 VAL A N 1
ATOM 3219 C CA . VAL A 1 408 ? 18.739 -13.051 -15.052 1.00 98.12 408 VAL A CA 1
ATOM 3220 C C . VAL A 1 408 ? 18.762 -14.571 -14.865 1.00 98.12 408 VAL A C 1
ATOM 3222 O O . VAL A 1 408 ? 18.653 -15.313 -15.837 1.00 98.12 408 VAL A O 1
ATOM 3225 N N . MET A 1 409 ? 18.908 -15.040 -13.623 1.00 96.75 409 MET A N 1
ATOM 3226 C CA . MET A 1 409 ? 18.890 -16.462 -13.286 1.00 96.75 409 MET A CA 1
ATOM 3227 C C . MET A 1 409 ? 17.488 -17.068 -13.452 1.00 96.75 409 MET A C 1
ATOM 3229 O O . MET A 1 409 ? 16.473 -16.366 -13.467 1.00 96.75 409 MET A O 1
ATOM 3233 N N . ASN A 1 410 ? 17.425 -18.398 -13.541 1.00 95.12 410 ASN A N 1
ATOM 3234 C CA . ASN A 1 410 ? 16.173 -19.142 -13.730 1.00 95.12 410 ASN A CA 1
ATOM 3235 C C . ASN A 1 410 ? 15.203 -19.034 -12.541 1.00 95.12 410 ASN A C 1
ATOM 3237 O O . ASN A 1 410 ? 14.018 -19.293 -12.695 1.00 95.12 410 ASN A O 1
ATOM 3241 N N . ASP A 1 411 ? 15.677 -18.663 -11.357 1.00 93.88 411 ASP A N 1
ATOM 3242 C CA . ASP A 1 411 ? 14.856 -18.434 -10.167 1.00 93.88 411 ASP A CA 1
ATOM 3243 C C . ASP A 1 411 ? 14.460 -16.955 -9.987 1.00 93.88 411 ASP A C 1
ATOM 3245 O O . ASP A 1 411 ? 13.861 -16.596 -8.969 1.00 93.88 411 ASP A O 1
ATOM 3249 N N . SER A 1 412 ? 14.740 -16.096 -10.980 1.00 96.88 412 SER A N 1
ATOM 3250 C CA . SER A 1 412 ? 14.418 -14.660 -10.981 1.00 96.88 412 SER A CA 1
ATOM 3251 C C . SER A 1 412 ? 12.923 -14.374 -11.207 1.00 96.88 412 SER A C 1
ATOM 3253 O O . SER A 1 412 ? 12.507 -13.652 -12.120 1.00 96.88 412 SER A O 1
ATOM 3255 N N . ILE A 1 413 ? 12.080 -14.978 -10.376 1.00 97.44 413 ILE A N 1
ATOM 3256 C CA . ILE A 1 413 ? 10.626 -14.806 -10.380 1.00 97.44 413 ILE A CA 1
ATOM 3257 C C . ILE A 1 413 ? 10.221 -13.431 -9.836 1.00 97.44 413 ILE A C 1
ATOM 3259 O O . ILE A 1 413 ? 10.993 -12.751 -9.151 1.00 97.44 413 ILE A O 1
ATOM 3263 N N . TYR A 1 414 ? 8.974 -13.031 -10.077 1.00 98.12 414 TYR A N 1
ATOM 3264 C CA . TYR A 1 414 ? 8.416 -11.828 -9.476 1.00 98.12 414 TYR A CA 1
ATOM 3265 C C . TYR A 1 414 ? 8.020 -12.089 -8.017 1.00 98.12 414 TYR A C 1
ATOM 3267 O O . TYR A 1 414 ? 6.997 -12.706 -7.709 1.00 98.12 414 TYR A O 1
ATOM 3275 N N . ARG A 1 415 ? 8.829 -11.599 -7.074 1.00 96.12 415 ARG A N 1
ATOM 3276 C CA . ARG A 1 415 ? 8.560 -11.731 -5.635 1.00 96.12 415 ARG A CA 1
ATOM 3277 C C . ARG A 1 415 ? 7.632 -10.617 -5.152 1.00 96.12 415 ARG A C 1
ATOM 3279 O O . ARG A 1 415 ? 8.067 -9.679 -4.482 1.00 96.12 415 ARG A O 1
ATOM 3286 N N . ALA A 1 416 ? 6.351 -10.743 -5.495 1.00 95.88 416 ALA A N 1
ATOM 3287 C CA . ALA A 1 416 ? 5.304 -9.799 -5.112 1.00 95.88 416 ALA A CA 1
ATOM 3288 C C . ALA A 1 416 ? 5.349 -9.484 -3.608 1.00 95.88 416 ALA A C 1
ATOM 3290 O O . ALA A 1 416 ? 5.472 -10.391 -2.786 1.00 95.88 416 ALA A O 1
ATOM 3291 N N . GLY A 1 417 ? 5.278 -8.199 -3.255 1.00 93.25 417 GLY A N 1
ATOM 3292 C CA . GLY A 1 417 ? 5.269 -7.703 -1.875 1.00 93.25 417 GLY A CA 1
ATOM 3293 C C . GLY A 1 417 ? 6.569 -7.872 -1.079 1.00 93.25 417 GLY A C 1
ATOM 3294 O O . GLY A 1 417 ? 6.633 -7.405 0.059 1.00 93.25 417 GLY A O 1
ATOM 3295 N N . ALA A 1 418 ? 7.604 -8.497 -1.646 1.00 91.62 418 ALA A N 1
ATOM 3296 C CA . ALA A 1 418 ? 8.856 -8.768 -0.953 1.00 91.62 418 ALA A CA 1
ATOM 3297 C C . ALA A 1 418 ? 9.967 -7.802 -1.375 1.00 91.62 418 ALA A C 1
ATOM 3299 O O . ALA A 1 418 ? 10.054 -7.376 -2.528 1.00 91.62 418 ALA A O 1
ATOM 3300 N N . ARG A 1 419 ? 10.865 -7.511 -0.431 1.00 93.31 419 ARG A N 1
ATOM 3301 C CA . ARG A 1 419 ? 12.188 -6.954 -0.718 1.00 93.31 419 ARG A CA 1
ATOM 3302 C C . ARG A 1 419 ? 13.202 -8.088 -0.708 1.00 93.31 419 ARG A C 1
ATOM 3304 O O . ARG A 1 419 ? 13.200 -8.904 0.212 1.00 93.31 419 ARG A O 1
ATOM 3311 N N . GLY A 1 420 ? 14.036 -8.159 -1.733 1.00 93.31 420 GLY A N 1
ATOM 3312 C CA . GLY A 1 420 ? 15.083 -9.165 -1.808 1.00 93.31 420 GLY A CA 1
ATOM 3313 C C . GLY A 1 420 ? 16.093 -8.864 -2.901 1.00 93.31 420 GLY A C 1
ATOM 3314 O O . GLY A 1 420 ? 15.952 -7.903 -3.648 1.00 93.31 420 GLY A O 1
ATOM 3315 N N . TRP A 1 421 ? 17.096 -9.729 -2.995 1.00 96.50 421 TRP A N 1
ATOM 3316 C CA . TRP A 1 421 ? 18.283 -9.528 -3.826 1.00 96.50 421 TRP A CA 1
ATOM 3317 C C . TRP A 1 421 ? 18.088 -9.764 -5.320 1.00 96.50 421 TRP A C 1
ATOM 3319 O O . TRP A 1 421 ? 18.998 -9.484 -6.083 1.00 96.50 421 TRP A O 1
ATOM 3329 N N . LEU A 1 422 ? 16.921 -10.248 -5.756 1.00 97.69 422 LEU A N 1
ATOM 3330 C CA . LEU A 1 422 ? 16.653 -10.417 -7.185 1.00 97.69 422 LEU A CA 1
ATOM 3331 C C . LEU A 1 422 ? 16.635 -9.073 -7.918 1.00 97.69 422 LEU A C 1
ATOM 3333 O O . LEU A 1 422 ? 17.003 -9.038 -9.087 1.00 97.69 422 LEU A O 1
ATOM 3337 N N . TRP A 1 423 ? 16.232 -7.989 -7.244 1.00 98.31 423 TRP A N 1
ATOM 3338 C CA . TRP A 1 423 ? 16.332 -6.617 -7.740 1.00 98.31 423 TRP A CA 1
ATOM 3339 C C . TRP A 1 423 ? 17.196 -5.795 -6.785 1.00 98.31 423 TRP A C 1
ATOM 3341 O O . TRP A 1 423 ? 16.945 -5.760 -5.578 1.00 98.31 423 TRP A O 1
ATOM 3351 N N . ILE A 1 424 ? 18.180 -5.084 -7.323 1.00 98.44 424 ILE A N 1
ATOM 3352 C CA . ILE A 1 424 ? 19.089 -4.229 -6.563 1.00 98.44 424 ILE A CA 1
ATOM 3353 C C . ILE A 1 424 ? 19.090 -2.847 -7.204 1.00 98.44 424 ILE A C 1
ATOM 3355 O O . ILE A 1 424 ? 19.431 -2.694 -8.372 1.00 98.44 424 ILE A O 1
ATOM 3359 N N . LYS A 1 425 ? 18.705 -1.817 -6.452 1.00 97.06 425 LYS A N 1
ATOM 3360 C CA . LYS A 1 425 ? 18.835 -0.435 -6.913 1.00 97.06 425 LYS A CA 1
ATOM 3361 C C . LYS A 1 425 ? 20.288 -0.002 -6.751 1.00 97.06 425 LYS A C 1
ATOM 3363 O O . LYS A 1 425 ? 20.796 0.051 -5.626 1.00 97.06 425 LYS A O 1
ATOM 3368 N N . TYR A 1 426 ? 20.922 0.313 -7.872 1.00 95.81 426 TYR A N 1
ATOM 3369 C CA . TYR A 1 426 ? 22.231 0.925 -7.890 1.00 95.81 426 TYR A CA 1
ATOM 3370 C C . TYR A 1 426 ? 22.058 2.442 -7.844 1.00 95.81 426 TYR A C 1
ATOM 3372 O O . TYR A 1 426 ? 21.668 3.074 -8.825 1.00 95.81 426 TYR A O 1
ATOM 3380 N N . LYS A 1 427 ? 22.295 3.011 -6.661 1.00 83.81 427 LYS A N 1
ATOM 3381 C CA . LYS A 1 427 ? 22.286 4.455 -6.428 1.00 83.81 427 LYS A CA 1
ATOM 3382 C C . LYS A 1 427 ? 23.521 4.853 -5.648 1.00 83.81 427 LYS A C 1
ATOM 3384 O O . LYS A 1 427 ? 23.738 4.336 -4.547 1.00 83.81 427 LYS A O 1
ATOM 3389 N N . ARG A 1 428 ? 24.242 5.844 -6.148 1.00 69.25 428 ARG A N 1
ATOM 3390 C CA . ARG A 1 428 ? 25.196 6.605 -5.343 1.00 69.25 428 ARG A CA 1
ATOM 3391 C C . ARG A 1 428 ? 24.468 7.776 -4.702 1.00 69.25 428 ARG A C 1
ATOM 3393 O O . ARG A 1 428 ? 23.513 8.295 -5.275 1.00 69.25 428 ARG A O 1
ATOM 3400 N N . ASP A 1 429 ? 24.887 8.172 -3.510 1.00 61.94 429 ASP A N 1
ATOM 3401 C CA . ASP A 1 429 ? 24.372 9.367 -2.834 1.00 61.94 429 ASP A CA 1
ATOM 3402 C C . ASP A 1 429 ? 24.914 10.645 -3.515 1.00 61.94 429 ASP A C 1
ATOM 3404 O O . ASP A 1 429 ? 25.449 11.531 -2.867 1.00 61.94 429 ASP A O 1
ATOM 3408 N N . TYR A 1 430 ? 24.817 10.732 -4.848 1.00 50.00 430 TYR A N 1
ATOM 3409 C CA . TYR A 1 430 ? 25.305 11.859 -5.650 1.00 50.00 430 TYR A CA 1
ATOM 3410 C C . TYR A 1 430 ? 24.403 13.093 -5.590 1.00 50.00 430 TYR A C 1
ATOM 3412 O O . TYR A 1 430 ? 24.684 14.083 -6.260 1.00 50.00 430 TYR A O 1
ATOM 3420 N N . LYS A 1 431 ? 23.320 13.070 -4.808 1.00 45.88 431 LYS A N 1
ATOM 3421 C CA . LYS A 1 431 ? 22.476 14.251 -4.691 1.00 45.88 431 LYS A CA 1
ATOM 3422 C C . LYS A 1 431 ? 23.186 15.312 -3.858 1.00 45.88 431 LYS A C 1
ATOM 3424 O O . LYS A 1 431 ? 23.322 15.193 -2.647 1.00 45.88 431 LYS A O 1
ATOM 3429 N N . SER A 1 432 ? 23.511 16.393 -4.548 1.00 45.03 432 SER A N 1
ATOM 3430 C CA . SER A 1 432 ? 23.617 17.789 -4.118 1.00 45.03 432 SER A CA 1
ATOM 3431 C C . SER A 1 432 ? 22.412 18.321 -3.304 1.00 45.03 432 SER A C 1
ATOM 3433 O O . SER A 1 432 ? 22.189 19.526 -3.240 1.00 45.03 432 SER A O 1
ATOM 3435 N N . GLU A 1 433 ? 21.640 17.455 -2.644 1.00 48.22 433 GLU A N 1
ATOM 3436 C CA . GLU A 1 433 ? 20.691 17.807 -1.591 1.00 48.22 433 GLU A CA 1
ATOM 3437 C C . GLU A 1 433 ? 21.454 17.693 -0.265 1.00 48.22 433 GLU A C 1
ATOM 3439 O O . GLU A 1 433 ? 21.592 16.597 0.264 1.00 48.22 433 GLU A O 1
ATOM 3444 N N . MET A 1 434 ? 22.031 18.811 0.195 1.00 42.12 434 MET A N 1
ATOM 3445 C CA . MET A 1 434 ? 22.754 18.986 1.469 1.00 42.12 434 MET A CA 1
ATOM 3446 C C . MET A 1 434 ? 23.216 17.690 2.169 1.00 42.12 434 MET A C 1
ATOM 3448 O O . MET A 1 434 ? 22.548 17.159 3.055 1.00 42.12 434 MET A O 1
ATOM 3452 N N . THR A 1 435 ? 24.426 17.231 1.846 1.00 46.69 435 THR A N 1
ATOM 3453 C CA . THR A 1 435 ? 25.223 16.410 2.776 1.00 46.69 435 THR A CA 1
ATOM 3454 C C . THR A 1 435 ? 25.782 17.231 3.939 1.00 46.69 435 THR A C 1
ATOM 3456 O O . THR A 1 435 ? 26.333 16.658 4.876 1.00 46.69 435 THR A O 1
ATOM 3459 N N . ASP A 1 436 ? 25.649 18.559 3.888 1.00 49.06 436 ASP A N 1
ATOM 3460 C CA . ASP A 1 436 ? 26.069 19.438 4.969 1.00 49.06 436 ASP A CA 1
ATOM 3461 C C . ASP A 1 436 ? 25.094 19.347 6.138 1.00 49.06 436 ASP A C 1
ATOM 3463 O O . ASP A 1 436 ? 23.907 19.666 6.045 1.00 49.06 436 ASP A O 1
ATOM 3467 N N . THR A 1 437 ? 25.629 18.926 7.278 1.00 65.06 437 THR A N 1
ATOM 3468 C CA . THR A 1 437 ? 24.999 19.161 8.570 1.00 65.06 437 THR A CA 1
ATOM 3469 C C . THR A 1 437 ? 24.832 20.664 8.763 1.00 65.06 437 THR A C 1
ATOM 3471 O O . THR A 1 437 ? 25.812 21.405 8.705 1.00 65.06 437 THR A O 1
ATOM 3474 N N . VAL A 1 438 ? 23.601 21.104 9.007 1.00 78.00 438 VAL A N 1
ATOM 3475 C CA . VAL A 1 438 ? 23.292 22.496 9.341 1.00 78.00 438 VAL A CA 1
ATOM 3476 C C . VAL A 1 438 ? 23.082 22.653 10.836 1.00 78.00 438 VAL A C 1
ATOM 3478 O O . VAL A 1 438 ? 22.362 21.868 11.457 1.00 78.00 438 VAL A O 1
ATOM 3481 N N . ASP A 1 439 ? 23.671 23.702 11.396 1.00 87.50 439 ASP A N 1
ATOM 3482 C CA . ASP A 1 439 ? 23.372 24.146 12.750 1.00 87.50 439 ASP A CA 1
ATOM 3483 C C . ASP A 1 439 ? 22.134 25.047 12.705 1.00 87.50 439 ASP A C 1
ATOM 3485 O O . ASP A 1 439 ? 22.157 26.125 12.113 1.00 87.50 439 ASP A O 1
ATOM 3489 N N . LEU A 1 440 ? 21.041 24.589 13.316 1.00 91.94 440 LEU A N 1
ATOM 3490 C CA . LEU A 1 440 ? 19.762 25.301 13.367 1.00 91.94 440 LEU A CA 1
ATOM 3491 C C . LEU A 1 440 ? 19.348 25.561 14.816 1.00 91.94 440 LEU A C 1
ATOM 3493 O O . LEU A 1 440 ? 19.637 24.763 15.714 1.00 91.94 440 LEU A O 1
ATOM 3497 N N . VAL A 1 441 ? 18.611 26.648 15.051 1.00 95.94 441 VAL A N 1
ATOM 3498 C CA . VAL A 1 441 ? 18.121 27.005 16.389 1.00 95.94 441 VAL A CA 1
ATOM 3499 C C . VAL A 1 441 ? 16.704 26.479 16.590 1.00 95.94 441 VAL A C 1
ATOM 3501 O O . VAL A 1 441 ? 15.818 26.685 15.765 1.00 95.94 441 VAL A O 1
ATOM 3504 N N . VAL A 1 442 ? 16.453 25.834 17.732 1.00 96.88 442 VAL A N 1
ATOM 3505 C CA . VAL A 1 442 ? 15.095 25.443 18.135 1.00 96.88 442 VAL A CA 1
ATOM 3506 C C . VAL A 1 442 ? 14.329 26.681 18.608 1.00 96.88 442 VAL A C 1
ATOM 3508 O O . VAL A 1 442 ? 14.599 27.205 19.688 1.00 96.88 442 VAL A O 1
ATOM 3511 N N . VAL A 1 443 ? 13.343 27.125 17.828 1.00 97.00 443 VAL A N 1
ATOM 3512 C CA . VAL A 1 443 ? 12.506 28.308 18.124 1.00 97.00 443 VAL A CA 1
ATOM 3513 C C . VAL A 1 443 ? 11.091 27.956 18.589 1.00 97.00 443 VAL A C 1
ATOM 3515 O O . VAL A 1 443 ? 10.306 28.830 18.949 1.00 97.00 443 VAL A O 1
ATOM 3518 N N . GLY A 1 444 ? 10.741 26.670 18.606 1.00 95.88 444 GLY A N 1
ATOM 3519 C CA . GLY A 1 444 ? 9.440 26.212 19.082 1.00 95.88 444 GLY A CA 1
ATOM 3520 C C . GLY A 1 444 ? 9.332 24.696 19.167 1.00 95.88 444 GLY A C 1
ATOM 3521 O O . GLY A 1 444 ? 10.206 23.962 18.703 1.00 95.88 444 GLY A O 1
ATOM 3522 N N . ALA A 1 445 ? 8.235 24.218 19.754 1.00 93.88 445 ALA A N 1
ATOM 3523 C CA . ALA A 1 445 ? 7.947 22.796 19.875 1.00 93.88 445 ALA A CA 1
ATOM 3524 C C . ALA A 1 445 ? 6.446 22.509 19.749 1.00 93.88 445 ALA A C 1
ATOM 3526 O O . ALA A 1 445 ? 5.601 23.290 20.185 1.00 93.88 445 ALA A O 1
ATOM 3527 N N . PHE A 1 446 ? 6.115 21.355 19.175 1.00 89.31 446 PHE A N 1
ATOM 3528 C CA . PHE A 1 446 ? 4.747 20.863 19.034 1.00 89.31 446 PHE A CA 1
ATOM 3529 C C . PHE A 1 446 ? 4.517 19.689 19.985 1.00 89.31 446 PHE A C 1
ATOM 3531 O O . PHE A 1 446 ? 5.356 18.788 20.073 1.00 89.31 446 PHE A O 1
ATOM 3538 N N . HIS A 1 447 ? 3.364 19.656 20.660 1.00 85.81 447 HIS A N 1
ATOM 3539 C CA . HIS A 1 447 ? 2.980 18.524 21.508 1.00 85.81 447 HIS A CA 1
ATOM 3540 C C . HIS A 1 447 ? 2.997 17.209 20.724 1.00 85.81 447 HIS A C 1
ATOM 3542 O O . HIS A 1 447 ? 2.496 17.112 19.598 1.00 85.81 447 HIS A O 1
ATOM 3548 N N . GLY A 1 448 ? 3.585 16.182 21.327 1.00 82.25 448 GLY A N 1
ATOM 3549 C CA . GLY A 1 448 ? 3.627 14.858 20.747 1.00 82.25 448 GLY A CA 1
ATOM 3550 C C . GLY A 1 448 ? 2.262 14.176 20.781 1.00 82.25 448 GLY A C 1
ATOM 3551 O O . GLY A 1 448 ? 1.425 14.410 21.648 1.00 82.25 448 GLY A O 1
ATOM 3552 N N . LYS A 1 449 ? 2.036 13.317 19.787 1.00 79.44 449 LYS A N 1
ATOM 3553 C CA . LYS A 1 449 ? 0.846 12.467 19.667 1.00 79.44 449 LYS A CA 1
ATOM 3554 C C . LYS A 1 449 ? 1.275 10.995 19.716 1.00 79.44 449 LYS A C 1
ATOM 3556 O O . LYS A 1 449 ? 2.372 10.656 19.261 1.00 79.44 449 LYS A O 1
ATOM 3561 N N . GLY A 1 450 ? 0.409 10.106 20.203 1.00 77.31 450 GLY A N 1
ATOM 3562 C CA . GLY A 1 450 ? 0.674 8.656 20.236 1.00 77.31 450 GLY A CA 1
ATOM 3563 C C . GLY A 1 450 ? 1.836 8.289 21.164 1.00 77.31 450 GLY A C 1
ATOM 3564 O O . GLY A 1 450 ? 1.835 8.697 22.315 1.00 77.31 450 GLY A O 1
ATOM 3565 N N . ARG A 1 451 ? 2.864 7.578 20.667 1.00 73.00 451 ARG A N 1
ATOM 3566 C CA . ARG A 1 451 ? 4.052 7.181 21.466 1.00 73.00 451 ARG A CA 1
ATOM 3567 C C . ARG A 1 451 ? 4.825 8.352 22.094 1.00 73.00 451 ARG A C 1
ATOM 3569 O O . ARG A 1 451 ? 5.660 8.124 22.956 1.00 73.00 451 ARG A O 1
ATOM 3576 N N . ARG A 1 452 ? 4.582 9.581 21.628 1.00 79.12 452 ARG A N 1
ATOM 3577 C CA . ARG A 1 452 ? 5.196 10.821 22.134 1.00 79.12 452 ARG A CA 1
ATOM 3578 C C . ARG A 1 452 ? 4.206 11.691 22.922 1.00 79.12 452 ARG A C 1
ATOM 3580 O O . ARG A 1 452 ? 4.471 12.866 23.137 1.00 79.12 452 ARG A O 1
ATOM 3587 N N . ALA A 1 453 ? 3.033 11.163 23.278 1.00 81.50 453 ALA A N 1
ATOM 3588 C CA . ALA A 1 453 ? 2.085 11.881 24.125 1.00 81.50 453 ALA A CA 1
ATOM 3589 C C . ALA A 1 453 ? 2.730 12.222 25.480 1.00 81.50 453 ALA A C 1
ATOM 3591 O O . ALA A 1 453 ? 3.536 11.454 26.000 1.00 81.50 453 ALA A O 1
ATOM 3592 N N . GLY A 1 454 ? 2.413 13.402 26.017 1.00 80.56 454 GLY A N 1
ATOM 3593 C CA . GLY A 1 454 ? 3.040 13.930 27.234 1.00 80.56 454 GLY A CA 1
ATOM 3594 C C . GLY A 1 454 ? 4.425 14.566 27.035 1.00 80.56 454 GLY A C 1
ATOM 3595 O O . GLY A 1 454 ? 4.974 15.102 27.992 1.00 80.56 454 GLY A O 1
ATOM 3596 N N . THR A 1 455 ? 4.982 14.561 25.817 1.00 88.75 455 THR A N 1
ATOM 3597 C CA . THR A 1 455 ? 6.263 15.215 25.482 1.00 88.75 455 THR A CA 1
ATOM 3598 C C . THR A 1 455 ? 6.129 16.119 24.247 1.00 88.75 455 THR A C 1
ATOM 3600 O O . THR A 1 455 ? 5.025 16.322 23.730 1.00 88.75 455 THR A O 1
ATOM 3603 N N . TYR A 1 456 ? 7.236 16.688 23.756 1.00 89.88 456 TYR A N 1
ATOM 3604 C CA . TYR A 1 456 ? 7.282 17.337 22.443 1.00 89.88 456 TYR A CA 1
ATOM 3605 C C . TYR A 1 456 ? 7.543 16.309 21.334 1.00 89.88 456 TYR A C 1
ATOM 3607 O O . TYR A 1 456 ? 8.468 15.503 21.407 1.00 89.88 456 TYR A O 1
ATOM 3615 N N . GLY A 1 457 ? 6.716 16.332 20.287 1.00 86.44 457 GLY A N 1
ATOM 3616 C CA . GLY A 1 457 ? 6.821 15.432 19.138 1.00 86.44 457 GLY A CA 1
ATOM 3617 C C . GLY A 1 457 ? 7.530 16.036 17.928 1.00 86.44 457 GLY A C 1
ATOM 3618 O O . GLY A 1 457 ? 7.952 15.298 17.044 1.00 86.44 457 GLY A O 1
ATOM 3619 N N . ALA A 1 458 ? 7.654 17.352 17.841 1.00 90.56 458 ALA A N 1
ATOM 3620 C CA . ALA A 1 458 ? 8.400 17.999 16.770 1.00 90.56 458 ALA A CA 1
ATOM 3621 C C . ALA A 1 458 ? 8.980 19.315 17.277 1.00 90.56 458 ALA A C 1
ATOM 3623 O O . ALA A 1 458 ? 8.377 19.955 18.141 1.00 90.56 458 ALA A O 1
ATOM 3624 N N . LEU A 1 459 ? 10.130 19.696 16.731 1.00 94.25 459 LEU A N 1
ATOM 3625 C CA . LEU A 1 459 ? 10.789 20.968 16.996 1.00 94.25 459 LEU A CA 1
ATOM 3626 C C . LEU A 1 459 ? 10.652 21.853 15.759 1.00 94.25 459 LEU A C 1
ATOM 3628 O O . LEU A 1 459 ? 10.719 21.360 14.634 1.00 94.25 459 LEU A O 1
ATOM 3632 N N . LEU A 1 460 ? 10.427 23.142 15.984 1.00 92.38 460 LEU A N 1
ATOM 3633 C CA . LEU A 1 460 ? 10.486 24.164 14.949 1.00 92.38 460 LEU A CA 1
ATOM 3634 C C . LEU A 1 460 ? 11.913 24.709 14.926 1.00 92.38 460 LEU A C 1
ATOM 3636 O O . LEU A 1 460 ? 12.386 25.202 15.951 1.00 92.38 460 LEU A O 1
ATOM 3640 N N . LEU A 1 461 ? 12.578 24.572 13.783 1.00 93.94 461 LEU A N 1
ATOM 3641 C CA . LEU A 1 461 ? 13.955 25.003 13.569 1.00 93.94 461 LEU A CA 1
ATOM 3642 C C . LEU A 1 461 ? 13.971 26.264 12.696 1.00 93.94 461 LEU A C 1
ATOM 3644 O O . LEU A 1 461 ? 13.122 26.388 11.809 1.00 93.94 461 LEU A O 1
ATOM 3648 N N . ALA A 1 462 ? 14.907 27.172 12.965 1.00 86.94 462 ALA A N 1
ATOM 3649 C CA . ALA A 1 462 ? 15.154 28.392 12.199 1.00 86.94 462 ALA A CA 1
ATOM 3650 C C . ALA A 1 462 ? 16.650 28.603 11.964 1.00 86.94 462 ALA A C 1
ATOM 3652 O O . ALA A 1 462 ? 17.447 28.134 12.818 1.00 86.94 462 ALA A O 1
#

Secondary structure (DSSP, 8-state):
-BTHHHHHHHHHHHT---HHHHHHHHHHHHHTS-GGGHHHHHHHHTT-SS-GGG-------HHHHHHHHHHHHS--HHHHHHHHHHHS-HHHHHHHHHHT-SS--SS-PPPBHHHHHHHHHHHHH--STTHHHHHHHHHHHHHHHS-HHHHHHHHHHHTT-------HHHHHHHHHHHHSSSGGGHHHHHHHHHHH--HHHHHHHHHHHHHHHHHT----TTSPPPPPEEEEES-HHHHHHHTTS-EEEEE--SSEEEEEEEETTEEEEEETT--B-GGG-HHHHHHHHHHB--SEEEEEEEEEEB-TTT-PBPPHHHHHHT--SS-HHHHHHHS-EEEEEEEEEEETTEE-TTS-HHHHHHHHHHHB---SSEEEPPEEEES-HHHHHHHHHHHHHTT---EEEEE-STT----TT-EEEEEEEE------S--SPP---EEEEEE--GGGTTSEEEEEE-

Radius of gyration: 25.07 Å; Cα contacts (8 Å, |Δi|>4): 883; chains: 1; bounding box: 66×54×61 Å

Nearest PDB structures (foldseek):
  2hiv-assembly1_A  TM=8.501E-01  e=1.976E-48  Saccharolobus solfataricus
  2cfm-assembly1_A  TM=8.229E-01  e=3.085E-43  Pyrococcus furiosus
  3rr5-assembly1_A  TM=8.602E-01  e=2.489E-42  Thermococcus sp. 1519
  7rpx-assembly1_E  TM=9.293E-01  e=3.534E-37  Saccharolobus solfataricus
  4eq5-assembly1_A  TM=8.494E-01  e=7.350E-34  Thermococcus sibiricus MM 739

pLDDT: mean 93.36, std 8.43, range [42.12, 98.81]

Solvent-accessible surface area (backbone atoms only — not comparable to full-atom values): 24251 Å² total; per-residue (Å²): 110,58,34,58,62,56,38,52,42,48,51,60,31,56,74,51,89,51,67,65,60,40,30,52,47,44,23,54,49,58,69,73,42,58,72,95,44,38,32,54,53,52,24,49,70,67,36,40,82,60,46,58,55,73,66,67,52,56,74,42,54,70,70,50,51,40,51,13,46,18,72,33,13,68,49,56,54,66,64,50,53,57,44,26,70,60,55,29,33,66,15,61,38,36,18,58,42,49,69,61,43,75,60,83,69,96,72,75,58,83,52,29,46,66,60,52,52,54,50,49,49,55,36,34,71,48,67,71,87,67,24,68,61,49,38,29,51,55,50,14,58,50,43,55,38,37,53,30,64,43,26,19,52,53,46,13,28,39,53,72,54,54,78,56,84,67,49,73,66,50,53,44,47,18,46,10,50,60,59,46,83,28,72,78,36,30,63,57,54,47,51,39,26,21,32,42,48,32,64,31,59,47,48,34,36,32,71,76,52,28,67,69,43,44,71,65,60,62,80,47,89,87,38,59,54,32,60,62,38,58,35,79,48,78,45,52,61,61,49,27,58,69,29,73,47,30,29,39,35,25,56,26,71,45,46,49,47,34,41,38,27,35,51,59,92,46,64,43,31,23,37,79,80,37,35,61,44,38,88,60,38,60,67,59,44,52,50,48,56,76,27,38,72,55,53,29,34,32,34,33,28,34,42,24,25,24,40,83,88,80,62,46,79,39,59,46,71,64,46,56,76,38,76,41,98,65,68,49,70,64,30,43,67,72,47,31,67,30,38,35,35,72,44,34,42,31,46,69,92,43,80,29,38,80,38,23,38,63,57,26,47,50,53,41,60,72,32,47,54,72,52,100,50,35,37,69,46,57,70,47,77,48,67,45,46,68,60,52,47,52,53,33,52,53,26,39,76,70,68,24,67,15,26,37,36,28,25,64,46,85,82,24,39,58,51,46,59,36,72,42,69,53,28,29,34,40,44,73,90,75,62,91,67,70,85,66,86,76,94,64,45,81,78,46,72,39,78,11,52,62,98,33,36,86,43,71,58,46,73,40,72,91

Sequence (462 aa):
MRYSLIADAYEKIEATTKRLEMTDYLVELLKNTPKELIDKVVYLTQGKLYPDFMGIEIGVAEKLAIRAIAKASGHSEKEIEEDLKKTGDIGETAQNFIAKKKQVTLFQQPLTVQKVYETLDKMAKATGEGAMDLKVSLLAGLLANASPKEAKYIVRTVTGKLRLGIADMTVLDALAIAYGGGKEARQLLERAYNISSDLGRVAKTLVEEGLEGIKKFRVVIGEPIRPMLAERLSSPHEILEKLGGKCAAEYKYDGERIQAHKNGEKVLLFSRRLENITSQYPDAVELLKKHVKAEEAILEGECVAIDPDTGDMLPFQELMHRRRKYGIEKAMEEYPVSLFMFDVLYVDGKDLTLEPYPVRRKYLNEIIEEGERIRIAEYLITDNPEELEKFFLEAVEKGCEGLVCKSVMNDSIYRAGARGWLWIKYKRDYKSEMTDTVDLVVVGAFHGKGRRAGTYGALLLA